Protein AF-0000000079814041 (afdb_homodimer)

Secondary structure (DSSP, 8-state):
----------------------------HHHHHHHHHHHHHHHTT-HHHHHHHHHHHHHHHHHTT-HHHHHHHHHHHHHHHHHTT-HHHHHHHHHHHHHHHHHTT--S--HHHHHHHHHHHHHTT-HHHHHHHHHHHHT-SSHHHHHHHHHHHHHHHHHHT-HHHHHHHHHHHHT--SS--HHHHHHHHHHHHHHHHHHT--HHHHHHHHHHHHHHHHHTT-HHHHHHHHHHHHHHHHHTT-HHHHHHHHHHHHHHHHHTT-HHHHHHHHHHHTT-----TTSPPPPP----/----------------------------HHHHHHHHHHHHHHHTT-HHHHHHHHHHHHHHHHHTT-HHHHHHHHHHHHHHHHHTT-HHHHHHHHHHHHHHHHHTT--S--HHHHHHHHHHHHHTT-HHHHHHHHHHHHT-SSHHHHHHHHHHHHHHHHHHT-HHHHHHHHHHHHT--SS--HHHHHHHHHHHHHHHHHTT--HHHHHHHHHHHHHHHHHTT-HHHHHHHHHHHHHHHHHTT-HHHHHHHHHHHHHHHHHTT-HHHHHHHHHHH-S--PPPTTSPPP------

Solvent-accessible surface area (backbone atoms only — not comparable to full-atom values): 29464 Å² total; per-residue (Å²): 135,82,76,75,74,73,74,76,75,72,74,74,76,73,77,72,81,75,70,74,71,72,75,70,66,55,71,61,61,66,41,54,46,26,46,49,51,16,52,52,23,47,76,69,67,35,51,71,60,16,41,54,24,20,30,52,21,20,43,48,18,41,22,52,68,34,63,67,50,30,49,53,22,31,44,50,34,22,47,46,31,39,75,69,68,33,32,68,60,17,48,52,23,46,53,19,31,49,41,47,29,37,54,71,70,49,70,66,87,51,42,67,52,26,33,51,45,14,52,27,29,45,76,70,65,42,49,70,65,12,44,54,26,10,52,53,3,36,67,34,85,53,62,70,49,13,52,52,9,36,49,51,39,25,53,53,20,56,76,69,65,36,6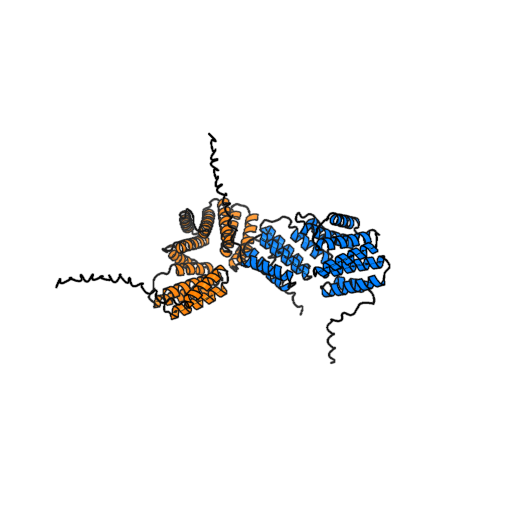0,68,57,22,47,53,34,33,52,54,43,66,66,68,65,81,92,63,59,67,68,56,53,24,52,36,26,38,36,45,16,52,41,22,60,74,71,69,44,57,27,63,58,16,21,52,29,7,47,52,18,19,51,48,24,53,75,69,70,35,47,56,62,15,17,52,22,28,40,51,19,12,54,19,27,41,72,59,65,36,57,67,61,14,25,51,28,13,32,52,16,11,54,41,15,41,74,61,66,37,53,69,59,11,52,53,25,34,60,70,24,41,93,67,61,72,76,67,86,80,57,73,72,73,74,76,75,75,76,128,136,81,79,74,77,77,78,74,77,75,78,76,76,77,78,73,84,76,71,73,71,75,72,70,74,84,73,60,59,66,41,53,47,26,47,50,53,17,51,52,22,49,77,69,66,36,49,72,60,16,40,53,24,20,50,54,20,24,53,47,17,56,76,63,67,33,63,68,47,31,50,52,22,29,44,52,34,20,47,44,32,40,74,69,70,32,31,67,59,17,47,51,39,45,52,52,36,49,52,58,28,38,79,69,69,49,73,66,89,50,41,66,51,26,33,51,44,14,54,27,28,45,76,68,64,41,49,71,63,12,43,55,26,9,52,53,3,36,68,34,85,53,61,72,48,13,52,51,9,38,48,52,39,27,53,52,19,56,77,69,66,36,59,68,57,23,46,52,35,32,50,56,43,67,66,68,65,81,92,63,60,68,69,56,53,23,51,34,25,38,37,45,16,52,39,22,60,76,68,69,44,57,26,64,58,16,21,52,29,7,48,51,18,19,51,49,24,40,37,68,68,35,31,57,63,15,17,52,24,28,39,52,20,14,51,19,26,40,72,58,68,37,57,66,59,13,24,28,30,13,37,51,16,12,50,7,15,43,60,60,66,39,54,69,60,14,51,54,26,35,61,70,27,41,89,72,65,57,52,70,47,50,60,76,76,76,72,76,75,73,78,126

Nearest PDB structures (foldseek):
  3ro2-assembly1_A  TM=7.122E-01  e=1.377E-03  Mus musculus
  3sf4-assembly3_C  TM=5.313E-01  e=1.935E-03  Homo sapiens
  6hc2-assembly4_S  TM=5.672E-01  e=4.725E-03  Homo sapiens
  5a7d-assembly2_E  TM=5.752E-01  e=6.639E-03  Drosophila melanogaster
  8rte-assembly1_A  TM=7.447E-01  e=1.052E-01  Bacillus phage phi105

pLDDT: mean 88.24, std 19.72, range [22.78, 98.88]

Sequence (584 aa):
MKKDYVALSLVLALAGCGGGEKAASPTDSTLSQDMETARDAVSLERLSVAEQQYRAAGERAIARDDVTAIGDSGYNLATVELDENRPQDALATITATRSALQVRGQAGDDAGLDLVQAGALYRLGRNAEAASAAARAAAAQDVDIAEKGQFIRGLIADDGGDQATLASVAAYFATLTGKVPAGWSADAREMAARNLLATGGSARTAWQDALQAATIRQQQVDYRDMARALGVAAMAASKAGDAQAAAQLYTRASQSAGQAGDKVAAERWARQAGSSAAVDPFVLPAAPARKKMKKDYVALSLVLALAGCGGGEKAASPTDSTLSQDMETARDAVSLERLSVAEQQYRAAGERAIARDDVTAIGDSGYNLATVELDENRPQDALATITATRSALQVRGQAGDDAGLDLVQAGALYRLGRNAEAASAAARAAAAQDVDIAEKGQFIRGLIADDGGDQATLASVAAYFATLTGKVPAGWSADAREMAARNLLATGGSARTAWQDALQAATIRQQQVDYRDMARALGVAAMAASKAGDAQAAAQLYTRASQSAGQAGDKVAAERWARQAGSSAAVDPFVLPAAPARKK

Structure (mmCIF, N/CA/C/O backbone):
data_AF-0000000079814041-model_v1
#
loop_
_entity.id
_entity.type
_entity.pdbx_description
1 polymer 'Tetratricopeptide repeat protein'
#
loop_
_atom_site.group_PDB
_atom_site.id
_atom_site.type_symbol
_atom_site.label_atom_id
_atom_site.label_alt_id
_atom_site.label_comp_id
_atom_site.label_asym_id
_atom_site.label_entity_id
_atom_site.label_seq_id
_atom_site.pdbx_PDB_ins_code
_atom_site.Cartn_x
_atom_site.Cartn_y
_atom_site.Cartn_z
_atom_site.occupancy
_atom_site.B_iso_or_equiv
_atom_site.auth_seq_id
_atom_site.auth_comp_id
_atom_site.auth_asym_id
_atom_site.auth_atom_id
_atom_site.pdbx_PDB_model_num
ATOM 1 N N . MET A 1 1 ? -23.797 30.188 -69.688 1 22.78 1 MET A N 1
ATOM 2 C CA . MET A 1 1 ? -23.594 30.953 -68.5 1 22.78 1 MET A CA 1
ATOM 3 C C . MET A 1 1 ? -23.469 30.031 -67.312 1 22.78 1 MET A C 1
ATOM 5 O O . MET A 1 1 ? -24.438 29.328 -66.938 1 22.78 1 MET A O 1
ATOM 9 N N . LYS A 1 2 ? -22.219 29.406 -67.188 1 26.42 2 LYS A N 1
ATOM 10 C CA . LYS A 1 2 ? -21.594 28.359 -66.438 1 26.42 2 LYS A CA 1
ATOM 11 C C . LYS A 1 2 ? -21.578 28.719 -64.938 1 26.42 2 LYS A C 1
ATOM 13 O O . LYS A 1 2 ? -20.828 29.594 -64.5 1 26.42 2 LYS A O 1
ATOM 18 N N . LYS A 1 3 ? -22.875 28.656 -64.375 1 27.23 3 LYS A N 1
ATOM 19 C CA . LYS A 1 3 ? -23.156 29.031 -63 1 27.23 3 LYS A CA 1
ATOM 20 C C . LYS A 1 3 ? -22.234 28.297 -62.031 1 27.23 3 LYS A C 1
ATOM 22 O O . LYS A 1 3 ? -22.203 27.062 -62 1 27.23 3 LYS A O 1
ATOM 27 N N . ASP A 1 4 ? -21.047 28.828 -61.875 1 26.88 4 ASP A N 1
ATOM 28 C CA . ASP A 1 4 ? -19.953 28.469 -61 1 26.88 4 ASP A CA 1
ATOM 29 C C . ASP A 1 4 ? -20.453 28.312 -59.562 1 26.88 4 ASP A C 1
ATOM 31 O O . ASP A 1 4 ? -21 29.25 -58.969 1 26.88 4 ASP A O 1
ATOM 35 N N . TYR A 1 5 ? -21.172 27.172 -59.344 1 26.94 5 TYR A N 1
ATOM 36 C CA . TYR A 1 5 ? -21.688 26.766 -58.031 1 26.94 5 TYR A CA 1
ATOM 37 C C . TYR A 1 5 ? -20.594 26.812 -56.969 1 26.94 5 TYR A C 1
ATOM 39 O O . TYR A 1 5 ? -19.547 26.156 -57.094 1 26.94 5 TYR A O 1
ATOM 47 N N . VAL A 1 6 ? -20.188 28.062 -56.625 1 29.31 6 VAL A N 1
ATOM 48 C CA . VAL A 1 6 ? -19.281 28.297 -55.5 1 29.31 6 VAL A CA 1
ATOM 49 C C . VAL A 1 6 ? -19.734 27.516 -54.281 1 29.31 6 VAL A C 1
ATOM 51 O O . VAL A 1 6 ? -20.828 27.766 -53.75 1 29.31 6 VAL A O 1
ATOM 54 N N . ALA A 1 7 ? -19.609 26.156 -54.375 1 28.53 7 ALA A N 1
ATOM 55 C CA . ALA A 1 7 ? -19.891 25.312 -53.219 1 28.53 7 ALA A CA 1
ATOM 56 C C . ALA A 1 7 ? -19.219 25.859 -51.969 1 28.53 7 ALA A C 1
ATOM 58 O O . ALA A 1 7 ? -18 26.016 -51.938 1 28.53 7 ALA A O 1
ATOM 59 N N . LEU A 1 8 ? -19.922 26.812 -51.344 1 28.28 8 LEU A N 1
ATOM 60 C CA . LEU A 1 8 ? -19.625 27.312 -50 1 28.28 8 LEU A CA 1
ATOM 61 C C . LEU A 1 8 ? -19.312 26.172 -49.062 1 28.28 8 LEU A C 1
ATOM 63 O O . LEU A 1 8 ? -20.188 25.328 -48.781 1 28.28 8 LEU A O 1
ATOM 67 N N . SER A 1 9 ? -18.125 25.562 -49.219 1 27.72 9 SER A N 1
ATOM 68 C CA . SER A 1 9 ? -17.641 24.547 -48.312 1 27.72 9 SER A CA 1
ATOM 69 C C . SER A 1 9 ? -17.734 25.016 -46.875 1 27.72 9 SER A C 1
ATOM 71 O O . SER A 1 9 ? -17.109 26.016 -46.469 1 27.72 9 SER A O 1
ATOM 73 N N . LEU A 1 10 ? -18.969 24.984 -46.344 1 27.88 10 LEU A N 1
ATOM 74 C CA . LEU A 1 10 ? -19.219 25.172 -44.938 1 27.88 10 LEU A CA 1
ATOM 75 C C . LEU A 1 10 ? -18.266 24.312 -44.094 1 27.88 10 LEU A C 1
ATOM 77 O O . LEU A 1 10 ? -18.312 23.078 -44.156 1 27.88 10 LEU A O 1
ATOM 81 N N . VAL A 1 11 ? -17.016 24.797 -43.969 1 28.58 11 VAL A N 1
ATOM 82 C CA . VAL A 1 11 ? -16.094 24.25 -42.969 1 28.58 11 VAL A CA 1
ATOM 83 C C . VAL A 1 11 ? -16.781 24.156 -41.625 1 28.58 11 VAL A C 1
ATOM 85 O O . VAL A 1 11 ? -17.125 25.172 -41 1 28.58 11 VAL A O 1
ATOM 88 N N . LEU A 1 12 ? -17.797 23.266 -41.469 1 27.48 12 LEU A N 1
ATOM 89 C CA . LEU A 1 12 ? -18.281 22.953 -40.156 1 27.48 12 LEU A CA 1
ATOM 90 C C . LEU A 1 12 ? -17.109 22.641 -39.219 1 27.48 12 LEU A C 1
ATOM 92 O O . LEU A 1 12 ? -16.391 21.672 -39.406 1 27.48 12 LEU A O 1
ATOM 96 N N . ALA A 1 13 ? -16.438 23.719 -38.688 1 28.42 13 ALA A N 1
ATOM 97 C CA . ALA A 1 13 ? -15.578 23.594 -37.531 1 28.42 13 ALA A CA 1
ATOM 98 C C . ALA A 1 13 ? -16.266 22.781 -36.438 1 28.42 13 ALA A C 1
ATOM 100 O O . ALA A 1 13 ? -17.219 23.234 -35.812 1 28.42 13 ALA A O 1
ATOM 101 N N . LEU A 1 14 ? -16.531 21.5 -36.656 1 28.66 14 LEU A N 1
ATOM 102 C CA . LEU A 1 14 ? -16.906 20.641 -35.531 1 28.66 14 LEU A CA 1
ATOM 103 C C . LEU A 1 14 ? -16.016 20.922 -34.312 1 28.66 14 LEU A C 1
ATOM 105 O O . LEU A 1 14 ? -14.789 20.797 -34.406 1 28.66 14 LEU A O 1
ATOM 109 N N . ALA A 1 15 ? -16.391 21.891 -33.438 1 31.11 15 ALA A N 1
ATOM 110 C CA . ALA A 1 15 ? -15.945 22.047 -32.062 1 31.11 15 ALA A CA 1
ATOM 111 C C . ALA A 1 15 ? -15.797 20.688 -31.375 1 31.11 15 ALA A C 1
ATOM 113 O O . ALA A 1 15 ? -16.766 19.938 -31.266 1 31.11 15 ALA A O 1
ATOM 114 N N . GLY A 1 16 ? -14.711 19.984 -31.609 1 30.7 16 GLY A N 1
ATOM 115 C CA . GLY A 1 16 ? -14.312 18.797 -30.875 1 30.7 16 GLY A CA 1
ATOM 116 C C . GLY A 1 16 ? -14.641 18.859 -29.406 1 30.7 16 GLY A C 1
ATOM 117 O O . GLY A 1 16 ? -14.43 19.891 -28.766 1 30.7 16 GLY A O 1
ATOM 118 N N . CYS A 1 17 ? -15.703 18.188 -28.922 1 31.31 17 CYS A N 1
ATOM 119 C CA . CYS A 1 17 ? -16.047 17.875 -27.547 1 31.31 17 CYS A CA 1
ATOM 120 C C . CYS A 1 17 ? -14.789 17.641 -26.719 1 31.31 17 CYS A C 1
ATOM 122 O O . CYS A 1 17 ? -13.984 16.766 -27.016 1 31.31 17 CYS A O 1
ATOM 124 N N . GLY A 1 18 ? -14.062 18.688 -26.234 1 31.17 18 GLY A N 1
ATOM 125 C CA . GLY A 1 18 ? -13.109 18.641 -25.125 1 31.17 18 GLY A CA 1
ATOM 126 C C . GLY A 1 18 ? -13.523 17.688 -24.031 1 31.17 18 GLY A C 1
ATOM 127 O O . GLY A 1 18 ? -14.406 18 -23.234 1 31.17 18 GLY A O 1
ATOM 128 N N . GLY A 1 19 ? -13.695 16.391 -24.297 1 32.38 19 GLY A N 1
ATOM 129 C CA . GLY A 1 19 ? -13.836 15.438 -23.203 1 32.38 19 GLY A CA 1
ATOM 130 C C . GLY A 1 19 ? -13.023 15.812 -21.984 1 32.38 19 GLY A C 1
ATOM 131 O O . GLY A 1 19 ? -11.852 16.172 -22.094 1 32.38 19 GLY A O 1
ATOM 132 N N . GLY A 1 20 ? -13.672 16.453 -21.031 1 31.48 20 GLY A N 1
ATOM 133 C CA . GLY A 1 20 ? -13.148 16.766 -19.719 1 31.48 20 GLY A CA 1
ATOM 134 C C . GLY A 1 20 ? -12.258 15.664 -19.156 1 31.48 20 GLY A C 1
ATOM 135 O O . GLY A 1 20 ? -12.641 14.492 -19.141 1 31.48 20 GLY A O 1
ATOM 136 N N . GLU A 1 21 ? -10.992 15.75 -19.375 1 33.31 21 GLU A N 1
ATOM 137 C CA . GLU A 1 21 ? -9.977 14.938 -18.719 1 33.31 21 GLU A CA 1
ATOM 138 C C . GLU A 1 21 ? -10.359 14.633 -17.266 1 33.31 21 GLU A C 1
ATOM 140 O O . GLU A 1 21 ? -10.57 15.555 -16.469 1 33.31 21 GLU A O 1
ATOM 145 N N . LYS A 1 22 ? -11.188 13.68 -17.031 1 36.66 22 LYS A N 1
ATOM 146 C CA . LYS A 1 22 ? -11.336 13.219 -15.656 1 36.66 22 LYS A CA 1
ATOM 147 C C . LYS A 1 22 ? -10.047 13.43 -14.859 1 36.66 22 LYS A C 1
ATOM 149 O O . LYS A 1 22 ? -8.977 12.977 -15.273 1 36.66 22 LYS A O 1
ATOM 154 N N . ALA A 1 23 ? -9.906 14.492 -14.172 1 35.56 23 ALA A N 1
ATOM 155 C CA . ALA A 1 23 ? -8.805 14.789 -13.258 1 35.56 23 ALA A CA 1
ATOM 156 C C . ALA A 1 23 ? -8.312 13.531 -12.547 1 35.56 23 ALA A C 1
ATOM 158 O O . ALA A 1 23 ? -9.094 12.844 -11.883 1 35.56 23 ALA A O 1
ATOM 159 N N . ALA A 1 24 ? -7.348 12.797 -13.016 1 40.41 24 ALA A N 1
ATOM 160 C CA . ALA A 1 24 ? -6.703 11.641 -12.391 1 40.41 24 ALA A CA 1
ATOM 161 C C . ALA A 1 24 ? -6.566 11.844 -10.883 1 40.41 24 ALA A C 1
ATOM 163 O O . ALA A 1 24 ? -6.285 12.945 -10.422 1 40.41 24 ALA A O 1
ATOM 164 N N . SER A 1 25 ? -7.297 11.195 -10.008 1 49.25 25 SER A N 1
ATOM 165 C CA . SER A 1 25 ? -7.098 11.281 -8.562 1 49.25 25 SER A CA 1
ATOM 166 C C . SER A 1 25 ? -5.633 11.539 -8.227 1 49.25 25 SER A C 1
ATOM 168 O O . SER A 1 25 ? -4.734 10.961 -8.844 1 49.25 25 SER A O 1
ATOM 170 N N . PRO A 1 26 ? -5.32 12.711 -7.672 1 55.41 26 PRO A N 1
ATOM 171 C CA . PRO A 1 26 ? -3.9 12.906 -7.363 1 55.41 26 PRO A CA 1
ATOM 172 C C . PRO A 1 26 ? -3.227 11.633 -6.855 1 55.41 26 PRO A C 1
ATOM 174 O O . PRO A 1 26 ? -3.799 10.914 -6.035 1 55.41 26 PRO A O 1
ATOM 177 N N . THR A 1 27 ? -2.355 11.047 -7.68 1 74.44 27 THR A N 1
ATOM 178 C CA . THR A 1 27 ? -1.586 9.82 -7.484 1 74.44 27 THR A CA 1
ATOM 179 C C . THR A 1 27 ? -0.516 10.023 -6.414 1 74.44 27 THR A C 1
ATOM 181 O O . THR A 1 27 ? 0.065 11.109 -6.305 1 74.44 27 THR A O 1
ATOM 184 N N . ASP A 1 28 ? -0.545 9.328 -5.227 1 89.19 28 ASP A N 1
ATOM 185 C CA . ASP A 1 28 ? 0.605 9.242 -4.332 1 89.19 28 ASP A CA 1
ATOM 186 C C . ASP A 1 28 ? 1.853 8.789 -5.082 1 89.19 28 ASP A C 1
ATOM 188 O O . ASP A 1 28 ? 2.029 7.594 -5.34 1 89.19 28 ASP A O 1
ATOM 192 N N . SER A 1 29 ? 2.727 9.789 -5.477 1 89.88 29 SER A N 1
ATOM 193 C CA . SER A 1 29 ? 3.887 9.516 -6.316 1 89.88 29 SER A CA 1
ATOM 194 C C . SER A 1 29 ? 4.883 8.602 -5.605 1 89.88 29 SER A C 1
ATOM 196 O O . SER A 1 29 ? 5.578 7.816 -6.25 1 89.88 29 SER A O 1
ATOM 198 N N . THR A 1 30 ? 4.969 8.711 -4.273 1 91.19 30 THR A N 1
ATOM 199 C CA . THR A 1 30 ? 5.871 7.836 -3.525 1 91.19 30 THR A CA 1
ATOM 200 C C . THR A 1 30 ? 5.43 6.379 -3.637 1 91.19 30 THR A C 1
ATOM 202 O O . THR A 1 30 ? 6.254 5.492 -3.877 1 91.19 30 THR A O 1
ATOM 205 N N . LEU A 1 31 ? 4.148 6.117 -3.465 1 94.31 31 LEU A N 1
ATOM 206 C CA . LEU A 1 31 ? 3.596 4.777 -3.625 1 94.31 31 LEU A CA 1
ATOM 207 C C . LEU A 1 31 ? 3.873 4.238 -5.023 1 94.31 31 LEU A C 1
ATOM 209 O O . LEU A 1 31 ? 4.348 3.111 -5.176 1 94.31 31 LEU A O 1
ATOM 213 N N . SER A 1 32 ? 3.619 5.055 -6.016 1 94.62 32 SER A N 1
ATOM 214 C CA . SER A 1 32 ? 3.838 4.648 -7.402 1 94.62 32 SER A CA 1
ATOM 215 C C . SER A 1 32 ? 5.312 4.367 -7.668 1 94.62 32 SER A C 1
ATOM 217 O O . SER A 1 32 ? 5.652 3.398 -8.352 1 94.62 32 SER A O 1
ATOM 219 N N . GLN A 1 33 ? 6.137 5.184 -7.105 1 93.38 33 GLN A N 1
ATOM 220 C CA . GLN A 1 33 ? 7.574 5.012 -7.289 1 93.38 33 GLN A CA 1
ATOM 221 C C . GLN A 1 33 ? 8.062 3.734 -6.613 1 93.38 33 GLN A C 1
ATOM 223 O O . GLN A 1 33 ? 8.898 3.014 -7.168 1 93.38 33 GLN A O 1
ATOM 228 N N . ASP A 1 34 ? 7.594 3.48 -5.402 1 95.75 34 ASP A N 1
ATOM 229 C CA . ASP A 1 34 ? 7.969 2.246 -4.719 1 95.75 34 ASP A CA 1
ATOM 230 C C . ASP A 1 34 ? 7.574 1.021 -5.543 1 95.75 34 ASP A C 1
ATOM 232 O O . ASP A 1 34 ? 8.367 0.087 -5.691 1 95.75 34 ASP A O 1
ATOM 236 N N . MET A 1 35 ? 6.379 1.048 -6.113 1 97.19 35 MET A N 1
ATOM 237 C CA . MET A 1 35 ? 5.906 -0.065 -6.934 1 97.19 35 MET A CA 1
ATOM 238 C C . MET A 1 35 ? 6.77 -0.227 -8.18 1 97.19 35 MET A C 1
ATOM 240 O O . MET A 1 35 ? 7.133 -1.345 -8.547 1 97.19 35 MET A O 1
ATOM 244 N N . GLU A 1 36 ? 7.137 0.875 -8.773 1 97 36 GLU A N 1
ATOM 245 C CA . GLU A 1 36 ? 7.945 0.834 -9.984 1 97 36 GLU A CA 1
ATOM 246 C C . GLU A 1 36 ? 9.352 0.323 -9.695 1 97 36 GLU A C 1
ATOM 248 O O . GLU A 1 36 ? 9.883 -0.512 -10.43 1 97 36 GLU A O 1
ATOM 253 N N . THR A 1 37 ? 9.906 0.821 -8.602 1 97.19 37 THR A N 1
ATOM 254 C CA . THR A 1 37 ? 11.234 0.37 -8.203 1 97.19 37 THR A CA 1
ATOM 255 C C . THR A 1 37 ? 11.227 -1.123 -7.891 1 97.19 37 THR A C 1
ATOM 257 O O . THR A 1 37 ? 12.172 -1.84 -8.227 1 97.19 37 THR A O 1
ATOM 260 N N . ALA A 1 38 ? 10.172 -1.557 -7.242 1 97.81 38 ALA A N 1
ATOM 261 C CA . ALA A 1 38 ? 10.047 -2.977 -6.926 1 97.81 38 ALA A CA 1
ATOM 262 C C . ALA A 1 38 ? 9.977 -3.816 -8.203 1 97.81 38 ALA A C 1
ATOM 264 O O . ALA A 1 38 ? 10.648 -4.844 -8.312 1 97.81 38 ALA A O 1
ATOM 265 N N . ARG A 1 39 ? 9.234 -3.387 -9.18 1 96.94 39 ARG A N 1
ATOM 266 C CA . ARG A 1 39 ? 9.125 -4.098 -10.445 1 96.94 39 ARG A CA 1
ATOM 267 C C . ARG A 1 39 ? 10.477 -4.188 -11.141 1 96.94 39 ARG A C 1
ATOM 269 O O . ARG A 1 39 ? 10.852 -5.242 -11.656 1 96.94 39 ARG A O 1
ATOM 276 N N . ASP A 1 40 ? 11.172 -3.064 -11.141 1 96.62 40 ASP A N 1
ATOM 277 C CA . ASP A 1 40 ? 12.508 -3.045 -11.727 1 96.62 40 ASP A CA 1
ATOM 278 C C . ASP A 1 40 ? 13.438 -4.016 -11.008 1 96.62 40 ASP A C 1
ATOM 280 O O . ASP A 1 40 ? 14.227 -4.719 -11.641 1 96.62 40 ASP A O 1
ATOM 284 N N . ALA A 1 41 ? 13.367 -4.043 -9.711 1 96.88 41 ALA A N 1
ATOM 285 C CA . ALA A 1 41 ? 14.211 -4.926 -8.914 1 96.88 41 ALA A CA 1
ATOM 286 C C . ALA A 1 41 ? 13.93 -6.391 -9.227 1 96.88 41 ALA A C 1
ATOM 288 O O . ALA A 1 41 ? 14.844 -7.211 -9.289 1 96.88 41 ALA A O 1
ATOM 289 N N . VAL A 1 42 ? 12.695 -6.711 -9.445 1 94.75 42 VAL A N 1
ATOM 290 C CA . VAL A 1 42 ? 12.344 -8.07 -9.844 1 94.75 42 VAL A CA 1
ATOM 291 C C . VAL A 1 42 ? 12.977 -8.398 -11.188 1 94.75 42 VAL A C 1
ATOM 293 O O . VAL A 1 42 ? 13.578 -9.461 -11.359 1 94.75 42 VAL A O 1
ATOM 296 N N . SER A 1 43 ? 12.875 -7.484 -12.094 1 91.19 43 SER A N 1
ATOM 297 C CA . SER A 1 43 ? 13.414 -7.699 -13.43 1 91.19 43 SER A CA 1
ATOM 298 C C . SER A 1 43 ? 14.922 -7.914 -13.398 1 91.19 43 SER A C 1
ATOM 300 O O . SER A 1 43 ? 15.477 -8.625 -14.234 1 91.19 43 SER A O 1
ATOM 302 N N . LEU A 1 44 ? 15.539 -7.402 -12.375 1 91.56 44 LEU A N 1
ATOM 303 C CA . LEU A 1 44 ? 16.984 -7.52 -12.227 1 91.56 44 LEU A CA 1
ATOM 304 C C . LEU A 1 44 ? 17.344 -8.641 -11.258 1 91.56 44 LEU A C 1
ATOM 306 O O . LEU A 1 44 ? 18.516 -8.828 -10.914 1 91.56 44 LEU A O 1
ATOM 310 N N . GLU A 1 45 ? 16.328 -9.32 -10.789 1 89.44 45 GLU A N 1
ATOM 311 C CA . GLU A 1 45 ? 16.469 -10.453 -9.883 1 89.44 45 GLU A CA 1
ATOM 312 C C . GLU A 1 45 ? 17.047 -10.016 -8.539 1 89.44 45 GLU A C 1
ATOM 314 O O . GLU A 1 45 ? 17.797 -10.766 -7.91 1 89.44 45 GLU A O 1
ATOM 319 N N . ARG A 1 46 ? 16.828 -8.781 -8.219 1 94.81 46 ARG A N 1
ATOM 320 C CA . ARG A 1 46 ? 17.141 -8.266 -6.891 1 94.81 46 ARG A CA 1
ATOM 321 C C . ARG A 1 46 ? 15.953 -8.391 -5.949 1 94.81 46 ARG A C 1
ATOM 323 O O . ARG A 1 46 ? 15.359 -7.383 -5.562 1 94.81 46 ARG A O 1
ATOM 330 N N . LEU A 1 47 ? 15.727 -9.531 -5.496 1 94.94 47 LEU A N 1
ATOM 331 C CA . LEU A 1 47 ? 14.461 -9.875 -4.859 1 94.94 47 LEU A CA 1
ATOM 332 C C . LEU A 1 47 ? 14.367 -9.266 -3.465 1 94.94 47 LEU A C 1
ATOM 334 O O . LEU A 1 47 ? 13.281 -8.891 -3.016 1 94.94 47 LEU A O 1
ATOM 338 N N . SER A 1 48 ? 15.523 -9.195 -2.771 1 96.12 48 SER A N 1
ATOM 339 C CA . SER A 1 48 ? 15.492 -8.586 -1.446 1 96.12 48 SER A CA 1
ATOM 340 C C . SER A 1 48 ? 15.086 -7.117 -1.522 1 96.12 48 SER A C 1
ATOM 342 O O . SER A 1 48 ? 14.328 -6.633 -0.681 1 96.12 48 SER A O 1
ATOM 344 N N . VAL A 1 49 ? 15.617 -6.457 -2.512 1 96.94 49 VAL A N 1
ATOM 345 C CA . VAL A 1 49 ? 15.258 -5.059 -2.727 1 96.94 49 VAL A CA 1
ATOM 346 C C . VAL A 1 49 ? 13.781 -4.965 -3.104 1 96.94 49 VAL A C 1
ATOM 348 O O . VAL A 1 49 ? 13.055 -4.105 -2.59 1 96.94 49 VAL A O 1
ATOM 351 N N . ALA A 1 50 ? 13.281 -5.777 -4.035 1 98 50 ALA A N 1
ATOM 352 C CA . ALA A 1 50 ? 11.875 -5.801 -4.438 1 98 50 ALA A CA 1
ATOM 353 C C . ALA A 1 50 ? 10.961 -5.988 -3.23 1 98 50 ALA A C 1
ATOM 355 O O . ALA A 1 50 ? 9.945 -5.301 -3.102 1 98 50 ALA A O 1
ATOM 356 N N . GLU A 1 51 ? 11.32 -6.941 -2.391 1 97.69 51 GLU A N 1
ATOM 357 C CA . GLU A 1 51 ? 10.531 -7.203 -1.19 1 97.69 51 GLU A CA 1
ATOM 358 C C . GLU A 1 51 ? 10.406 -5.949 -0.329 1 97.69 51 GLU A C 1
ATOM 360 O O . GLU A 1 51 ? 9.312 -5.609 0.124 1 97.69 51 GLU A O 1
ATOM 365 N N . GLN A 1 52 ? 11.547 -5.32 -0.083 1 97.62 52 GLN A N 1
ATOM 366 C CA . GLN A 1 52 ? 11.539 -4.109 0.727 1 97.62 52 GLN A CA 1
ATOM 367 C C . GLN A 1 52 ? 10.648 -3.037 0.109 1 97.62 52 GLN A C 1
ATOM 369 O O . GLN A 1 52 ? 9.898 -2.363 0.818 1 97.62 52 GLN A O 1
ATOM 374 N N . GLN A 1 53 ? 10.727 -2.924 -1.209 1 98.06 53 GLN A N 1
ATOM 375 C CA . GLN A 1 53 ? 9.977 -1.875 -1.897 1 98.06 53 GLN A CA 1
ATOM 376 C C . GLN A 1 53 ? 8.492 -2.201 -1.945 1 98.06 53 GLN A C 1
ATOM 378 O O . GLN A 1 53 ? 7.648 -1.308 -1.82 1 98.06 53 GLN A O 1
ATOM 383 N N . TYR A 1 54 ? 8.078 -3.418 -2.176 1 98.31 54 TYR A N 1
ATOM 384 C CA . TYR A 1 54 ? 6.664 -3.781 -2.145 1 98.31 54 TYR A CA 1
ATOM 385 C C . TYR A 1 54 ? 6.086 -3.605 -0.746 1 98.31 54 TYR A C 1
ATOM 387 O O . TYR A 1 54 ? 4.918 -3.24 -0.591 1 98.31 54 TYR A O 1
ATOM 395 N N . ARG A 1 55 ? 6.902 -3.895 0.29 1 97.62 55 ARG A N 1
ATOM 396 C CA . ARG A 1 55 ? 6.453 -3.658 1.658 1 97.62 55 ARG A CA 1
ATOM 397 C C . ARG A 1 55 ? 6.207 -2.174 1.905 1 97.62 55 ARG A C 1
ATOM 399 O O . ARG A 1 55 ? 5.188 -1.795 2.486 1 97.62 55 ARG A O 1
ATOM 406 N N . ALA A 1 56 ? 7.152 -1.39 1.469 1 96.12 56 ALA A N 1
ATOM 407 C CA . ALA A 1 56 ? 6.996 0.055 1.613 1 96.12 56 ALA A CA 1
ATOM 408 C C . ALA A 1 56 ? 5.754 0.547 0.874 1 96.12 56 ALA A C 1
ATOM 410 O O . ALA A 1 56 ? 4.996 1.364 1.399 1 96.12 56 ALA A O 1
ATOM 411 N N . ALA A 1 57 ? 5.57 0.071 -0.346 1 97.19 57 ALA A N 1
ATOM 412 C CA . ALA A 1 57 ? 4.387 0.424 -1.126 1 97.19 57 ALA A CA 1
ATOM 413 C C . ALA A 1 57 ? 3.107 -0.006 -0.41 1 97.19 57 ALA A C 1
ATOM 415 O O . ALA A 1 57 ? 2.121 0.733 -0.391 1 97.19 57 ALA A O 1
ATOM 416 N N . GLY A 1 58 ? 3.119 -1.184 0.151 1 97.56 58 GLY A N 1
ATOM 417 C CA . GLY A 1 58 ? 1.959 -1.694 0.862 1 97.56 58 GLY A CA 1
ATOM 418 C C . GLY A 1 58 ? 1.619 -0.891 2.104 1 97.56 58 GLY A C 1
ATOM 419 O O . GLY A 1 58 ? 0.447 -0.619 2.371 1 97.56 58 GLY A O 1
ATOM 420 N N . GLU A 1 59 ? 2.621 -0.578 2.881 1 96 59 GLU A N 1
ATOM 421 C CA . GLU A 1 59 ? 2.4 0.262 4.055 1 96 59 GLU A CA 1
ATOM 422 C C . GLU A 1 59 ? 1.762 1.593 3.668 1 96 59 GLU A C 1
ATOM 424 O O . GLU A 1 59 ? 0.838 2.062 4.336 1 96 59 GLU A O 1
ATOM 429 N N . ARG A 1 60 ? 2.287 2.16 2.645 1 95.62 60 ARG A N 1
ATOM 430 C CA . ARG A 1 60 ? 1.732 3.428 2.182 1 95.62 60 ARG A CA 1
ATOM 431 C C . ARG A 1 60 ? 0.325 3.24 1.625 1 95.62 60 ARG A C 1
ATOM 433 O O . ARG A 1 60 ? -0.527 4.121 1.768 1 95.62 60 ARG A O 1
ATOM 440 N N . ALA A 1 61 ? 0.059 2.125 0.941 1 97.06 61 ALA A N 1
ATOM 441 C CA . ALA A 1 61 ? -1.279 1.812 0.446 1 97.06 61 ALA A CA 1
ATOM 442 C C . ALA A 1 61 ? -2.279 1.71 1.595 1 97.06 61 ALA A C 1
ATOM 444 O O . ALA A 1 61 ? -3.428 2.139 1.465 1 97.06 61 ALA A O 1
ATOM 445 N N . ILE A 1 62 ? -1.846 1.157 2.742 1 96.44 62 ILE A N 1
ATOM 446 C CA . ILE A 1 62 ? -2.688 1.074 3.932 1 96.44 62 ILE A CA 1
ATOM 447 C C . ILE A 1 62 ? -2.967 2.477 4.465 1 96.44 62 ILE A C 1
ATOM 449 O O . ILE A 1 62 ? -4.113 2.814 4.777 1 96.44 62 ILE A O 1
ATOM 453 N N . ALA A 1 63 ? -1.918 3.291 4.547 1 94.69 63 ALA A N 1
ATOM 454 C CA . ALA A 1 63 ? -2.109 4.676 4.98 1 94.69 63 ALA A CA 1
ATOM 455 C C . ALA A 1 63 ? -3.131 5.387 4.098 1 94.69 63 ALA A C 1
ATOM 457 O O . ALA A 1 63 ? -3.959 6.152 4.594 1 94.69 63 ALA A O 1
ATOM 458 N N . ARG A 1 64 ? -3.082 5.082 2.834 1 95.81 64 ARG A N 1
ATOM 459 C CA . ARG A 1 64 ? -3.922 5.727 1.832 1 95.81 64 ARG A CA 1
ATOM 460 C C . ARG A 1 64 ? -5.316 5.109 1.808 1 95.81 64 ARG A C 1
ATOM 462 O O . ARG A 1 64 ? -6.211 5.609 1.118 1 95.81 64 ARG A O 1
ATOM 469 N N . ASP A 1 65 ? -5.477 3.996 2.514 1 96.44 65 ASP A N 1
ATOM 470 C CA . ASP A 1 65 ? -6.73 3.246 2.51 1 96.44 65 ASP A CA 1
ATOM 471 C C . ASP A 1 65 ? -7.172 2.92 1.085 1 96.44 65 ASP A C 1
ATOM 473 O O . ASP A 1 65 ? -8.352 3.047 0.75 1 96.44 65 ASP A O 1
ATOM 477 N N . ASP A 1 66 ? -6.23 2.553 0.219 1 95.44 66 ASP A N 1
ATOM 478 C CA . ASP A 1 66 ? -6.441 2.234 -1.191 1 95.44 66 ASP A CA 1
ATOM 479 C C . ASP A 1 66 ? -6.516 0.726 -1.409 1 95.44 66 ASP A C 1
ATOM 481 O O . ASP A 1 66 ? -5.484 0.052 -1.474 1 95.44 66 ASP A O 1
ATOM 485 N N . VAL A 1 67 ? -7.723 0.235 -1.569 1 94.75 67 VAL A N 1
ATOM 486 C CA . VAL A 1 67 ? -7.977 -1.201 -1.589 1 94.75 67 VAL A CA 1
ATOM 487 C C . VAL A 1 67 ? -7.258 -1.838 -2.775 1 94.75 67 VAL A C 1
ATOM 489 O O . VAL A 1 67 ? -6.703 -2.934 -2.66 1 94.75 67 VAL A O 1
ATOM 492 N N . THR A 1 68 ? -7.207 -1.201 -3.955 1 94.62 68 THR A N 1
ATOM 493 C CA . THR A 1 68 ? -6.543 -1.737 -5.141 1 94.62 68 THR A CA 1
ATOM 494 C C . THR A 1 68 ? -5.035 -1.816 -4.922 1 94.62 68 THR A C 1
ATOM 496 O O . THR A 1 68 ? -4.414 -2.842 -5.211 1 94.62 68 THR A O 1
ATOM 499 N N . ALA A 1 69 ? -4.449 -0.726 -4.348 1 95.56 69 ALA A N 1
ATOM 500 C CA . ALA A 1 69 ? -3.008 -0.69 -4.117 1 95.56 69 ALA A CA 1
ATOM 501 C C . ALA A 1 69 ? -2.598 -1.701 -3.051 1 95.56 69 ALA A C 1
ATOM 503 O O . ALA A 1 69 ? -1.519 -2.293 -3.129 1 95.56 69 ALA A O 1
ATOM 504 N N . ILE A 1 70 ? -3.428 -1.907 -2.035 1 96.56 70 ILE A N 1
ATOM 505 C CA . ILE A 1 70 ? -3.16 -2.902 -1.002 1 96.56 70 ILE A CA 1
ATOM 506 C C . ILE A 1 70 ? -3.111 -4.293 -1.626 1 96.56 70 ILE A C 1
ATOM 508 O O . ILE A 1 70 ? -2.168 -5.055 -1.39 1 96.56 70 ILE A O 1
ATOM 512 N N . GLY A 1 71 ? -4.098 -4.602 -2.447 1 96.75 71 GLY A N 1
ATOM 513 C CA . GLY A 1 71 ? -4.129 -5.891 -3.123 1 96.75 71 GLY A CA 1
ATOM 514 C C . GLY A 1 71 ? -2.93 -6.121 -4.023 1 96.75 71 GLY A C 1
ATOM 515 O O . GLY A 1 71 ? -2.311 -7.184 -3.98 1 96.75 71 GLY A O 1
ATOM 516 N N . ASP A 1 72 ? -2.572 -5.109 -4.844 1 96.62 72 ASP A N 1
ATOM 517 C CA . ASP A 1 72 ? -1.455 -5.211 -5.777 1 96.62 72 ASP A CA 1
ATOM 518 C C . ASP A 1 72 ? -0.137 -5.414 -5.031 1 96.62 72 ASP A C 1
ATOM 520 O O . ASP A 1 72 ? 0.679 -6.254 -5.426 1 96.62 72 ASP A O 1
ATOM 524 N N . SER A 1 73 ? 0.034 -4.625 -3.973 1 97.81 73 SER A N 1
ATOM 525 C CA . SER A 1 73 ? 1.266 -4.734 -3.197 1 97.81 73 SER A CA 1
ATOM 526 C C . SER A 1 73 ? 1.375 -6.098 -2.52 1 97.81 73 SER A C 1
ATOM 528 O O . SER A 1 73 ? 2.441 -6.711 -2.521 1 97.81 73 SER A O 1
ATOM 530 N N . GLY A 1 74 ? 0.285 -6.535 -1.94 1 97.94 74 GLY A N 1
ATOM 531 C CA . GLY A 1 74 ? 0.282 -7.836 -1.286 1 97.94 74 GLY A CA 1
ATOM 532 C C . GLY A 1 74 ? 0.529 -8.984 -2.244 1 97.94 74 GLY A C 1
ATOM 533 O O . GLY A 1 74 ? 1.279 -9.914 -1.929 1 97.94 74 GLY A O 1
ATOM 534 N N . TYR A 1 75 ? -0.067 -8.945 -3.41 1 97.94 75 TYR A N 1
ATOM 535 C CA . TYR A 1 75 ? 0.145 -9.945 -4.449 1 97.94 75 TYR A CA 1
ATOM 536 C C . TYR A 1 75 ? 1.613 -10.016 -4.848 1 97.94 75 TYR A C 1
ATOM 538 O O . TYR A 1 75 ? 2.201 -11.102 -4.895 1 97.94 75 TYR A O 1
ATOM 546 N N . ASN A 1 76 ? 2.162 -8.883 -5.125 1 98.44 76 ASN A N 1
ATOM 547 C CA . ASN A 1 76 ? 3.545 -8.852 -5.59 1 98.44 76 ASN A CA 1
ATOM 548 C C . ASN A 1 76 ? 4.52 -9.258 -4.484 1 98.44 76 ASN A C 1
ATOM 550 O O . ASN A 1 76 ? 5.5 -9.953 -4.738 1 98.44 76 ASN A O 1
ATOM 554 N N . LEU A 1 77 ? 4.25 -8.812 -3.246 1 98.38 77 LEU A N 1
ATOM 555 C CA . LEU A 1 77 ? 5.094 -9.203 -2.121 1 98.38 77 LEU A CA 1
ATOM 556 C C . LEU A 1 77 ? 5.09 -10.711 -1.938 1 98.38 77 LEU A C 1
ATOM 558 O O . LEU A 1 77 ? 6.152 -11.328 -1.789 1 98.38 77 LEU A O 1
ATOM 562 N N . ALA A 1 78 ? 3.889 -11.266 -2.014 1 98.38 78 ALA A N 1
ATOM 563 C CA . ALA A 1 78 ? 3.779 -12.719 -1.873 1 98.38 78 ALA A CA 1
ATOM 564 C C . ALA A 1 78 ? 4.504 -13.438 -3.01 1 98.38 78 ALA A C 1
ATOM 566 O O . ALA A 1 78 ? 5.133 -14.477 -2.795 1 98.38 78 ALA A O 1
ATOM 567 N N . THR A 1 79 ? 4.418 -12.914 -4.207 1 97.5 79 THR A N 1
ATOM 568 C CA . THR A 1 79 ? 5.094 -13.508 -5.355 1 97.5 79 THR A CA 1
ATOM 569 C C . THR A 1 79 ? 6.609 -13.477 -5.164 1 97.5 79 THR A C 1
ATOM 571 O O . THR A 1 79 ? 7.293 -14.461 -5.434 1 97.5 79 THR A O 1
ATOM 574 N N . VAL A 1 80 ? 7.121 -12.375 -4.664 1 97.69 80 VAL A N 1
ATOM 575 C CA . VAL A 1 80 ? 8.555 -12.242 -4.426 1 97.69 80 VAL A CA 1
ATOM 576 C C . VAL A 1 80 ? 8.984 -13.203 -3.318 1 97.69 80 VAL A C 1
ATOM 578 O O . VAL A 1 80 ? 10.047 -13.828 -3.41 1 97.69 80 VAL A O 1
ATOM 581 N N . GLU A 1 81 ? 8.203 -13.312 -2.27 1 96.5 81 GLU A N 1
ATOM 582 C CA . GLU A 1 81 ? 8.5 -14.266 -1.201 1 96.5 81 GLU A CA 1
ATOM 583 C C . GLU A 1 81 ? 8.578 -15.688 -1.736 1 96.5 81 GLU A C 1
ATOM 585 O O . GLU A 1 81 ? 9.445 -16.469 -1.334 1 96.5 81 GLU A O 1
ATOM 590 N N . LEU A 1 82 ? 7.66 -16.016 -2.633 1 95 82 LEU A N 1
ATOM 591 C CA . LEU A 1 82 ? 7.68 -17.328 -3.258 1 95 82 LEU A CA 1
ATOM 592 C C . LEU A 1 82 ? 8.93 -17.5 -4.113 1 95 82 LEU A C 1
ATOM 594 O O . LEU A 1 82 ? 9.562 -18.562 -4.086 1 95 82 LEU A O 1
ATOM 598 N N . ASP A 1 83 ? 9.273 -16.5 -4.859 1 92.56 83 ASP A N 1
ATOM 599 C CA . ASP A 1 83 ? 10.477 -16.547 -5.691 1 92.56 83 ASP A CA 1
ATOM 600 C C . ASP A 1 83 ? 11.727 -16.734 -4.836 1 92.56 83 ASP A C 1
ATOM 602 O O . ASP A 1 83 ? 12.703 -17.359 -5.277 1 92.56 83 ASP A O 1
ATOM 606 N N . GLU A 1 84 ? 11.617 -16.266 -3.631 1 91.75 84 GLU A N 1
ATOM 607 C CA . GLU A 1 84 ? 12.719 -16.422 -2.684 1 91.75 84 GLU A CA 1
ATOM 608 C C . GLU A 1 84 ? 12.625 -17.75 -1.947 1 91.75 84 GLU A C 1
ATOM 610 O O . GLU A 1 84 ? 13.375 -18 -1 1 91.75 84 GLU A O 1
ATOM 615 N N . ASN A 1 85 ? 11.695 -18.547 -2.32 1 90.5 85 ASN A N 1
ATOM 616 C CA . ASN A 1 85 ? 11.469 -19.875 -1.773 1 90.5 85 ASN A CA 1
ATOM 617 C C . ASN A 1 85 ? 11.023 -19.812 -0.315 1 90.5 85 ASN A C 1
ATOM 619 O O . ASN A 1 85 ? 11.477 -20.609 0.51 1 90.5 85 ASN A O 1
ATOM 623 N N . ARG A 1 86 ? 10.219 -18.891 0.033 1 94.44 86 ARG A N 1
ATOM 624 C CA . ARG A 1 86 ? 9.602 -18.766 1.348 1 94.44 86 ARG A CA 1
ATOM 625 C C . ARG A 1 86 ? 8.086 -18.891 1.256 1 94.44 86 ARG A C 1
ATOM 627 O O . ARG A 1 86 ? 7.352 -17.938 1.532 1 94.44 86 ARG A O 1
ATOM 634 N N . PRO A 1 87 ? 7.605 -20.078 0.955 1 95.69 87 PRO A N 1
ATOM 635 C CA . PRO A 1 87 ? 6.176 -20.266 0.7 1 95.69 87 PRO A CA 1
ATOM 636 C C . PRO A 1 87 ? 5.316 -20.047 1.943 1 95.69 87 PRO A C 1
ATOM 638 O O . PRO A 1 87 ? 4.172 -19.594 1.834 1 95.69 87 PRO A O 1
ATOM 641 N N . GLN A 1 88 ? 5.84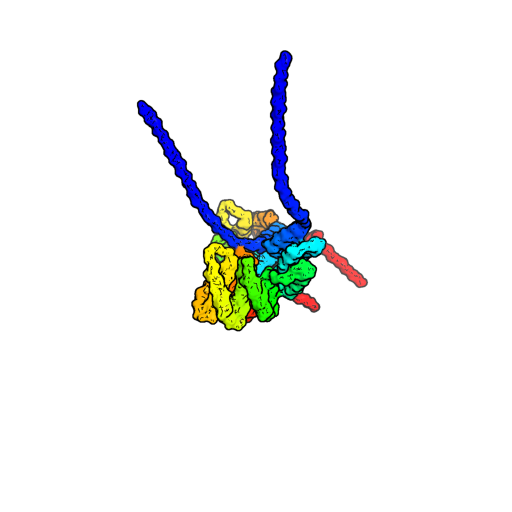4 -20.312 3.129 1 96.81 88 GLN A N 1
ATOM 642 C CA . GLN A 1 88 ? 5.078 -20.062 4.344 1 96.81 88 GLN A CA 1
ATOM 643 C C . GLN A 1 88 ? 4.828 -18.562 4.531 1 96.81 88 GLN A C 1
ATOM 645 O O . GLN A 1 88 ? 3.723 -18.156 4.883 1 96.81 88 GLN A O 1
ATOM 650 N N . ASP A 1 89 ? 5.914 -17.75 4.293 1 96.44 89 ASP A N 1
ATOM 651 C CA . ASP A 1 89 ? 5.762 -16.312 4.359 1 96.44 89 ASP A CA 1
ATOM 652 C C . ASP A 1 89 ? 4.746 -15.812 3.332 1 96.44 89 ASP A C 1
ATOM 654 O O . ASP A 1 89 ? 3.932 -14.938 3.629 1 96.44 89 ASP A O 1
ATOM 658 N N . ALA A 1 90 ? 4.828 -16.375 2.139 1 97.5 90 ALA A N 1
ATOM 659 C CA . ALA A 1 90 ? 3.891 -15.992 1.085 1 97.5 90 ALA A CA 1
ATOM 660 C C . ALA A 1 90 ? 2.449 -16.25 1.513 1 97.5 90 ALA A C 1
ATOM 662 O O . ALA A 1 90 ? 1.571 -15.414 1.309 1 97.5 90 ALA A O 1
ATOM 663 N N . LEU A 1 91 ? 2.152 -17.375 2.168 1 97.38 91 LEU A N 1
ATOM 664 C CA . LEU A 1 91 ? 0.806 -17.703 2.615 1 97.38 91 LEU A CA 1
ATOM 665 C C . LEU A 1 91 ? 0.331 -16.734 3.689 1 97.38 91 LEU A C 1
ATOM 667 O O . LEU A 1 91 ? -0.83 -16.328 3.688 1 97.38 91 LEU A O 1
ATOM 671 N N . ALA A 1 92 ? 1.257 -16.422 4.578 1 96.19 92 ALA A N 1
ATOM 672 C CA . ALA A 1 92 ? 0.906 -15.461 5.625 1 96.19 92 ALA A CA 1
ATOM 673 C C . ALA A 1 92 ? 0.562 -14.102 5.023 1 96.19 92 ALA A C 1
ATOM 675 O O . ALA A 1 92 ? -0.421 -13.469 5.422 1 96.19 92 ALA A O 1
ATOM 676 N N . THR A 1 93 ? 1.377 -13.688 4.066 1 97.44 93 THR A N 1
ATOM 677 C CA . THR A 1 93 ? 1.14 -12.422 3.387 1 97.44 93 THR A CA 1
ATOM 678 C C . THR A 1 93 ? -0.2 -12.445 2.656 1 97.44 93 THR A C 1
ATOM 680 O O . THR A 1 93 ? -0.963 -11.477 2.719 1 97.44 93 THR A O 1
ATOM 683 N N . ILE A 1 94 ? -0.552 -13.508 1.974 1 97.06 94 ILE A N 1
ATOM 684 C CA . ILE A 1 94 ? -1.805 -13.648 1.24 1 97.06 94 ILE A CA 1
ATOM 685 C C . ILE A 1 94 ? -2.982 -13.562 2.207 1 97.06 94 ILE A C 1
ATOM 687 O O . ILE A 1 94 ? -3.951 -12.844 1.95 1 97.06 94 ILE A O 1
ATOM 691 N N . THR A 1 95 ? -2.904 -14.242 3.311 1 95.44 95 THR A N 1
ATOM 692 C CA . THR A 1 95 ? -3.971 -14.242 4.305 1 95.44 95 THR A CA 1
ATOM 693 C C . THR A 1 95 ? -4.199 -12.844 4.859 1 95.44 95 THR A C 1
ATOM 695 O O . THR A 1 95 ? -5.34 -12.375 4.938 1 95.44 95 THR A O 1
ATOM 698 N N . ALA A 1 96 ? -3.117 -12.219 5.223 1 94.62 96 ALA A N 1
ATOM 699 C CA . ALA A 1 96 ? -3.215 -10.867 5.762 1 94.62 96 ALA A CA 1
ATOM 700 C C . ALA A 1 96 ? -3.764 -9.898 4.715 1 94.62 96 ALA A C 1
ATOM 702 O O . ALA A 1 96 ? -4.543 -9 5.039 1 94.62 96 ALA A O 1
ATOM 703 N N . THR A 1 97 ? -3.334 -10.062 3.434 1 96.75 97 THR A N 1
ATOM 704 C CA . THR A 1 97 ? -3.824 -9.211 2.354 1 96.75 97 THR A CA 1
ATOM 705 C C . THR A 1 97 ? -5.328 -9.391 2.166 1 96.75 97 THR A C 1
ATOM 707 O O . THR A 1 97 ? -6.066 -8.406 2.059 1 96.75 97 THR A O 1
ATOM 710 N N . ARG A 1 98 ? -5.836 -10.586 2.189 1 95.56 98 ARG A N 1
ATOM 711 C CA . ARG A 1 98 ? -7.262 -10.852 2.043 1 95.56 98 ARG A CA 1
ATOM 712 C C . ARG A 1 98 ? -8.055 -10.227 3.186 1 95.56 98 ARG A C 1
ATOM 714 O O . ARG A 1 98 ? -9.141 -9.68 2.969 1 95.56 98 ARG A O 1
ATOM 721 N N . SER A 1 99 ? -7.535 -10.344 4.355 1 93.44 99 SER A N 1
ATOM 722 C CA . SER A 1 99 ? -8.195 -9.734 5.504 1 93.44 99 SER A CA 1
ATOM 723 C C . SER A 1 99 ? -8.297 -8.219 5.34 1 93.44 99 SER A C 1
ATOM 725 O O . SER A 1 99 ? -9.344 -7.633 5.617 1 93.44 99 SER A O 1
ATOM 727 N N . ALA A 1 100 ? -7.219 -7.602 4.898 1 93.94 100 ALA A N 1
ATOM 728 C CA . ALA A 1 100 ? -7.215 -6.156 4.688 1 93.94 100 ALA A CA 1
ATOM 729 C C . ALA A 1 100 ? -8.219 -5.758 3.605 1 93.94 100 ALA A C 1
ATOM 731 O O . ALA A 1 100 ? -8.875 -4.723 3.715 1 93.94 100 ALA A O 1
ATOM 732 N N . LEU A 1 101 ? -8.312 -6.566 2.602 1 95.38 101 LEU A N 1
ATOM 733 C CA . LEU A 1 101 ? -9.273 -6.301 1.535 1 95.38 101 LEU A CA 1
ATOM 734 C C . LEU A 1 101 ? -10.703 -6.461 2.037 1 95.38 101 LEU A C 1
ATOM 736 O O . LEU A 1 101 ? -11.578 -5.656 1.703 1 95.38 101 LEU A O 1
ATOM 740 N N . GLN A 1 102 ? -10.938 -7.43 2.828 1 93.25 102 GLN A N 1
ATOM 741 C CA . GLN A 1 102 ? -12.273 -7.727 3.332 1 93.25 102 GLN A CA 1
ATOM 742 C C . GLN A 1 102 ? -12.812 -6.57 4.168 1 93.25 102 GLN A C 1
ATOM 744 O O . GLN A 1 102 ? -13.977 -6.191 4.031 1 93.25 102 GLN A O 1
ATOM 749 N N . VAL A 1 103 ? -11.977 -5.988 4.996 1 92.62 103 VAL A N 1
ATOM 750 C CA . VAL A 1 103 ? -12.43 -4.914 5.867 1 92.62 103 VAL A CA 1
ATOM 751 C C . VAL A 1 103 ? -12.758 -3.676 5.031 1 92.62 103 VAL A C 1
ATOM 753 O O . VAL A 1 103 ? -13.469 -2.777 5.496 1 92.62 103 VAL A O 1
ATOM 756 N N . ARG A 1 104 ? -12.281 -3.664 3.816 1 93.94 104 ARG A N 1
ATOM 757 C CA . ARG A 1 104 ? -12.508 -2.535 2.922 1 93.94 104 ARG A CA 1
ATOM 758 C C . ARG A 1 104 ? -13.578 -2.863 1.887 1 93.94 104 ARG A C 1
ATOM 760 O O . ARG A 1 104 ? -13.711 -2.168 0.878 1 93.94 104 ARG A O 1
ATOM 767 N N . GLY A 1 105 ? -14.258 -3.992 2.104 1 90.31 105 GLY A N 1
ATOM 768 C CA . GLY A 1 105 ? -15.453 -4.316 1.343 1 90.31 105 GLY A CA 1
ATOM 769 C C . GLY A 1 105 ? -15.172 -5.168 0.12 1 90.31 105 GLY A C 1
ATOM 770 O O . GLY A 1 105 ? -16.062 -5.406 -0.697 1 90.31 105 GLY A O 1
ATOM 771 N N . GLN A 1 106 ? -14.008 -5.48 -0.073 1 88.81 106 GLN A N 1
ATOM 772 C CA . GLN A 1 106 ? -13.68 -6.371 -1.184 1 88.81 106 GLN A CA 1
ATOM 773 C C . GLN A 1 106 ? -13.609 -7.824 -0.722 1 88.81 106 GLN A C 1
ATOM 775 O O . GLN A 1 106 ? -12.539 -8.312 -0.354 1 88.81 106 GLN A O 1
ATOM 780 N N . ALA A 1 107 ? -14.711 -8.453 -0.642 1 74.31 107 ALA A N 1
ATOM 781 C CA . ALA A 1 107 ? -14.805 -9.82 -0.132 1 74.31 107 ALA A CA 1
ATOM 782 C C . ALA A 1 107 ? -14.672 -10.836 -1.261 1 74.31 107 ALA A C 1
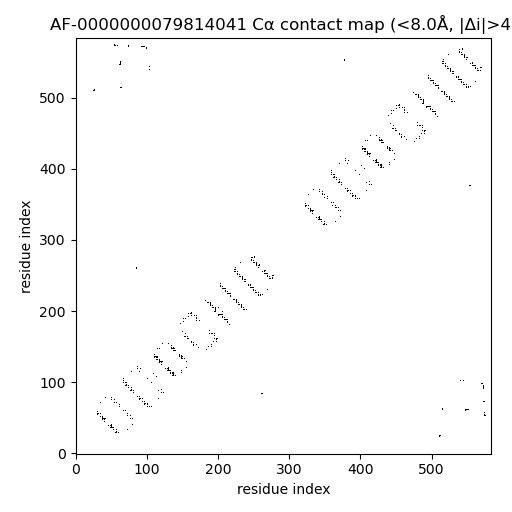ATOM 784 O O . ALA A 1 107 ? -14.359 -12 -1.018 1 74.31 107 ALA A O 1
ATOM 785 N N . GLY A 1 108 ? -14.648 -10.43 -2.449 1 72.75 108 GLY A N 1
ATOM 786 C CA . GLY A 1 108 ? -14.672 -11.414 -3.516 1 72.75 108 GLY A CA 1
ATOM 787 C C . GLY A 1 108 ? -13.312 -12.031 -3.785 1 72.75 108 GLY A C 1
ATOM 788 O O . GLY A 1 108 ? -12.328 -11.695 -3.119 1 72.75 108 GLY A O 1
ATOM 789 N N . ASP A 1 109 ? -13.422 -12.969 -4.531 1 78.5 109 ASP A N 1
ATOM 790 C CA . ASP A 1 109 ? -12.25 -13.742 -4.941 1 78.5 109 ASP A CA 1
ATOM 791 C C . ASP A 1 109 ? -11.258 -12.875 -5.715 1 78.5 109 ASP A C 1
ATOM 793 O O . ASP A 1 109 ? -11.664 -11.992 -6.473 1 78.5 109 ASP A O 1
ATOM 797 N N . ASP A 1 110 ? -10.109 -12.93 -5.262 1 91.62 110 ASP A N 1
ATOM 798 C CA . ASP A 1 110 ? -8.992 -12.359 -6.012 1 91.62 110 ASP A CA 1
ATOM 799 C C . ASP A 1 110 ? -8.164 -13.445 -6.684 1 91.62 110 ASP A C 1
ATOM 801 O O . ASP A 1 110 ? -7.406 -14.156 -6.016 1 91.62 110 ASP A O 1
ATOM 805 N N . ALA A 1 111 ? -8.289 -13.547 -7.973 1 94.81 111 ALA A N 1
ATOM 806 C CA . ALA A 1 111 ? -7.688 -14.641 -8.727 1 94.81 111 ALA A CA 1
ATOM 807 C C . ALA A 1 111 ? -6.164 -14.586 -8.664 1 94.81 111 ALA A C 1
ATOM 809 O O . ALA A 1 111 ? -5.492 -15.617 -8.672 1 94.81 111 ALA A O 1
ATOM 810 N N . GLY A 1 112 ? -5.598 -13.406 -8.648 1 96.69 112 GLY A N 1
ATOM 811 C CA . GLY A 1 112 ? -4.16 -13.281 -8.477 1 96.69 112 GLY A CA 1
ATOM 812 C C . GLY A 1 112 ? -3.662 -13.867 -7.172 1 96.69 112 GLY A C 1
ATOM 813 O O . GLY A 1 112 ? -2.678 -14.609 -7.152 1 96.69 112 GLY A O 1
ATOM 814 N N . LEU A 1 113 ? -4.344 -13.523 -6.094 1 97.81 113 LEU A N 1
ATOM 815 C CA . LEU A 1 113 ? -3.975 -14.078 -4.797 1 97.81 113 LEU A CA 1
ATOM 816 C C . LEU A 1 113 ? -4.199 -15.586 -4.773 1 97.81 113 LEU A C 1
ATOM 818 O O . LEU A 1 113 ? -3.422 -16.328 -4.16 1 97.81 113 LEU A O 1
ATOM 822 N N . ASP A 1 114 ? -5.25 -16.109 -5.453 1 98.19 114 ASP A N 1
ATOM 823 C CA . ASP A 1 114 ? -5.465 -17.547 -5.578 1 98.19 114 ASP A CA 1
ATOM 824 C C . ASP A 1 114 ? -4.277 -18.219 -6.266 1 98.19 114 ASP A C 1
ATOM 826 O O . ASP A 1 114 ? -3.848 -19.297 -5.855 1 98.19 114 ASP A O 1
ATOM 830 N N . LEU A 1 115 ? -3.809 -17.609 -7.289 1 98.31 115 LEU A N 1
ATOM 831 C CA . LEU A 1 115 ? -2.703 -18.188 -8.039 1 98.31 115 LEU A CA 1
ATOM 832 C C . LEU A 1 115 ? -1.456 -18.312 -7.172 1 98.31 115 LEU A C 1
ATOM 834 O O . LEU A 1 115 ? -0.836 -19.375 -7.113 1 98.31 115 LEU A O 1
ATOM 838 N N . VAL A 1 116 ? -1.072 -17.25 -6.5 1 98.44 116 VAL A N 1
ATOM 839 C CA . VAL A 1 116 ? 0.122 -17.281 -5.66 1 98.44 116 VAL A CA 1
ATOM 840 C C . VAL A 1 116 ? -0.079 -18.266 -4.512 1 98.44 116 VAL A C 1
ATOM 842 O O . VAL A 1 116 ? 0.855 -18.969 -4.113 1 98.44 116 VAL A O 1
ATOM 845 N N . GLN A 1 117 ? -1.286 -18.312 -4.004 1 98.38 117 GLN A N 1
ATOM 846 C CA . GLN A 1 117 ? -1.608 -19.281 -2.957 1 98.38 117 GLN A CA 1
ATOM 847 C C . GLN A 1 117 ? -1.424 -20.703 -3.453 1 98.38 117 GLN A C 1
ATOM 849 O O . GLN A 1 117 ? -0.865 -21.547 -2.746 1 98.38 117 GLN A O 1
ATOM 854 N N . ALA A 1 118 ? -1.91 -20.984 -4.633 1 98.62 118 ALA A N 1
ATOM 855 C CA . ALA A 1 118 ? -1.741 -22.312 -5.223 1 98.62 118 ALA A CA 1
ATOM 856 C C . ALA A 1 118 ? -0.265 -22.688 -5.312 1 98.62 118 ALA A C 1
ATOM 858 O O . ALA A 1 118 ? 0.123 -23.797 -4.941 1 98.62 118 ALA A O 1
ATOM 859 N N . GLY A 1 119 ? 0.523 -21.75 -5.812 1 97.88 119 GLY A N 1
ATOM 860 C CA . GLY A 1 119 ? 1.953 -22 -5.914 1 97.88 119 GLY A CA 1
ATOM 861 C C . GLY A 1 119 ? 2.609 -22.266 -4.57 1 97.88 119 GLY A C 1
ATOM 862 O O . GLY A 1 119 ? 3.402 -23.203 -4.438 1 97.88 119 GLY A O 1
ATOM 863 N N . ALA A 1 120 ? 2.305 -21.438 -3.566 1 97.88 120 A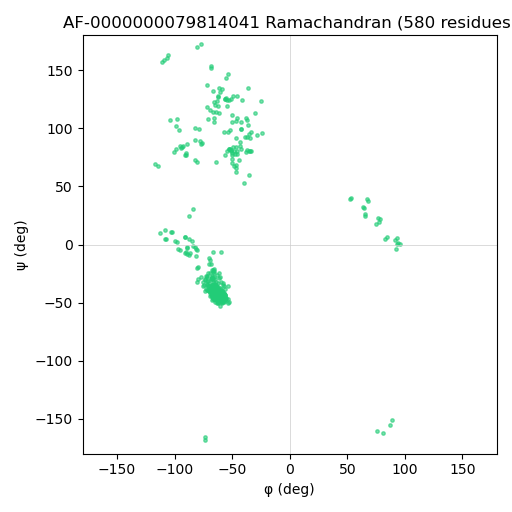LA A N 1
ATOM 864 C CA . ALA A 1 120 ? 2.883 -21.609 -2.236 1 97.88 120 ALA A CA 1
ATOM 865 C C . ALA A 1 120 ? 2.486 -22.953 -1.625 1 97.88 120 ALA A C 1
ATOM 867 O O . ALA A 1 120 ? 3.336 -23.672 -1.104 1 97.88 120 ALA A O 1
ATOM 868 N N . LEU A 1 121 ? 1.231 -23.281 -1.726 1 98.38 121 LEU A N 1
ATOM 869 C CA . LEU A 1 121 ? 0.727 -24.531 -1.163 1 98.38 121 LEU A CA 1
ATOM 870 C C . LEU A 1 121 ? 1.338 -25.734 -1.875 1 98.38 121 LEU A C 1
ATOM 872 O O . LEU A 1 121 ? 1.683 -26.734 -1.234 1 98.38 121 LEU A O 1
ATOM 876 N N . TYR A 1 122 ? 1.48 -25.672 -3.189 1 96.81 122 TYR A N 1
ATOM 877 C CA . TYR A 1 122 ? 2.111 -26.734 -3.953 1 96.81 122 TYR A CA 1
ATOM 878 C C . TYR A 1 122 ? 3.539 -26.984 -3.477 1 96.81 122 TYR A C 1
ATOM 880 O O . TYR A 1 122 ? 3.947 -28.125 -3.273 1 96.81 122 TYR A O 1
ATOM 888 N N . ARG A 1 123 ? 4.285 -25.875 -3.268 1 94.25 123 ARG A N 1
ATOM 889 C CA . ARG A 1 123 ? 5.672 -25.984 -2.83 1 94.25 123 ARG A CA 1
ATOM 890 C C . ARG A 1 123 ? 5.758 -26.562 -1.422 1 94.25 123 ARG A C 1
ATOM 892 O O . ARG A 1 123 ? 6.762 -27.188 -1.059 1 94.25 123 ARG A O 1
ATOM 899 N N . LEU A 1 124 ? 4.707 -26.422 -0.667 1 94.88 124 LEU A N 1
ATOM 900 C CA . LEU A 1 124 ? 4.676 -26.938 0.698 1 94.88 124 LEU A CA 1
ATOM 901 C C . LEU A 1 124 ? 4.152 -28.359 0.729 1 94.88 124 LEU A C 1
ATOM 903 O O . LEU A 1 124 ? 4.09 -28.984 1.792 1 94.88 124 LEU A O 1
ATOM 907 N N . GLY A 1 125 ? 3.684 -28.875 -0.413 1 94.38 125 GLY A N 1
ATOM 908 C CA . GLY A 1 125 ? 3.188 -30.25 -0.498 1 94.38 125 GLY A CA 1
ATOM 909 C C . GLY A 1 125 ? 1.747 -30.391 -0.046 1 94.38 125 GLY A C 1
ATOM 910 O O . GLY A 1 125 ? 1.251 -31.5 0.13 1 94.38 125 GLY A O 1
ATOM 911 N N . ARG A 1 126 ? 1.137 -29.297 0.26 1 97.25 126 ARG A N 1
ATOM 912 C CA . ARG A 1 126 ? -0.277 -29.312 0.621 1 97.25 126 ARG A CA 1
ATOM 913 C C . ARG A 1 126 ? -1.159 -29.375 -0.621 1 97.25 126 ARG A C 1
ATOM 915 O O . ARG A 1 126 ? -1.896 -28.422 -0.914 1 97.25 126 ARG A O 1
ATOM 922 N N . ASN A 1 127 ? -1.21 -30.469 -1.308 1 96.75 127 ASN A N 1
ATOM 923 C CA . ASN A 1 127 ? -1.656 -30.641 -2.688 1 96.75 127 ASN A CA 1
ATOM 924 C C . ASN A 1 127 ? -3.164 -30.438 -2.816 1 96.75 127 ASN A C 1
ATOM 926 O O . ASN A 1 127 ? -3.631 -29.828 -3.787 1 96.75 127 ASN A O 1
ATOM 930 N N . ALA A 1 128 ? -3.92 -30.938 -1.842 1 97.12 128 ALA A N 1
ATOM 931 C CA . ALA A 1 128 ? -5.371 -30.781 -1.955 1 97.12 128 ALA A CA 1
ATOM 932 C C . ALA A 1 128 ? -5.777 -29.312 -1.912 1 97.12 128 ALA A C 1
ATOM 934 O O . ALA A 1 128 ? -6.594 -28.875 -2.719 1 97.12 128 ALA A O 1
ATOM 935 N N . GLU A 1 129 ? -5.223 -28.594 -0.959 1 98.19 129 GLU A N 1
ATOM 936 C CA . GLU A 1 129 ? -5.504 -27.156 -0.86 1 98.19 129 GLU A CA 1
ATOM 937 C C . GLU A 1 129 ? -4.973 -26.406 -2.076 1 98.19 129 GLU A C 1
ATOM 939 O O . GLU A 1 129 ? -5.613 -25.484 -2.566 1 98.19 129 GLU A O 1
ATOM 944 N N . ALA A 1 130 ? -3.764 -26.828 -2.564 1 98.56 130 ALA A N 1
ATOM 945 C CA . ALA A 1 130 ? -3.182 -26.219 -3.758 1 98.56 130 ALA A CA 1
ATOM 946 C C . ALA A 1 130 ? -4.086 -26.422 -4.969 1 98.56 130 ALA A C 1
ATOM 948 O O . ALA A 1 130 ? -4.281 -25.484 -5.762 1 98.56 130 ALA A O 1
ATOM 949 N N . ALA A 1 131 ? -4.645 -27.594 -5.051 1 98.19 131 ALA A N 1
ATOM 950 C CA . ALA A 1 131 ? -5.512 -27.906 -6.184 1 98.19 131 ALA A CA 1
ATOM 951 C C . ALA A 1 131 ? -6.754 -27.016 -6.188 1 98.19 131 ALA A C 1
ATOM 953 O O . ALA A 1 131 ? -7.172 -26.531 -7.242 1 98.19 131 ALA A O 1
ATOM 954 N N . SER A 1 132 ? -7.312 -26.828 -5.02 1 98.12 132 SER A N 1
ATOM 955 C CA . SER A 1 132 ? -8.492 -25.969 -4.914 1 98.12 132 SER A CA 1
ATOM 956 C C . SER A 1 132 ? -8.164 -24.531 -5.32 1 98.12 132 SER A C 1
ATOM 958 O O . SER A 1 132 ? -8.922 -23.906 -6.07 1 98.12 132 SER A O 1
ATOM 960 N N . ALA A 1 133 ? -7.059 -24 -4.828 1 98.25 133 ALA A N 1
ATOM 961 C CA . ALA A 1 133 ? -6.637 -22.656 -5.172 1 98.25 133 ALA A CA 1
ATOM 962 C C . ALA A 1 133 ? -6.309 -22.531 -6.656 1 98.25 133 ALA A C 1
ATOM 964 O O . ALA A 1 133 ? -6.648 -21.547 -7.301 1 98.25 133 ALA A O 1
ATOM 965 N N . ALA A 1 134 ? -5.652 -23.547 -7.234 1 98.69 134 ALA A N 1
ATOM 966 C CA . ALA A 1 134 ? -5.309 -23.547 -8.656 1 98.69 134 ALA A CA 1
ATOM 967 C C . ALA A 1 134 ? -6.562 -23.562 -9.523 1 98.69 134 ALA A C 1
ATOM 969 O O . ALA A 1 134 ? -6.605 -22.906 -10.57 1 98.69 134 ALA A O 1
ATOM 970 N N . ALA A 1 135 ? -7.543 -24.297 -9.07 1 98.25 135 ALA A N 1
ATOM 971 C CA . ALA A 1 135 ? -8.797 -24.344 -9.828 1 98.25 135 ALA A CA 1
ATOM 972 C C . ALA A 1 135 ? -9.461 -22.984 -9.875 1 98.25 135 ALA A C 1
ATOM 974 O O . ALA A 1 135 ? -9.992 -22.578 -10.914 1 98.25 135 ALA A O 1
ATOM 975 N N . ARG A 1 136 ? -9.438 -22.281 -8.758 1 97.62 136 ARG A N 1
ATOM 976 C CA . ARG A 1 136 ? -9.992 -20.922 -8.734 1 97.62 136 ARG A CA 1
ATOM 977 C C . ARG A 1 136 ? -9.211 -20 -9.656 1 97.62 136 ARG A C 1
ATOM 979 O O . ARG A 1 136 ? -9.805 -19.203 -10.391 1 97.62 136 ARG A O 1
ATOM 986 N N . ALA A 1 137 ? -7.91 -20.094 -9.648 1 98.25 137 ALA A N 1
ATOM 987 C CA . ALA A 1 137 ? -7.078 -19.281 -10.531 1 98.25 137 ALA A CA 1
ATOM 988 C C . ALA A 1 137 ? -7.328 -19.609 -11.992 1 98.25 137 ALA A C 1
ATOM 990 O O . ALA A 1 137 ? -7.391 -18.719 -12.844 1 98.25 137 ALA A O 1
ATOM 991 N N . ALA A 1 138 ? -7.512 -20.875 -12.273 1 98.31 138 ALA A N 1
ATOM 992 C CA . ALA A 1 138 ? -7.711 -21.344 -13.648 1 98.31 138 ALA A CA 1
ATOM 993 C C . ALA A 1 138 ? -9.023 -20.812 -14.219 1 98.31 138 ALA A C 1
ATOM 995 O O . ALA A 1 138 ? -9.203 -20.766 -15.438 1 98.31 138 ALA A O 1
ATOM 996 N N . ALA A 1 139 ? -9.961 -20.453 -13.383 1 96.88 139 ALA A N 1
ATOM 997 C CA . ALA A 1 139 ? -11.266 -19.953 -13.797 1 96.88 139 ALA A CA 1
ATOM 998 C C . ALA A 1 139 ? -11.266 -18.438 -13.93 1 96.88 139 ALA A C 1
ATOM 1000 O O . ALA A 1 139 ? -12.305 -17.828 -14.172 1 96.88 139 ALA A O 1
ATOM 1001 N N . ALA A 1 140 ? -10.133 -17.844 -13.797 1 96.25 140 ALA A N 1
ATOM 1002 C CA . ALA A 1 140 ? -10.023 -16.375 -13.82 1 96.25 140 ALA A CA 1
ATOM 1003 C C . ALA A 1 140 ? -10.328 -15.828 -15.211 1 96.25 140 ALA A C 1
ATOM 1005 O O . ALA A 1 140 ? -10.094 -16.5 -16.219 1 96.25 140 ALA A O 1
ATOM 1006 N N . GLN A 1 141 ? -10.789 -14.586 -15.297 1 94.44 141 GLN A N 1
ATOM 1007 C CA . GLN A 1 141 ? -10.984 -13.883 -16.562 1 94.44 141 GLN A CA 1
ATOM 1008 C C . GLN A 1 141 ? -9.648 -13.43 -17.156 1 94.44 141 GLN A C 1
ATOM 1010 O O . GLN A 1 141 ? -9.492 -13.391 -18.375 1 94.44 141 GLN A O 1
ATOM 1015 N N . ASP A 1 142 ? -8.75 -13.062 -16.281 1 94.25 142 ASP A N 1
ATOM 1016 C CA . ASP A 1 142 ? -7.41 -12.727 -16.734 1 94.25 142 ASP A CA 1
ATOM 1017 C C . ASP A 1 142 ? -6.703 -13.945 -17.328 1 94.25 142 ASP A C 1
ATOM 1019 O O . ASP A 1 142 ? -6.395 -14.898 -16.609 1 94.25 142 ASP A O 1
ATOM 1023 N N . VAL A 1 143 ? -6.316 -13.922 -18.531 1 95.25 143 VAL A N 1
ATOM 1024 C CA . VAL A 1 143 ? -5.855 -15.102 -19.25 1 95.25 143 VAL A CA 1
ATOM 1025 C C . VAL A 1 143 ? -4.469 -15.508 -18.75 1 95.25 143 VAL A C 1
ATOM 1027 O O . VAL A 1 143 ? -4.113 -16.688 -18.781 1 95.25 143 VAL A O 1
ATOM 1030 N N . ASP A 1 144 ? -3.666 -14.523 -18.297 1 95.5 144 ASP A N 1
ATOM 1031 C CA . ASP A 1 144 ? -2.359 -14.859 -17.75 1 95.5 144 ASP A CA 1
ATOM 1032 C C . ASP A 1 144 ? -2.5 -15.656 -16.453 1 95.5 144 ASP A C 1
ATOM 1034 O O . ASP A 1 144 ? -1.787 -16.641 -16.25 1 95.5 144 ASP A O 1
ATOM 1038 N N . ILE A 1 145 ? -3.459 -15.234 -15.625 1 96.88 145 ILE A N 1
ATOM 1039 C CA . ILE A 1 145 ? -3.705 -15.93 -14.367 1 96.88 145 ILE A CA 1
ATOM 1040 C C . ILE A 1 145 ? -4.309 -17.297 -14.641 1 96.88 145 ILE A C 1
ATOM 1042 O O . ILE A 1 145 ? -3.889 -18.297 -14.055 1 96.88 145 ILE A O 1
ATOM 1046 N N . ALA A 1 146 ? -5.215 -17.375 -15.547 1 97.62 146 ALA A N 1
ATOM 1047 C CA . ALA A 1 146 ? -5.867 -18.641 -15.883 1 97.62 146 ALA A CA 1
ATOM 1048 C C . ALA A 1 146 ? -4.859 -19.656 -16.406 1 97.62 146 ALA A C 1
ATOM 1050 O O . ALA A 1 146 ? -4.891 -20.828 -16.031 1 97.62 146 ALA A O 1
ATOM 1051 N N . GLU A 1 147 ? -4 -19.203 -17.297 1 98.44 147 GLU A N 1
ATOM 1052 C CA . GLU A 1 147 ? -2.998 -20.094 -17.859 1 98.44 147 GLU A CA 1
ATOM 1053 C C . GLU A 1 147 ? -2.1 -20.688 -16.781 1 98.44 147 GLU A C 1
ATOM 1055 O O . GLU A 1 147 ? -1.882 -21.891 -16.75 1 98.44 147 GLU A O 1
ATOM 1060 N N . LYS A 1 148 ? -1.629 -19.844 -15.883 1 98.25 148 LYS A N 1
ATOM 1061 C CA . LYS A 1 148 ? -0.744 -20.328 -14.82 1 98.25 148 LYS A CA 1
ATOM 1062 C C . LYS A 1 148 ? -1.495 -21.219 -13.844 1 98.25 148 LYS A C 1
ATOM 1064 O O . LYS A 1 148 ? -0.925 -22.156 -13.297 1 98.25 148 LYS A O 1
ATOM 1069 N N . GLY A 1 149 ? -2.725 -20.844 -13.609 1 98.75 149 GLY A N 1
ATOM 1070 C CA . GLY A 1 149 ? -3.557 -21.734 -12.805 1 98.75 149 GLY A CA 1
ATOM 1071 C C . GLY A 1 149 ? -3.686 -23.125 -13.391 1 98.75 149 GLY A C 1
ATOM 1072 O O . GLY A 1 149 ? -3.553 -24.125 -12.68 1 98.75 149 GLY A O 1
ATOM 1073 N N . GLN A 1 150 ? -3.904 -23.234 -14.68 1 98.81 150 GLN A N 1
ATOM 1074 C CA . GLN A 1 150 ? -3.967 -24.516 -15.367 1 98.81 150 GLN A CA 1
ATOM 1075 C C . GLN A 1 150 ? -2.645 -25.266 -15.25 1 98.81 150 GLN A C 1
ATOM 1077 O O . GLN A 1 150 ? -2.631 -26.484 -15.023 1 98.81 150 GLN A O 1
ATOM 1082 N N . PHE A 1 151 ? -1.608 -24.578 -15.367 1 98.81 151 PHE A N 1
ATOM 1083 C CA . PHE A 1 151 ? -0.3 -25.219 -15.281 1 98.81 151 PHE A CA 1
ATOM 1084 C C . PHE A 1 151 ? -0.107 -25.875 -13.914 1 98.81 151 PHE A C 1
ATOM 1086 O O . PHE A 1 151 ? 0.31 -27.031 -13.836 1 98.81 151 PHE A O 1
ATOM 1093 N N . ILE A 1 152 ? -0.417 -25.141 -12.859 1 98.69 152 ILE A N 1
ATOM 1094 C CA . ILE A 1 152 ? -0.258 -25.672 -11.516 1 98.69 152 ILE A CA 1
ATOM 1095 C C . ILE A 1 152 ? -1.215 -26.859 -11.312 1 98.69 152 ILE A C 1
ATOM 1097 O O . ILE A 1 152 ? -0.853 -27.859 -10.703 1 98.69 152 ILE A O 1
ATOM 1101 N N . ARG A 1 153 ? -2.42 -26.766 -11.859 1 98.69 153 ARG A N 1
ATOM 1102 C CA . ARG A 1 153 ? -3.352 -27.891 -11.828 1 98.69 153 ARG A CA 1
ATOM 1103 C C . ARG A 1 153 ? -2.738 -29.125 -12.469 1 98.69 153 ARG A C 1
ATOM 1105 O O . ARG A 1 153 ? -2.877 -30.234 -11.945 1 98.69 153 ARG A O 1
ATOM 1112 N N . GLY A 1 154 ? -2.09 -28.938 -13.547 1 98.81 154 GLY A N 1
ATOM 1113 C CA . GLY A 1 154 ? -1.433 -30.031 -14.242 1 98.81 154 GLY A CA 1
ATOM 1114 C C . GLY A 1 154 ? -0.308 -30.656 -13.438 1 98.81 154 GLY A C 1
ATOM 1115 O O . GLY A 1 154 ? -0.167 -31.875 -13.398 1 98.81 154 GLY A O 1
ATOM 1116 N N . LEU A 1 155 ? 0.523 -29.797 -12.805 1 98.38 155 LEU A N 1
ATOM 1117 C CA . LEU A 1 155 ? 1.604 -30.312 -11.969 1 98.38 155 LEU A CA 1
ATOM 1118 C C . LEU A 1 155 ? 1.056 -31.188 -10.852 1 98.38 155 LEU A C 1
ATOM 1120 O O . LEU A 1 155 ? 1.563 -32.281 -10.602 1 98.38 155 LEU A O 1
ATOM 1124 N N . ILE A 1 156 ? 0.033 -30.688 -10.195 1 98.31 156 ILE A N 1
ATOM 1125 C CA . ILE A 1 156 ? -0.569 -31.406 -9.078 1 98.31 156 ILE A CA 1
ATOM 1126 C C . ILE A 1 156 ? -1.167 -32.719 -9.57 1 98.31 156 ILE A C 1
ATOM 1128 O O . ILE A 1 156 ? -1.009 -33.75 -8.93 1 98.31 156 ILE A O 1
ATOM 1132 N N . ALA A 1 157 ? -1.839 -32.688 -10.688 1 98.38 157 ALA A N 1
ATOM 1133 C CA . ALA A 1 157 ? -2.436 -33.906 -11.273 1 98.38 157 ALA A CA 1
ATOM 1134 C C . ALA A 1 157 ? -1.369 -34.938 -11.594 1 98.38 157 ALA A C 1
ATOM 1136 O O . ALA A 1 157 ? -1.55 -36.125 -11.312 1 98.38 157 ALA A O 1
ATOM 1137 N N . ASP A 1 158 ? -0.276 -34.5 -12.164 1 98.06 158 ASP A N 1
ATOM 1138 C CA . ASP A 1 158 ? 0.819 -35.406 -12.492 1 98.06 158 ASP A CA 1
ATOM 1139 C C . ASP A 1 158 ? 1.396 -36.062 -11.227 1 98.06 158 ASP A C 1
ATOM 1141 O O . ASP A 1 158 ? 1.605 -37.25 -11.18 1 98.06 158 ASP A O 1
ATOM 1145 N N . ASP A 1 159 ? 1.679 -35.25 -10.219 1 95.62 159 ASP A N 1
ATOM 1146 C CA . ASP A 1 159 ? 2.238 -35.719 -8.961 1 95.62 159 ASP A CA 1
ATOM 1147 C C . ASP A 1 159 ? 1.33 -36.75 -8.32 1 95.62 159 ASP A C 1
ATOM 1149 O O . ASP A 1 159 ? 1.812 -37.719 -7.703 1 95.62 159 ASP A O 1
ATOM 1153 N N . GLY A 1 160 ? 0.049 -36.594 -8.508 1 95.94 160 GLY A N 1
ATOM 1154 C CA . GLY A 1 160 ? -0.911 -37.469 -7.855 1 95.94 160 GLY A CA 1
ATOM 1155 C C . GLY A 1 160 ? -1.371 -38.594 -8.742 1 95.94 160 GLY A C 1
ATOM 1156 O O . GLY A 1 160 ? -2.174 -39.438 -8.32 1 95.94 160 GLY A O 1
ATOM 1157 N N . GLY A 1 161 ? -0.954 -38.656 -9.984 1 97 161 GLY A N 1
ATOM 1158 C CA . GLY A 1 161 ? -1.341 -39.688 -10.914 1 97 161 GLY A CA 1
ATOM 1159 C C . GLY A 1 161 ? -2.752 -39.531 -11.438 1 97 161 GLY A C 1
ATOM 1160 O O . GLY A 1 161 ? -3.385 -40.5 -11.844 1 97 161 GLY A O 1
ATOM 1161 N N . ASP A 1 162 ? -3.24 -38.375 -11.281 1 97.81 162 ASP A N 1
ATOM 1162 C CA . ASP A 1 162 ? -4.559 -38.062 -11.828 1 97.81 162 ASP A CA 1
ATOM 1163 C C . ASP A 1 162 ? -4.484 -37.812 -13.336 1 97.81 162 ASP A C 1
ATOM 1165 O O . ASP A 1 162 ? -4.496 -36.656 -13.773 1 97.81 162 ASP A O 1
ATOM 1169 N N . GLN A 1 163 ? -4.621 -38.844 -14.125 1 97.88 163 GLN A N 1
ATOM 1170 C CA . GLN A 1 163 ? -4.395 -38.75 -15.562 1 97.88 163 GLN A CA 1
ATOM 1171 C C . GLN A 1 163 ? -5.5 -37.969 -16.266 1 97.88 163 GLN A C 1
ATOM 1173 O O . GLN A 1 163 ? -5.246 -37.281 -17.234 1 97.88 163 GLN A O 1
ATOM 1178 N N . ALA A 1 164 ? -6.672 -38.125 -15.742 1 97.88 164 ALA A N 1
ATOM 1179 C CA . ALA A 1 164 ? -7.789 -37.406 -16.375 1 97.88 164 ALA A CA 1
ATOM 1180 C C . ALA A 1 164 ? -7.602 -35.906 -16.297 1 97.88 164 ALA A C 1
ATOM 1182 O O . ALA A 1 164 ? -7.766 -35.219 -17.297 1 97.88 164 ALA A O 1
ATOM 1183 N N . THR A 1 165 ? -7.277 -35.406 -15.141 1 98.19 165 THR A N 1
ATOM 1184 C CA . THR A 1 165 ? -7.047 -33.969 -14.977 1 98.19 165 THR A CA 1
ATOM 1185 C C . THR A 1 165 ? -5.844 -33.531 -15.797 1 98.19 165 THR A C 1
ATOM 1187 O O . THR A 1 165 ? -5.879 -32.469 -16.422 1 98.19 165 THR A O 1
ATOM 1190 N N . LEU A 1 166 ? -4.75 -34.25 -15.789 1 98.56 166 LEU A N 1
ATOM 1191 C CA . LEU A 1 166 ? -3.572 -33.906 -16.578 1 98.56 166 LEU A CA 1
ATOM 1192 C C . LEU A 1 166 ? -3.92 -33.781 -18.062 1 98.56 166 LEU A C 1
ATOM 1194 O O . LEU A 1 166 ? -3.486 -32.875 -18.734 1 98.56 166 LEU A O 1
ATOM 1198 N N . ALA A 1 167 ? -4.719 -34.75 -18.484 1 98.12 167 ALA A N 1
ATOM 1199 C CA . ALA A 1 167 ? -5.145 -34.719 -19.875 1 98.12 167 ALA A CA 1
ATOM 1200 C C . ALA A 1 167 ? -5.98 -33.5 -20.188 1 98.12 167 ALA A C 1
ATOM 1202 O O . ALA A 1 167 ? -5.852 -32.906 -21.266 1 98.12 167 ALA A O 1
ATOM 1203 N N . SER A 1 168 ? -6.883 -33.219 -19.281 1 98.31 168 SER A N 1
ATOM 1204 C CA . SER A 1 168 ? -7.703 -32 -19.453 1 98.31 168 SER A CA 1
ATOM 1205 C C . SER A 1 168 ? -6.844 -30.75 -19.531 1 98.31 168 SER A C 1
ATOM 1207 O O . SER A 1 168 ? -7.117 -29.859 -20.328 1 98.31 168 SER A O 1
ATOM 1209 N N . VAL A 1 169 ? -5.824 -30.641 -18.719 1 98.69 169 VAL A N 1
ATOM 1210 C CA . VAL A 1 169 ? -4.926 -29.484 -18.719 1 98.69 169 VAL A CA 1
ATOM 1211 C C . VAL A 1 169 ? -4.129 -29.453 -20.031 1 98.69 169 VAL A C 1
ATOM 1213 O O . VAL A 1 169 ? -3.959 -28.391 -20.625 1 98.69 169 VAL A O 1
ATOM 1216 N N . ALA A 1 170 ? -3.635 -30.594 -20.438 1 97.81 170 ALA A N 1
ATOM 1217 C CA . ALA A 1 170 ? -2.926 -30.656 -21.703 1 97.81 170 ALA A CA 1
ATOM 1218 C C . ALA A 1 170 ? -3.818 -30.203 -22.859 1 97.81 170 ALA A C 1
ATOM 1220 O O . ALA A 1 170 ? -3.357 -29.516 -23.766 1 97.81 170 ALA A O 1
ATOM 1221 N N . ALA A 1 171 ? -5.031 -30.594 -22.797 1 97.44 171 ALA A N 1
ATOM 1222 C CA . ALA A 1 171 ? -5.984 -30.172 -23.812 1 97.44 171 ALA A CA 1
ATOM 1223 C C . ALA A 1 171 ? -6.168 -28.656 -23.797 1 97.44 171 ALA A C 1
ATOM 1225 O O . ALA A 1 171 ? -6.293 -28.031 -24.859 1 97.44 171 ALA A O 1
ATOM 1226 N N . TYR A 1 172 ? -6.266 -28.078 -22.656 1 98 172 TYR A N 1
ATOM 1227 C CA . TYR A 1 172 ? -6.324 -26.625 -22.531 1 98 172 TYR A CA 1
ATOM 1228 C C . TYR A 1 172 ? -5.156 -25.969 -23.25 1 98 172 TYR A C 1
ATOM 1230 O O . TYR A 1 172 ? -5.352 -25.047 -24.031 1 98 172 TYR A O 1
ATOM 1238 N N . PHE A 1 173 ? -3.936 -26.438 -22.984 1 97.81 173 PHE A N 1
ATOM 1239 C CA . PHE A 1 173 ? -2.752 -25.812 -23.562 1 97.81 173 PHE A CA 1
ATOM 1240 C C . PHE A 1 173 ? -2.715 -26.016 -25.078 1 97.81 173 PHE A C 1
ATOM 1242 O O . PHE A 1 173 ? -2.191 -25.188 -25.812 1 97.81 173 PHE A O 1
ATOM 1249 N N . ALA A 1 174 ? -3.312 -27.109 -25.531 1 94.25 174 ALA A N 1
ATOM 1250 C CA . ALA A 1 174 ? -3.369 -27.391 -26.953 1 94.25 174 ALA A CA 1
ATOM 1251 C C . ALA A 1 174 ? -4.27 -26.375 -27.672 1 94.25 174 ALA A C 1
ATOM 1253 O O . ALA A 1 174 ? -4.172 -26.203 -28.891 1 94.25 174 ALA A O 1
ATOM 1254 N N . THR A 1 175 ? -5.156 -25.734 -26.969 1 94.81 175 THR A N 1
ATOM 1255 C CA . THR A 1 175 ? -6.047 -24.75 -27.578 1 94.81 175 THR A CA 1
ATOM 1256 C C . THR A 1 175 ? -5.336 -23.422 -27.766 1 94.81 175 THR A C 1
ATOM 1258 O O . THR A 1 175 ? -5.828 -22.547 -28.484 1 94.81 175 THR A O 1
ATOM 1261 N N . LEU A 1 176 ? -4.254 -23.234 -27.031 1 93.19 176 LEU A N 1
ATOM 1262 C CA . LEU A 1 176 ? -3.508 -21.984 -27.141 1 93.19 176 LEU A CA 1
ATOM 1263 C C . LEU A 1 176 ? -2.662 -21.969 -28.406 1 93.19 176 LEU A C 1
ATOM 1265 O O . LEU A 1 176 ? -1.514 -22.422 -28.391 1 93.19 176 LEU A O 1
ATOM 1269 N N . THR A 1 177 ? -3.258 -21.547 -29.484 1 85.81 177 THR A N 1
ATOM 1270 C CA . THR A 1 177 ? -2.629 -21.609 -30.797 1 85.81 177 THR A CA 1
ATOM 1271 C C . THR A 1 177 ? -2.189 -20.219 -31.266 1 85.81 177 THR A C 1
ATOM 1273 O O . THR A 1 177 ? -2.574 -19.219 -30.656 1 85.81 177 THR A O 1
ATOM 1276 N N . GLY A 1 178 ? -1.312 -20.219 -32.188 1 88.62 178 GLY A N 1
ATOM 1277 C CA . GLY A 1 178 ? -0.822 -18.953 -32.75 1 88.62 178 GLY A CA 1
ATOM 1278 C C . GLY A 1 178 ? 0.366 -18.391 -32 1 88.62 178 GLY A C 1
ATOM 1279 O O . GLY A 1 178 ? 1.233 -19.156 -31.547 1 88.62 178 GLY A O 1
ATOM 1280 N N . LYS A 1 179 ? 0.476 -17.078 -32.031 1 92.25 179 LYS A N 1
ATOM 1281 C CA . LYS A 1 179 ? 1.568 -16.406 -31.328 1 92.25 179 LYS A CA 1
ATOM 1282 C C . LYS A 1 179 ? 1.247 -16.234 -29.844 1 92.25 179 LYS A C 1
ATOM 1284 O O . LYS A 1 179 ? 0.371 -15.438 -29.5 1 92.25 179 LYS A O 1
ATOM 1289 N N . VAL A 1 180 ? 1.806 -17.109 -29.094 1 93.56 180 VAL A N 1
ATOM 1290 C CA . VAL A 1 180 ? 1.613 -17.016 -27.641 1 93.56 180 VAL A CA 1
ATOM 1291 C C . VAL A 1 180 ? 2.93 -16.625 -26.969 1 93.56 180 VAL A C 1
ATOM 1293 O O . VAL A 1 180 ? 4.004 -16.812 -27.547 1 93.56 180 VAL A O 1
ATOM 1296 N N . PRO A 1 181 ? 2.877 -16.031 -25.75 1 94.06 181 PRO A N 1
ATOM 1297 C CA . PRO A 1 181 ? 4.109 -15.75 -25.016 1 94.06 181 PRO A CA 1
ATOM 1298 C C . PRO A 1 181 ? 4.992 -16.984 -24.844 1 94.06 181 PRO A C 1
ATOM 1300 O O . PRO A 1 181 ? 4.48 -18.094 -24.656 1 94.06 181 PRO A O 1
ATOM 1303 N N . ALA A 1 182 ? 6.309 -16.766 -24.844 1 95.81 182 ALA A N 1
ATOM 1304 C CA . ALA A 1 182 ? 7.266 -17.875 -24.766 1 95.81 182 ALA A CA 1
ATOM 1305 C C . ALA A 1 182 ? 7.023 -18.703 -23.516 1 95.81 182 ALA A C 1
ATOM 1307 O O . ALA A 1 182 ? 7.148 -19.938 -23.547 1 95.81 182 ALA A O 1
ATOM 1308 N N . GLY A 1 183 ? 6.641 -18.094 -22.453 1 96.5 183 GLY A N 1
ATOM 1309 C CA . GLY A 1 183 ? 6.371 -18.797 -21.219 1 96.5 183 GLY A CA 1
ATOM 1310 C C . GLY A 1 183 ? 5.199 -19.766 -21.312 1 96.5 183 GLY A C 1
ATOM 1311 O O . GLY A 1 183 ? 5.223 -20.844 -20.719 1 96.5 183 GLY A O 1
ATOM 1312 N N . TRP A 1 184 ? 4.219 -19.375 -22.062 1 97.5 184 TRP A N 1
ATOM 1313 C CA . TRP A 1 184 ? 3.072 -20.25 -22.281 1 97.5 184 TRP A CA 1
ATOM 1314 C C . TRP A 1 184 ? 3.469 -21.469 -23.109 1 97.5 184 TRP A C 1
ATOM 1316 O O . TRP A 1 184 ? 2.986 -22.578 -22.859 1 97.5 184 TRP A O 1
ATOM 1326 N N . SER A 1 185 ? 4.332 -21.203 -24.047 1 97.25 185 SER A N 1
ATOM 1327 C CA . SER A 1 185 ? 4.824 -22.312 -24.875 1 97.25 185 SER A CA 1
ATOM 1328 C C . SER A 1 185 ? 5.609 -23.312 -24.031 1 97.25 185 SER A C 1
ATOM 1330 O O . SER A 1 185 ? 5.488 -24.516 -24.234 1 97.25 185 SER A O 1
ATOM 1332 N N . ALA A 1 186 ? 6.402 -22.797 -23.141 1 98.19 186 ALA A N 1
ATOM 1333 C CA . ALA A 1 186 ? 7.156 -23.688 -22.25 1 98.19 186 ALA A CA 1
ATOM 1334 C C . ALA A 1 186 ? 6.215 -24.516 -21.375 1 98.19 186 ALA A C 1
ATOM 1336 O O . ALA A 1 186 ? 6.418 -25.719 -21.203 1 98.19 186 ALA A O 1
ATOM 1337 N N . ASP A 1 187 ? 5.203 -23.875 -20.859 1 98.62 187 ASP A N 1
ATOM 1338 C CA . ASP A 1 187 ? 4.211 -24.594 -20.047 1 98.62 187 ASP A CA 1
ATOM 1339 C C . ASP A 1 187 ? 3.498 -25.656 -20.875 1 98.62 187 ASP A C 1
ATOM 1341 O O . ASP A 1 187 ? 3.32 -26.781 -20.406 1 98.62 187 ASP A O 1
ATOM 1345 N N . ALA A 1 188 ? 3.129 -25.344 -22.078 1 98.25 188 ALA A N 1
ATOM 1346 C CA . ALA A 1 188 ? 2.432 -26.266 -22.969 1 98.25 188 ALA A CA 1
ATOM 1347 C C . ALA A 1 188 ? 3.293 -27.484 -23.281 1 98.25 188 ALA A C 1
ATOM 1349 O O . ALA A 1 188 ? 2.816 -28.625 -23.234 1 98.25 188 ALA A O 1
ATOM 1350 N N . ARG A 1 189 ? 4.516 -27.234 -23.547 1 98.5 189 ARG A N 1
ATOM 1351 C CA . ARG A 1 189 ? 5.426 -28.328 -23.891 1 98.5 189 ARG A CA 1
ATOM 1352 C C . ARG A 1 189 ? 5.672 -29.234 -22.703 1 98.5 189 ARG A C 1
ATOM 1354 O O . ARG A 1 189 ? 5.734 -30.453 -22.844 1 98.5 189 ARG A O 1
ATOM 1361 N N . GLU A 1 190 ? 5.852 -28.609 -21.562 1 98.81 190 GLU A N 1
ATOM 1362 C CA . GLU A 1 190 ? 6.027 -29.422 -20.375 1 98.81 190 GLU A CA 1
ATOM 1363 C C . GLU A 1 190 ? 4.785 -30.266 -20.094 1 98.81 190 GLU A C 1
ATOM 1365 O O . GLU A 1 190 ? 4.891 -31.453 -19.75 1 98.81 190 GLU A O 1
ATOM 1370 N N . MET A 1 191 ? 3.605 -29.719 -20.266 1 98.81 191 MET A N 1
ATOM 1371 C CA . MET A 1 191 ? 2.373 -30.469 -20 1 98.81 191 MET A CA 1
ATOM 1372 C C . MET A 1 191 ? 2.176 -31.578 -21.031 1 98.81 191 MET A C 1
ATOM 1374 O O . MET A 1 191 ? 1.718 -32.656 -20.688 1 98.81 191 MET A O 1
ATOM 1378 N N . ALA A 1 192 ? 2.531 -31.281 -22.234 1 98.31 192 ALA A N 1
ATOM 1379 C CA . ALA A 1 192 ? 2.459 -32.312 -23.266 1 98.31 192 ALA A CA 1
ATOM 1380 C C . ALA A 1 192 ? 3.381 -33.469 -22.938 1 98.31 192 ALA A C 1
ATOM 1382 O O . ALA A 1 192 ? 2.99 -34.656 -23.062 1 98.31 192 ALA A O 1
ATOM 1383 N N . ALA A 1 193 ? 4.574 -33.156 -22.547 1 98.88 193 ALA A N 1
ATOM 1384 C CA . ALA A 1 193 ? 5.535 -34.188 -22.188 1 98.88 193 ALA A CA 1
ATOM 1385 C C . ALA A 1 193 ? 5.012 -35.031 -21.031 1 98.88 193 ALA A C 1
ATOM 1387 O O . ALA A 1 193 ? 5.039 -36.281 -21.109 1 98.88 193 ALA A O 1
ATOM 1388 N N . ARG A 1 194 ? 4.551 -34.375 -20.016 1 98.75 194 ARG A N 1
ATOM 1389 C CA . ARG A 1 194 ? 4.02 -35.094 -18.859 1 98.75 194 ARG A CA 1
ATOM 1390 C C . ARG A 1 194 ? 2.83 -35.969 -19.25 1 98.75 194 ARG A C 1
ATOM 1392 O O . ARG A 1 194 ? 2.707 -37.094 -18.781 1 98.75 194 ARG A O 1
ATOM 1399 N N . ASN A 1 195 ? 1.962 -35.438 -20.078 1 98.69 195 ASN A N 1
ATOM 1400 C CA . ASN A 1 195 ? 0.792 -36.188 -20.516 1 98.69 195 ASN A CA 1
ATOM 1401 C C . ASN A 1 195 ? 1.19 -37.438 -21.312 1 98.69 195 ASN A C 1
ATOM 1403 O O . ASN A 1 195 ? 0.62 -38.5 -21.141 1 98.69 195 ASN A O 1
ATOM 1407 N N . LEU A 1 196 ? 2.162 -37.312 -22.188 1 98.62 196 LEU A N 1
ATOM 1408 C CA . LEU A 1 196 ? 2.658 -38.438 -22.953 1 98.62 196 LEU A CA 1
ATOM 1409 C C . LEU A 1 196 ? 3.215 -39.531 -22.031 1 98.62 196 LEU A C 1
ATOM 1411 O O . LEU A 1 196 ? 2.924 -40.719 -22.219 1 98.62 196 LEU A O 1
ATOM 1415 N N . LEU A 1 197 ? 3.955 -39.094 -21.094 1 98.44 197 LEU A N 1
ATOM 1416 C CA . LEU A 1 197 ? 4.566 -40.062 -20.172 1 98.44 197 LEU A CA 1
ATOM 1417 C C . LEU A 1 197 ? 3.502 -40.75 -19.344 1 98.44 197 LEU A C 1
ATOM 1419 O O . LEU A 1 197 ? 3.594 -41.969 -19.094 1 98.44 197 LEU A O 1
ATOM 1423 N N . ALA A 1 198 ? 2.508 -40.031 -18.938 1 97.94 198 ALA A N 1
ATOM 1424 C CA . ALA A 1 198 ? 1.468 -40.562 -18.062 1 97.94 198 ALA A CA 1
ATOM 1425 C C . ALA A 1 198 ? 0.555 -41.531 -18.828 1 97.94 198 ALA A C 1
ATOM 1427 O O . ALA A 1 198 ? 0.021 -42.469 -18.25 1 97.94 198 ALA A O 1
ATOM 1428 N N . THR A 1 199 ? 0.42 -41.375 -20.141 1 96.56 199 THR A N 1
ATOM 1429 C CA . THR A 1 199 ? -0.559 -42.125 -20.906 1 96.56 199 THR A CA 1
ATOM 1430 C C . THR A 1 199 ? 0.13 -43.188 -21.766 1 96.56 199 THR A C 1
ATOM 1432 O O . THR A 1 199 ? -0.512 -43.844 -22.578 1 96.56 199 THR A O 1
ATOM 1435 N N . GLY A 1 200 ? 1.407 -43.312 -21.609 1 96.06 200 GLY A N 1
ATOM 1436 C CA . GLY A 1 200 ? 2.15 -44.281 -22.375 1 96.06 200 GLY A CA 1
ATOM 1437 C C . GLY A 1 200 ? 2.4 -43.875 -23.812 1 96.06 200 GLY A C 1
ATOM 1438 O O . GLY A 1 200 ? 2.521 -44.75 -24.688 1 96.06 200 GLY A O 1
ATOM 1439 N N . GLY A 1 201 ? 2.348 -42.594 -24 1 97.56 201 GLY A N 1
ATOM 1440 C CA . GLY A 1 201 ? 2.68 -42.094 -25.328 1 97.56 201 GLY A CA 1
ATOM 1441 C C . GLY A 1 201 ? 4.164 -42.156 -25.625 1 97.56 201 GLY A C 1
ATOM 1442 O O . GLY A 1 201 ? 4.914 -42.844 -24.953 1 97.56 201 GLY A O 1
ATOM 1443 N N . SER A 1 202 ? 4.562 -41.438 -26.688 1 98.5 202 SER A N 1
ATOM 1444 C CA . SER A 1 202 ? 5.945 -41.469 -27.141 1 98.5 202 SER A CA 1
ATOM 1445 C C . SER A 1 202 ? 6.883 -40.844 -26.125 1 98.5 202 SER A C 1
ATOM 1447 O O . SER A 1 202 ? 6.879 -39.625 -25.953 1 98.5 202 SER A O 1
ATOM 1449 N N . ALA A 1 203 ? 7.77 -41.625 -25.531 1 98.62 203 ALA A N 1
ATOM 1450 C CA . ALA A 1 203 ? 8.766 -41.125 -24.594 1 98.62 203 ALA A CA 1
ATOM 1451 C C . ALA A 1 203 ? 9.758 -40.219 -25.297 1 98.62 203 ALA A C 1
ATOM 1453 O O . ALA A 1 203 ? 10.234 -39.25 -24.703 1 98.62 203 ALA A O 1
ATOM 1454 N N . ARG A 1 204 ? 10.023 -40.5 -26.531 1 98.62 204 ARG A N 1
ATOM 1455 C CA . ARG A 1 204 ? 10.961 -39.688 -27.297 1 98.62 204 ARG A CA 1
ATOM 1456 C C . ARG A 1 204 ? 10.398 -38.281 -27.531 1 98.62 204 ARG A C 1
ATOM 1458 O O . ARG A 1 204 ? 11.109 -37.312 -27.391 1 98.62 204 ARG A O 1
ATOM 1465 N N . THR A 1 205 ? 9.141 -38.281 -27.906 1 98.69 205 THR A N 1
ATOM 1466 C CA . THR A 1 205 ? 8.492 -36.969 -28.094 1 98.69 205 THR A CA 1
ATOM 1467 C C . THR A 1 205 ? 8.43 -36.188 -26.781 1 98.69 205 THR A C 1
ATOM 1469 O O . THR A 1 205 ? 8.672 -35 -26.75 1 98.69 205 THR A O 1
ATOM 1472 N N . ALA A 1 206 ? 8.086 -36.875 -25.719 1 98.88 206 ALA A N 1
ATOM 1473 C CA . ALA A 1 206 ? 8.062 -36.25 -24.406 1 98.88 206 ALA A CA 1
ATOM 1474 C C . ALA A 1 206 ? 9.422 -35.656 -24.047 1 98.88 206 ALA A C 1
ATOM 1476 O O . ALA A 1 206 ? 9.508 -34.562 -23.516 1 98.88 206 ALA A O 1
ATOM 1477 N N . TRP A 1 207 ? 10.461 -36.406 -24.328 1 98.88 207 TRP A N 1
ATOM 1478 C CA . TRP A 1 207 ? 11.836 -35.969 -24.078 1 98.88 207 TRP A CA 1
ATOM 1479 C C . TRP A 1 207 ? 12.148 -34.656 -24.812 1 98.88 207 TRP A C 1
ATOM 1481 O O . TRP A 1 207 ? 12.617 -33.719 -24.203 1 98.88 207 TRP A O 1
ATOM 1491 N N . GLN A 1 208 ? 11.781 -34.656 -26.016 1 98.75 208 GLN A N 1
ATOM 1492 C CA . GLN A 1 208 ? 12.055 -33.469 -26.844 1 98.75 208 GLN A CA 1
ATOM 1493 C C . GLN A 1 208 ? 11.242 -32.281 -26.359 1 98.75 208 GLN A C 1
ATOM 1495 O O . GLN A 1 208 ? 11.766 -31.156 -26.281 1 98.75 208 GLN A O 1
ATOM 1500 N N . ASP A 1 209 ? 9.992 -32.5 -26.062 1 98.62 209 ASP A N 1
ATOM 1501 C CA . ASP A 1 209 ? 9.141 -31.422 -25.578 1 98.62 209 ASP A CA 1
ATOM 1502 C C . ASP A 1 209 ? 9.68 -30.828 -24.266 1 98.62 209 ASP A C 1
ATOM 1504 O O . ASP A 1 209 ? 9.734 -29.609 -24.109 1 98.62 209 ASP A O 1
ATOM 1508 N N . ALA A 1 210 ? 10.062 -31.656 -23.391 1 98.88 210 ALA A N 1
ATOM 1509 C CA . ALA A 1 210 ? 10.57 -31.219 -22.094 1 98.88 210 ALA A CA 1
ATOM 1510 C C . ALA A 1 210 ? 11.875 -30.438 -22.266 1 98.88 210 ALA A C 1
ATOM 1512 O O . ALA A 1 210 ? 12.102 -29.438 -21.578 1 98.88 210 ALA A O 1
ATOM 1513 N N . LEU A 1 211 ? 12.703 -30.875 -23.172 1 98.88 211 LEU A N 1
ATOM 1514 C CA . LEU A 1 211 ? 13.953 -30.172 -23.406 1 98.88 211 LEU A CA 1
ATOM 1515 C C . LEU A 1 211 ? 13.688 -28.797 -24.031 1 98.88 211 LEU A C 1
ATOM 1517 O O . LEU A 1 211 ? 14.398 -27.828 -23.719 1 98.88 211 LEU A O 1
ATOM 1521 N N . GLN A 1 212 ? 12.758 -28.766 -24.875 1 98.62 212 GLN A N 1
ATOM 1522 C CA . GLN A 1 212 ? 12.406 -27.469 -25.453 1 98.62 212 GLN A CA 1
ATOM 1523 C C . GLN A 1 212 ? 11.867 -26.516 -24.375 1 98.62 212 GLN A C 1
ATOM 1525 O O . GLN A 1 212 ? 12.18 -25.328 -24.391 1 98.62 212 GLN A O 1
ATOM 1530 N N . ALA A 1 213 ? 10.992 -27.062 -23.5 1 98.75 213 ALA A N 1
ATOM 1531 C CA . ALA A 1 213 ? 10.531 -26.25 -22.375 1 98.75 213 ALA A CA 1
ATOM 1532 C C . ALA A 1 213 ? 11.711 -25.75 -21.547 1 98.75 213 ALA A C 1
ATOM 1534 O O . ALA A 1 213 ? 11.766 -24.562 -21.188 1 98.75 213 ALA A O 1
ATOM 1535 N N . ALA A 1 214 ? 12.703 -26.578 -21.266 1 98.75 214 ALA A N 1
ATOM 1536 C CA . ALA A 1 214 ? 13.883 -26.203 -20.5 1 98.75 214 ALA A CA 1
ATOM 1537 C C . ALA A 1 214 ? 14.656 -25.094 -21.188 1 98.75 214 ALA A C 1
ATOM 1539 O O . ALA A 1 214 ? 15.125 -24.156 -20.547 1 98.75 214 ALA A O 1
ATOM 1540 N N . THR A 1 215 ? 14.766 -25.188 -22.484 1 98.75 215 THR A N 1
ATOM 1541 C CA . THR A 1 215 ? 15.5 -24.188 -23.25 1 98.75 215 THR A CA 1
ATOM 1542 C C . THR A 1 215 ? 14.82 -22.828 -23.156 1 98.75 215 THR A C 1
ATOM 1544 O O . THR A 1 215 ? 15.484 -21.797 -22.984 1 98.75 215 THR A O 1
ATOM 1547 N N . ILE A 1 216 ? 13.531 -22.812 -23.312 1 98 216 ILE A N 1
ATOM 1548 C CA . ILE A 1 216 ? 12.789 -21.562 -23.219 1 98 216 ILE A CA 1
ATOM 1549 C C . ILE A 1 216 ? 12.961 -20.953 -21.828 1 98 216 ILE A C 1
ATOM 1551 O O . ILE A 1 216 ? 13.227 -19.766 -21.688 1 98 216 ILE A O 1
ATOM 1555 N N . ARG A 1 217 ? 12.844 -21.797 -20.812 1 97.88 217 ARG A N 1
ATOM 1556 C CA . ARG A 1 217 ? 12.992 -21.328 -19.438 1 97.88 217 ARG A CA 1
ATOM 1557 C C . ARG A 1 217 ? 14.406 -20.797 -19.188 1 97.88 217 ARG A C 1
ATOM 1559 O O . ARG A 1 217 ? 14.586 -19.828 -18.453 1 97.88 217 ARG A O 1
ATOM 1566 N N . GLN A 1 218 ? 15.383 -21.406 -19.75 1 97.25 218 GLN A N 1
ATOM 1567 C CA . GLN A 1 218 ? 16.75 -20.938 -19.672 1 97.25 218 GLN A CA 1
ATOM 1568 C C . GLN A 1 218 ? 16.891 -19.531 -20.25 1 97.25 218 GLN A C 1
ATOM 1570 O O . GLN A 1 218 ? 17.5 -18.656 -19.625 1 97.25 218 GLN A O 1
ATOM 1575 N N . GLN A 1 219 ? 16.25 -19.297 -21.328 1 96.06 219 GLN A N 1
ATOM 1576 C CA . GLN A 1 219 ? 16.297 -18.016 -22 1 96.06 219 GLN A CA 1
ATOM 1577 C C . GLN A 1 219 ? 15.594 -16.938 -21.188 1 96.06 219 GLN A C 1
ATOM 1579 O O . GLN A 1 219 ? 15.984 -15.773 -21.188 1 96.06 219 GLN A O 1
ATOM 1584 N N . GLN A 1 220 ? 14.656 -17.375 -20.469 1 92.25 220 GLN A N 1
ATOM 1585 C CA . GLN A 1 220 ? 13.867 -16.453 -19.656 1 92.25 220 GLN A CA 1
ATOM 1586 C C . GLN A 1 220 ? 14.484 -16.266 -18.281 1 92.25 220 GLN A C 1
ATOM 1588 O O . GLN A 1 220 ? 13.93 -15.555 -17.438 1 92.25 220 GLN A O 1
ATOM 1593 N N . VAL A 1 221 ? 15.562 -16.969 -17.984 1 90.56 221 VAL A N 1
ATOM 1594 C CA . VAL A 1 221 ? 16.281 -16.922 -16.703 1 90.56 221 VAL A CA 1
ATOM 1595 C C . VAL A 1 221 ? 15.367 -17.438 -15.586 1 90.56 221 VAL A C 1
ATOM 1597 O O . VAL A 1 221 ? 15.391 -16.922 -14.469 1 90.56 221 VAL A O 1
ATOM 1600 N N . ASP A 1 222 ? 14.484 -18.375 -15.93 1 91.69 222 ASP A N 1
ATOM 1601 C CA . ASP A 1 222 ? 13.625 -19.078 -14.977 1 91.69 222 ASP A CA 1
ATOM 1602 C C . ASP A 1 222 ? 14.195 -20.438 -14.617 1 91.69 222 ASP A C 1
ATOM 1604 O O . ASP A 1 222 ? 13.719 -21.469 -15.109 1 91.69 222 ASP A O 1
ATOM 1608 N N . TYR A 1 223 ? 15.102 -20.438 -13.711 1 93.12 223 TYR A N 1
ATOM 1609 C CA . TYR A 1 223 ? 15.953 -21.625 -13.531 1 93.12 223 TYR A CA 1
ATOM 1610 C C . TYR A 1 223 ? 15.234 -22.688 -12.727 1 93.12 223 TYR A C 1
ATOM 1612 O O . TYR A 1 223 ? 15.469 -23.891 -12.93 1 93.12 223 TYR A O 1
ATOM 1620 N N . ARG A 1 224 ? 14.414 -22.281 -11.852 1 92 224 ARG A N 1
ATOM 1621 C CA . ARG A 1 224 ? 13.656 -23.281 -11.117 1 92 224 ARG A CA 1
ATOM 1622 C C . ARG A 1 224 ? 12.773 -24.094 -12.062 1 92 224 ARG A C 1
ATOM 1624 O O . ARG A 1 224 ? 12.758 -25.328 -12 1 92 224 ARG A O 1
ATOM 1631 N N . ASP A 1 225 ? 12.078 -23.438 -12.953 1 95.62 225 ASP A N 1
ATOM 1632 C CA . ASP A 1 225 ? 11.203 -24.109 -13.906 1 95.62 225 ASP A CA 1
ATOM 1633 C C . ASP A 1 225 ? 12.023 -24.875 -14.953 1 95.62 225 ASP A C 1
ATOM 1635 O O . ASP A 1 225 ? 11.602 -25.922 -15.43 1 95.62 225 ASP A O 1
ATOM 1639 N N . MET A 1 226 ? 13.188 -24.312 -15.234 1 97.38 226 MET A N 1
ATOM 1640 C CA . MET A 1 226 ? 14.094 -25.016 -16.125 1 97.38 226 MET A CA 1
ATOM 1641 C C . MET A 1 226 ? 14.484 -26.375 -15.547 1 97.38 226 MET A C 1
ATOM 1643 O O . MET A 1 226 ? 14.43 -27.391 -16.234 1 97.38 226 MET A O 1
ATOM 1647 N N . ALA A 1 227 ? 14.867 -26.328 -14.297 1 97.44 227 ALA A N 1
ATOM 1648 C CA . ALA A 1 227 ? 15.273 -27.562 -13.633 1 97.44 227 ALA A CA 1
ATOM 1649 C C . ALA A 1 227 ? 14.133 -28.578 -13.625 1 97.44 227 ALA A C 1
ATOM 1651 O O . ALA A 1 227 ? 14.359 -29.766 -13.844 1 97.44 227 ALA A O 1
ATOM 1652 N N . ARG A 1 228 ? 13.023 -28.125 -13.383 1 97.62 228 ARG A N 1
ATOM 1653 C CA . ARG A 1 228 ? 11.867 -29.016 -13.398 1 97.62 228 ARG A CA 1
ATOM 1654 C C . ARG A 1 228 ? 11.68 -29.656 -14.766 1 97.62 228 ARG A C 1
ATOM 1656 O O . ARG A 1 228 ? 11.43 -30.859 -14.867 1 97.62 228 ARG A O 1
ATOM 1663 N N . ALA A 1 229 ? 11.766 -28.875 -15.812 1 98.69 229 ALA A N 1
ATOM 1664 C CA . ALA A 1 229 ? 11.633 -29.406 -17.172 1 98.69 229 ALA A CA 1
ATOM 1665 C C . ALA A 1 229 ? 12.734 -30.406 -17.469 1 98.69 229 ALA A C 1
ATOM 1667 O O . ALA A 1 229 ? 12.484 -31.422 -18.141 1 98.69 229 ALA A O 1
ATOM 1668 N N . LEU A 1 230 ? 13.93 -30.141 -16.953 1 98.75 230 LEU A N 1
ATOM 1669 C CA . LEU A 1 230 ? 15.008 -31.109 -17.109 1 98.75 230 LEU A CA 1
ATOM 1670 C C . LEU A 1 230 ? 14.672 -32.406 -16.406 1 98.75 230 LEU A C 1
ATOM 1672 O O . LEU A 1 230 ? 14.984 -33.5 -16.891 1 98.75 230 LEU A O 1
ATOM 1676 N N . GLY A 1 231 ? 14.094 -32.281 -15.281 1 98.62 231 GLY A N 1
ATOM 1677 C CA . GLY A 1 231 ? 13.648 -33.469 -14.586 1 98.62 231 GLY A CA 1
ATOM 1678 C C . GLY A 1 231 ? 12.641 -34.281 -15.383 1 98.62 231 GLY A C 1
ATOM 1679 O O . GLY A 1 231 ? 12.711 -35.5 -15.414 1 98.62 231 GLY A O 1
ATOM 1680 N N . VAL A 1 232 ? 11.742 -33.656 -16.031 1 98.81 232 VAL A N 1
ATOM 1681 C CA . VAL A 1 232 ? 10.75 -34.312 -16.875 1 98.81 232 VAL A CA 1
ATOM 1682 C C . VAL A 1 232 ? 11.445 -34.969 -18.062 1 98.81 232 VAL A C 1
ATOM 1684 O O . VAL A 1 232 ? 11.117 -36.094 -18.438 1 98.81 232 VAL A O 1
ATOM 1687 N N . ALA A 1 233 ? 12.406 -34.281 -18.625 1 98.88 233 ALA A N 1
ATOM 1688 C CA . ALA A 1 233 ? 13.188 -34.844 -19.719 1 98.88 233 ALA A CA 1
ATOM 1689 C C . ALA A 1 233 ? 13.914 -36.094 -19.297 1 98.88 233 ALA A C 1
ATOM 1691 O O . ALA A 1 233 ? 14.008 -37.062 -20.062 1 98.88 233 ALA A O 1
ATOM 1692 N N . ALA A 1 234 ? 14.43 -36 -18.125 1 98.69 234 ALA A N 1
ATOM 1693 C CA . ALA A 1 234 ? 15.141 -37.188 -17.594 1 98.69 234 ALA A CA 1
ATOM 1694 C C . ALA A 1 234 ? 14.203 -38.375 -17.484 1 98.69 234 ALA A C 1
ATOM 1696 O O . ALA A 1 234 ? 14.562 -39.5 -17.844 1 98.69 234 ALA A O 1
ATOM 1697 N N . MET A 1 235 ? 13.086 -38.188 -16.969 1 98.38 235 MET A N 1
ATOM 1698 C CA . MET A 1 235 ? 12.086 -39.25 -16.875 1 98.38 235 MET A CA 1
ATOM 1699 C C . MET A 1 235 ? 11.758 -39.812 -18.25 1 98.38 235 MET A C 1
ATOM 1701 O O . MET A 1 235 ? 11.641 -41.031 -18.406 1 98.38 235 MET A O 1
ATOM 1705 N N . ALA A 1 236 ? 11.578 -38.938 -19.188 1 98.81 236 ALA A N 1
ATOM 1706 C CA . ALA A 1 236 ? 11.266 -39.344 -20.547 1 98.81 236 ALA A CA 1
ATOM 1707 C C . ALA A 1 236 ? 12.414 -40.156 -21.141 1 98.81 236 ALA A C 1
ATOM 1709 O O . ALA A 1 236 ? 12.18 -41.188 -21.797 1 98.81 236 ALA A O 1
ATOM 1710 N N . ALA A 1 237 ? 13.609 -39.719 -20.891 1 98.75 237 ALA A N 1
ATOM 1711 C CA . ALA A 1 237 ? 14.773 -40.469 -21.359 1 98.75 237 ALA A CA 1
ATOM 1712 C C . ALA A 1 237 ? 14.82 -41.875 -20.766 1 98.75 237 ALA A C 1
ATOM 1714 O O . ALA A 1 237 ? 15.141 -42.844 -21.453 1 98.75 237 ALA A O 1
ATOM 1715 N N . SER A 1 238 ? 14.617 -41.938 -19.516 1 98 238 SER A N 1
ATOM 1716 C CA . SER A 1 238 ? 14.578 -43.219 -18.844 1 98 238 SER A CA 1
ATOM 1717 C C . SER A 1 238 ? 13.531 -44.125 -19.484 1 98 238 SER A C 1
ATOM 1719 O O . SER A 1 238 ? 13.812 -45.312 -19.766 1 98 238 SER A O 1
ATOM 1721 N N . LYS A 1 239 ? 12.383 -43.656 -19.75 1 98.12 239 LYS A N 1
ATOM 1722 C CA . LYS A 1 239 ? 11.297 -44.438 -20.359 1 98.12 239 LYS A CA 1
ATOM 1723 C C . LYS A 1 239 ? 11.633 -44.812 -21.781 1 98.12 239 LYS A C 1
ATOM 1725 O O . LYS A 1 239 ? 11.141 -45.844 -22.297 1 98.12 239 LYS A O 1
ATOM 1730 N N . ALA A 1 240 ? 12.422 -43.969 -22.375 1 98.06 240 ALA A N 1
ATOM 1731 C CA . ALA A 1 240 ? 12.859 -44.281 -23.734 1 98.06 240 ALA A CA 1
ATOM 1732 C C . ALA A 1 240 ? 14.008 -45.281 -23.75 1 98.06 240 ALA A C 1
ATOM 1734 O O . ALA A 1 240 ? 14.484 -45.688 -24.812 1 98.06 240 ALA A O 1
ATOM 1735 N N . GLY A 1 241 ? 14.484 -45.625 -22.516 1 97.56 241 GLY A N 1
ATOM 1736 C CA . GLY A 1 241 ? 15.492 -46.688 -22.406 1 97.56 241 GLY A CA 1
ATOM 1737 C C . GLY A 1 241 ? 16.906 -46.125 -22.391 1 97.56 241 GLY A C 1
ATOM 1738 O O . GLY A 1 241 ? 17.875 -46.906 -22.453 1 97.56 241 GLY A O 1
ATOM 1739 N N . ASP A 1 242 ? 17.031 -44.875 -22.438 1 97.81 242 ASP A N 1
ATOM 1740 C CA . ASP A 1 242 ? 18.359 -44.281 -22.375 1 97.81 242 ASP A CA 1
ATOM 1741 C C . ASP A 1 242 ? 18.75 -43.906 -20.953 1 97.81 242 ASP A C 1
ATOM 1743 O O . ASP A 1 242 ? 18.688 -42.719 -20.578 1 97.81 242 ASP A O 1
ATOM 1747 N N . ALA A 1 243 ? 19.234 -44.844 -20.25 1 95.56 243 ALA A N 1
ATOM 1748 C CA . ALA A 1 243 ? 19.531 -44.688 -18.828 1 95.56 243 ALA A CA 1
ATOM 1749 C C . ALA A 1 243 ? 20.672 -43.656 -18.625 1 95.56 243 ALA A C 1
ATOM 1751 O O . ALA A 1 243 ? 20.672 -42.938 -17.625 1 95.56 243 ALA A O 1
ATOM 1752 N N . GLN A 1 244 ? 21.578 -43.656 -19.547 1 95.06 244 GLN A N 1
ATOM 1753 C CA . GLN A 1 244 ? 22.688 -42.75 -19.422 1 95.06 244 GLN A CA 1
ATOM 1754 C C . GLN A 1 244 ? 22.234 -41.281 -19.562 1 95.06 244 GLN A C 1
ATOM 1756 O O . GLN A 1 244 ? 22.594 -40.438 -18.766 1 95.06 244 GLN A O 1
ATOM 1761 N N . ALA A 1 245 ? 21.469 -41.031 -20.562 1 96.38 245 ALA A N 1
ATOM 1762 C CA . ALA A 1 245 ? 20.938 -39.688 -20.766 1 96.38 245 ALA A CA 1
ATOM 1763 C C . ALA A 1 245 ? 20.062 -39.25 -19.578 1 96.38 245 ALA A C 1
ATOM 1765 O O . ALA A 1 245 ? 20.094 -38.094 -19.156 1 96.38 245 ALA A O 1
ATOM 1766 N N . ALA A 1 246 ? 19.25 -40.188 -19.109 1 97.81 246 ALA A N 1
ATOM 1767 C CA . ALA A 1 246 ? 18.406 -39.906 -17.953 1 97.81 246 ALA A CA 1
ATOM 1768 C C . ALA A 1 246 ? 19.234 -39.469 -16.75 1 97.81 246 ALA A C 1
ATOM 1770 O O . ALA A 1 246 ? 18.922 -38.438 -16.109 1 97.81 246 ALA A O 1
ATOM 1771 N N . ALA A 1 247 ? 20.281 -40.156 -16.453 1 95.75 247 ALA A N 1
ATOM 1772 C CA . ALA A 1 247 ? 21.141 -39.844 -15.312 1 95.75 247 ALA A CA 1
ATOM 1773 C C . ALA A 1 247 ? 21.781 -38.5 -15.469 1 95.75 247 ALA A C 1
ATOM 1775 O O . ALA A 1 247 ? 21.891 -37.719 -14.508 1 95.75 247 ALA A O 1
ATOM 1776 N N . GLN A 1 248 ? 22.234 -38.188 -16.656 1 95.88 248 GLN A N 1
ATOM 1777 C CA . GLN A 1 248 ? 22.859 -36.906 -16.922 1 95.88 248 GLN A CA 1
ATOM 1778 C C . GLN A 1 248 ? 21.875 -35.75 -16.75 1 95.88 248 GLN A C 1
ATOM 1780 O O . GLN A 1 248 ? 22.203 -34.719 -16.156 1 95.88 248 GLN A O 1
ATOM 1785 N N . LEU A 1 249 ? 20.672 -35.938 -17.25 1 97.81 249 LEU A N 1
ATOM 1786 C CA . LEU A 1 249 ? 19.656 -34.906 -17.125 1 97.81 249 LEU A CA 1
ATOM 1787 C C . LEU A 1 249 ? 19.219 -34.719 -15.68 1 97.81 249 LEU A C 1
ATOM 1789 O O . LEU A 1 249 ? 19.016 -33.594 -15.234 1 97.81 249 LEU A O 1
ATOM 1793 N N . TYR A 1 250 ? 19.109 -35.781 -14.938 1 97.06 250 TYR A N 1
ATOM 1794 C CA . TYR A 1 250 ? 18.797 -35.656 -13.523 1 97.06 250 TYR A CA 1
ATOM 1795 C C . TYR A 1 250 ? 19.906 -34.906 -12.781 1 97.06 250 TYR A C 1
ATOM 1797 O O . TYR A 1 250 ? 19.641 -34.125 -11.875 1 97.06 250 TYR A O 1
ATOM 1805 N N . THR A 1 251 ? 21.125 -35.188 -13.141 1 95.5 251 THR A N 1
ATOM 1806 C CA . THR A 1 251 ? 22.25 -34.469 -12.523 1 95.5 251 THR A CA 1
ATOM 1807 C C . THR A 1 251 ? 22.156 -32.969 -12.812 1 95.5 251 THR A C 1
ATOM 1809 O O . THR A 1 251 ? 22.328 -32.156 -11.906 1 95.5 251 THR A O 1
ATOM 1812 N N . ARG A 1 252 ? 21.891 -32.656 -14.062 1 96.31 252 ARG A N 1
ATOM 1813 C CA . ARG A 1 252 ? 21.734 -31.266 -14.445 1 96.31 252 ARG A CA 1
ATOM 1814 C C . ARG A 1 252 ? 20.578 -30.609 -13.711 1 96.31 252 ARG A C 1
ATOM 1816 O O . ARG A 1 252 ? 20.703 -29.484 -13.203 1 96.31 252 ARG A O 1
ATOM 1823 N N . ALA A 1 253 ? 19.438 -31.328 -13.664 1 97.12 253 ALA A N 1
ATOM 1824 C CA . ALA A 1 253 ? 18.281 -30.812 -12.945 1 97.12 253 ALA A CA 1
ATOM 1825 C C . ALA A 1 253 ? 18.594 -30.578 -11.469 1 97.12 253 ALA A C 1
ATOM 1827 O O . ALA A 1 253 ? 18.234 -29.547 -10.906 1 97.12 253 ALA A O 1
ATOM 1828 N N . SER A 1 254 ? 19.266 -31.516 -10.891 1 95 254 SER A N 1
ATOM 1829 C CA . SER A 1 254 ? 19.625 -31.453 -9.469 1 95 254 SER A CA 1
ATOM 1830 C C . SER A 1 254 ? 20.516 -30.25 -9.172 1 95 254 SER A C 1
ATOM 1832 O O . SER A 1 254 ? 20.25 -29.5 -8.242 1 95 254 SER A O 1
ATOM 1834 N N . GLN A 1 255 ? 21.516 -30.078 -9.945 1 93.44 255 GLN A N 1
ATOM 1835 C CA . GLN A 1 255 ? 22.453 -28.984 -9.734 1 93.44 255 GLN A CA 1
ATOM 1836 C C . GLN A 1 255 ? 21.781 -27.625 -9.906 1 93.44 255 GLN A C 1
ATOM 1838 O O . GLN A 1 255 ? 21.984 -26.703 -9.117 1 93.44 255 GLN A O 1
ATOM 1843 N N . SER A 1 256 ? 21.016 -27.562 -10.93 1 95.12 256 SER A N 1
ATOM 1844 C CA . SER A 1 256 ? 20.297 -26.312 -11.172 1 95.12 256 SER A CA 1
ATOM 1845 C C . SER A 1 256 ? 19.328 -26 -10.047 1 95.12 256 SER A C 1
ATOM 1847 O O . SER A 1 256 ? 19.25 -24.859 -9.578 1 95.12 256 SER A O 1
ATOM 1849 N N . ALA A 1 257 ? 18.547 -27 -9.672 1 93.5 257 ALA A N 1
ATOM 1850 C CA . ALA A 1 257 ? 17.594 -26.812 -8.594 1 93.5 257 ALA A CA 1
ATOM 1851 C C . ALA A 1 257 ? 18.297 -26.375 -7.312 1 93.5 257 ALA A C 1
ATOM 1853 O O . ALA A 1 257 ? 17.797 -25.484 -6.598 1 93.5 257 ALA A O 1
ATOM 1854 N N . GLY A 1 258 ? 19.375 -27.031 -7.023 1 90.88 258 GLY A N 1
ATOM 1855 C CA . GLY A 1 258 ? 20.141 -26.656 -5.852 1 90.88 258 GLY A CA 1
ATOM 1856 C C . GLY A 1 258 ? 20.578 -25.203 -5.871 1 90.88 258 GLY A C 1
ATOM 1857 O O . GLY A 1 258 ? 20.469 -24.5 -4.867 1 90.88 258 GLY A O 1
ATOM 1858 N N . GLN A 1 259 ? 21.031 -24.75 -7.012 1 88.75 259 GLN A N 1
ATOM 1859 C CA . GLN A 1 259 ? 21.5 -23.375 -7.145 1 88.75 259 GLN A CA 1
ATOM 1860 C C . GLN A 1 259 ? 20.328 -22.391 -7.105 1 88.75 259 GLN A C 1
ATOM 1862 O O . GLN A 1 259 ? 20.5 -21.25 -6.684 1 88.75 259 GLN A O 1
ATOM 1867 N N . ALA A 1 260 ? 19.172 -22.875 -7.523 1 87.88 260 ALA A N 1
ATOM 1868 C CA . ALA A 1 260 ? 17.984 -22.031 -7.488 1 87.88 260 ALA A CA 1
ATOM 1869 C C . ALA A 1 260 ? 17.328 -22.062 -6.109 1 87.88 260 ALA A C 1
ATOM 1871 O O . ALA A 1 260 ? 16.281 -21.438 -5.895 1 87.88 260 ALA A O 1
ATOM 1872 N N . GLY A 1 261 ? 17.891 -22.844 -5.191 1 86.5 261 GLY A N 1
ATOM 1873 C CA . GLY A 1 261 ? 17.438 -22.844 -3.809 1 86.5 261 GLY A CA 1
ATOM 1874 C C . GLY A 1 261 ? 16.391 -23.906 -3.512 1 86.5 261 GLY A C 1
ATOM 1875 O O . GLY A 1 261 ? 15.852 -23.969 -2.406 1 86.5 261 GLY A O 1
ATOM 1876 N N . ASP A 1 262 ? 16.109 -24.734 -4.465 1 89.56 262 ASP A N 1
ATOM 1877 C CA . ASP A 1 262 ? 15.172 -25.828 -4.246 1 89.56 262 ASP A CA 1
ATOM 1878 C C . ASP A 1 262 ? 15.906 -27.094 -3.812 1 89.56 262 ASP A C 1
ATOM 1880 O O . ASP A 1 262 ? 16.125 -28 -4.625 1 89.56 262 ASP A O 1
ATOM 1884 N N . LYS A 1 263 ? 16.109 -27.125 -2.576 1 89.44 263 LYS A N 1
ATOM 1885 C CA . LYS A 1 263 ? 16.938 -28.203 -2.039 1 89.44 263 LYS A CA 1
ATOM 1886 C C . LYS A 1 263 ? 16.219 -29.547 -2.107 1 89.44 263 LYS A C 1
ATOM 1888 O O . LYS A 1 263 ? 16.844 -30.578 -2.322 1 89.44 263 LYS A O 1
ATOM 1893 N N . VAL A 1 264 ? 14.93 -29.484 -1.907 1 88.31 264 VAL A N 1
ATOM 1894 C CA . VAL A 1 264 ? 14.141 -30.703 -1.907 1 88.31 264 VAL A CA 1
ATOM 1895 C C . VAL A 1 264 ? 14.188 -31.344 -3.293 1 88.31 264 VAL A C 1
ATOM 1897 O O . VAL A 1 264 ? 14.461 -32.531 -3.42 1 88.31 264 VAL A O 1
ATOM 1900 N N . ALA A 1 265 ? 14 -30.609 -4.32 1 91.81 265 ALA A N 1
ATOM 1901 C CA . ALA A 1 265 ? 14.062 -31.125 -5.684 1 91.81 265 ALA A CA 1
ATOM 1902 C C . ALA A 1 265 ? 15.484 -31.562 -6.043 1 91.81 265 ALA A C 1
ATOM 1904 O O . ALA A 1 265 ? 15.672 -32.562 -6.73 1 91.81 265 ALA A O 1
ATOM 1905 N N . ALA A 1 266 ? 16.438 -30.75 -5.578 1 93.31 266 ALA A N 1
ATOM 1906 C CA . ALA A 1 266 ? 17.828 -31.078 -5.852 1 93.31 266 ALA A CA 1
ATOM 1907 C C . ALA A 1 266 ? 18.172 -32.469 -5.312 1 93.31 266 ALA A C 1
ATOM 1909 O O . ALA A 1 266 ? 18.797 -33.281 -6.008 1 93.31 266 ALA A O 1
ATOM 1910 N N . GLU A 1 267 ? 17.781 -32.688 -4.145 1 93.06 267 GLU A N 1
ATOM 1911 C CA . GLU A 1 267 ? 18.078 -34 -3.52 1 93.06 267 GLU A CA 1
ATOM 1912 C C . GLU A 1 267 ? 17.359 -35.125 -4.23 1 93.06 267 GLU A C 1
ATOM 1914 O O . GLU A 1 267 ? 17.922 -36.188 -4.449 1 93.06 267 GLU A O 1
ATOM 1919 N N . ARG A 1 268 ? 16.141 -34.938 -4.527 1 93.12 268 ARG A N 1
ATOM 1920 C CA . ARG A 1 268 ? 15.344 -35.938 -5.223 1 93.12 268 ARG A CA 1
ATOM 1921 C C . ARG A 1 268 ? 16 -36.344 -6.539 1 93.12 268 ARG A C 1
ATOM 1923 O O . ARG A 1 268 ? 16.172 -37.531 -6.824 1 93.12 268 ARG A O 1
ATOM 1930 N N . TRP A 1 269 ? 16.438 -35.406 -7.309 1 95.38 269 TRP A N 1
ATOM 1931 C CA . TRP A 1 269 ? 17 -35.688 -8.625 1 95.38 269 TRP A CA 1
ATOM 1932 C C . TRP A 1 269 ? 18.422 -36.219 -8.516 1 95.38 269 TRP A C 1
ATOM 1934 O O . TRP A 1 269 ? 18.875 -36.969 -9.375 1 95.38 269 TRP A O 1
ATOM 1944 N N . ALA A 1 270 ? 19.062 -35.812 -7.469 1 94.19 270 ALA A N 1
ATOM 1945 C CA . ALA A 1 270 ? 20.359 -36.406 -7.215 1 94.19 270 ALA A CA 1
ATOM 1946 C C . ALA A 1 270 ? 20.219 -37.906 -6.98 1 94.19 270 ALA A C 1
ATOM 1948 O O . ALA A 1 270 ? 21.031 -38.719 -7.469 1 94.19 270 ALA A O 1
ATOM 1949 N N . ARG A 1 271 ? 19.25 -38.281 -6.227 1 94.69 271 ARG A N 1
ATOM 1950 C CA . ARG A 1 271 ? 19 -39.688 -5.961 1 94.69 271 ARG A CA 1
ATOM 1951 C C . ARG A 1 271 ? 18.656 -40.438 -7.246 1 94.69 271 ARG A C 1
ATOM 1953 O O . ARG A 1 271 ? 19.109 -41.562 -7.461 1 94.69 271 ARG A O 1
ATOM 1960 N N . GLN A 1 272 ? 17.922 -39.875 -8.07 1 94.31 272 GLN A N 1
ATOM 1961 C CA . GLN A 1 272 ? 17.5 -40.5 -9.32 1 94.31 272 GLN A CA 1
ATOM 1962 C C . GLN A 1 272 ? 18.672 -40.625 -10.289 1 94.31 272 GLN A C 1
ATOM 1964 O O . GLN A 1 272 ? 18.734 -41.562 -11.086 1 94.31 272 GLN A O 1
ATOM 1969 N N . ALA A 1 273 ? 19.516 -39.625 -10.164 1 94.06 273 ALA A N 1
ATOM 1970 C CA . ALA A 1 273 ? 20.688 -39.656 -11.039 1 94.06 273 ALA A CA 1
ATOM 1971 C C . ALA A 1 273 ? 21.641 -40.781 -10.656 1 94.06 273 ALA A C 1
ATOM 1973 O O . ALA A 1 273 ? 22.375 -41.312 -11.5 1 94.06 273 ALA A O 1
ATOM 1974 N N . GLY A 1 274 ? 21.578 -41.188 -9.398 1 86.19 274 GLY A N 1
ATOM 1975 C CA . GLY A 1 274 ? 22.484 -42.219 -8.93 1 86.19 274 GLY A CA 1
ATOM 1976 C C . GLY A 1 274 ? 23.891 -41.688 -8.703 1 86.19 274 GLY A C 1
ATOM 1977 O O . GLY A 1 274 ? 24.094 -40.531 -8.352 1 86.19 274 GLY A O 1
ATOM 1978 N N . SER A 1 275 ? 24.922 -42.656 -8.664 1 66.25 275 SER A N 1
ATOM 1979 C CA . SER A 1 275 ? 26.297 -42.438 -8.266 1 66.25 275 SER A CA 1
ATOM 1980 C C . SER A 1 275 ? 26.984 -41.406 -9.148 1 66.25 275 SER A C 1
ATOM 1982 O O . SER A 1 275 ? 28.125 -41.031 -8.891 1 66.25 275 SER A O 1
ATOM 1984 N N . SER A 1 276 ? 26.422 -40.938 -10.156 1 57.25 276 SER A N 1
ATOM 1985 C CA . SER A 1 276 ? 27.156 -40 -11.016 1 57.25 276 SER A CA 1
ATOM 1986 C C . SER A 1 276 ? 27.016 -38.562 -10.555 1 57.25 276 SER A C 1
ATOM 1988 O O . SER A 1 276 ? 27.062 -37.656 -11.367 1 57.25 276 SER A O 1
ATOM 1990 N N . ALA A 1 277 ? 26.75 -38.375 -9.352 1 60 277 ALA A N 1
ATOM 1991 C CA . ALA A 1 277 ? 26.453 -36.969 -9.039 1 60 277 ALA A CA 1
ATOM 1992 C C . ALA A 1 277 ? 27.688 -36.094 -9.227 1 60 277 ALA A C 1
ATOM 1994 O O . ALA A 1 277 ? 28.75 -36.375 -8.648 1 60 277 ALA A O 1
ATOM 1995 N N . ALA A 1 278 ? 27.688 -35.344 -10.289 1 65.38 278 ALA A N 1
ATOM 1996 C CA . ALA A 1 278 ? 28.766 -34.438 -10.656 1 65.38 278 ALA A CA 1
ATOM 1997 C C . ALA A 1 278 ? 29.062 -33.438 -9.531 1 65.38 278 ALA A C 1
ATOM 1999 O O . ALA A 1 278 ? 28.156 -33.031 -8.812 1 65.38 278 ALA A O 1
ATOM 2000 N N . VAL A 1 279 ? 30.281 -33.438 -9.172 1 67.38 279 VAL A N 1
ATOM 2001 C CA . VAL A 1 279 ? 30.766 -32.5 -8.148 1 67.38 279 VAL A CA 1
ATOM 2002 C C . VAL A 1 279 ? 30.609 -31.078 -8.625 1 67.38 279 VAL A C 1
ATOM 2004 O O . VAL A 1 279 ? 30.906 -30.766 -9.781 1 67.38 279 VAL A O 1
ATOM 2007 N N . ASP A 1 280 ? 29.922 -30.266 -7.891 1 72 280 ASP A N 1
ATOM 2008 C CA . ASP A 1 280 ? 29.859 -28.828 -8.164 1 72 280 ASP A CA 1
ATOM 2009 C C . ASP A 1 280 ? 31.234 -28.188 -8.062 1 72 280 ASP A C 1
ATOM 2011 O O . ASP A 1 280 ? 31.812 -28.125 -6.977 1 72 280 ASP A O 1
ATOM 2015 N N . PRO A 1 281 ? 31.734 -27.734 -9.125 1 71.38 281 PRO A N 1
ATOM 2016 C CA . PRO A 1 281 ? 33.094 -27.219 -9.086 1 71.38 281 PRO A CA 1
ATOM 2017 C C . PRO A 1 281 ? 33.219 -25.906 -8.305 1 71.38 281 PRO A C 1
ATOM 2019 O O . PRO A 1 281 ? 34.312 -25.453 -7.992 1 71.38 281 PRO A O 1
ATOM 2022 N N . PHE A 1 282 ? 32.094 -25.281 -8.102 1 78.12 282 PHE A N 1
ATOM 2023 C CA . PHE A 1 282 ? 32.156 -23.938 -7.543 1 78.12 282 PHE A CA 1
ATOM 2024 C C . PHE A 1 282 ? 31.812 -23.969 -6.055 1 78.12 282 PHE A C 1
ATOM 2026 O O . PHE A 1 282 ? 31.594 -22.922 -5.445 1 78.12 282 PHE A O 1
ATOM 2033 N N . VAL A 1 283 ? 31.734 -25.141 -5.48 1 70.75 283 VAL A N 1
ATOM 2034 C CA . VAL A 1 283 ? 31.516 -25.234 -4.043 1 70.75 283 VAL A CA 1
ATOM 2035 C C . VAL A 1 283 ? 32.719 -24.688 -3.291 1 70.75 283 VAL A C 1
ATOM 2037 O O . VAL A 1 283 ? 33.875 -24.906 -3.691 1 70.75 283 VAL A O 1
ATOM 2040 N N . LEU A 1 284 ? 32.344 -23.859 -2.359 1 68.56 284 LEU A N 1
ATOM 2041 C CA . LEU A 1 284 ? 33.438 -23.406 -1.537 1 68.56 284 LEU A CA 1
ATOM 2042 C C . LEU A 1 284 ? 34.094 -24.578 -0.797 1 68.56 284 LEU A C 1
ATOM 2044 O O . LEU A 1 284 ? 33.406 -25.453 -0.288 1 68.56 284 LEU A O 1
ATOM 2048 N N . PRO A 1 285 ? 35.344 -24.578 -1.014 1 65.44 285 PRO A N 1
ATOM 2049 C CA . PRO A 1 285 ? 36 -25.656 -0.299 1 65.44 285 PRO A CA 1
ATOM 2050 C C . PRO A 1 285 ? 35.75 -25.625 1.207 1 65.44 285 PRO A C 1
ATOM 2052 O O . PRO A 1 285 ? 35.562 -24.547 1.778 1 65.44 285 PRO A O 1
ATOM 2055 N N . ALA A 1 286 ? 35.281 -26.75 1.585 1 65.62 286 ALA A N 1
ATOM 2056 C CA . ALA A 1 286 ? 35.062 -26.828 3.027 1 65.62 286 ALA A CA 1
ATOM 2057 C C . ALA A 1 286 ? 36.281 -26.281 3.791 1 65.62 286 ALA A C 1
ATOM 2059 O O . ALA A 1 286 ? 37.438 -26.469 3.359 1 65.62 286 ALA A O 1
ATOM 2060 N N . ALA A 1 287 ? 35.969 -25.391 4.664 1 60.88 287 ALA A N 1
ATOM 2061 C CA . ALA A 1 287 ? 37.062 -24.938 5.512 1 60.88 287 ALA A CA 1
ATOM 2062 C C . ALA A 1 287 ? 37.844 -26.109 6.105 1 60.88 287 ALA A C 1
ATOM 2064 O O . ALA A 1 287 ? 37.25 -27.094 6.535 1 60.88 287 ALA A O 1
ATOM 2065 N N . PRO A 1 288 ? 39.219 -26.031 5.891 1 49.44 288 PRO A N 1
ATOM 2066 C CA . PRO A 1 288 ? 39.969 -27.109 6.539 1 49.44 288 PRO A CA 1
ATOM 2067 C C . PRO A 1 288 ? 39.688 -27.188 8.039 1 49.44 288 PRO A C 1
ATOM 2069 O O . PRO A 1 288 ? 39.438 -26.172 8.688 1 49.44 288 PRO A O 1
ATOM 2072 N N . ALA A 1 289 ? 39.312 -28.312 8.445 1 57.25 289 ALA A N 1
ATOM 2073 C CA . ALA A 1 289 ? 39.188 -28.547 9.875 1 57.25 289 ALA A CA 1
ATOM 2074 C C . ALA A 1 289 ? 40.375 -28.031 10.648 1 57.25 289 ALA A C 1
ATOM 2076 O O . ALA A 1 289 ? 41.531 -28.312 10.273 1 57.25 289 ALA A O 1
ATOM 2077 N N . ARG A 1 290 ? 40.188 -26.984 11.383 1 43.16 290 ARG A N 1
ATOM 2078 C CA . ARG A 1 290 ? 41.25 -26.625 12.328 1 43.16 290 ARG A CA 1
ATOM 2079 C C . ARG A 1 290 ? 41.656 -27.844 13.148 1 43.16 290 ARG A C 1
ATOM 2081 O O . ARG A 1 290 ? 40.844 -28.516 13.75 1 43.16 290 ARG A O 1
ATOM 2088 N N . LYS A 1 291 ? 42.75 -28.266 12.75 1 45.03 291 LYS A N 1
ATOM 2089 C CA . LYS A 1 291 ? 43.375 -29.062 13.812 1 45.03 291 LYS A CA 1
ATOM 2090 C C . LYS A 1 291 ? 43.438 -28.281 15.117 1 45.03 291 LYS A C 1
ATOM 2092 O O . LYS A 1 291 ? 43.844 -27.125 15.133 1 45.03 291 LYS A O 1
ATOM 2097 N N . LYS A 1 292 ? 42.875 -28.875 16.141 1 33.5 292 LYS A N 1
ATOM 2098 C CA . LYS A 1 292 ? 43.312 -28.516 17.5 1 33.5 292 LYS A CA 1
ATOM 2099 C C . LYS A 1 292 ? 44.812 -28.781 17.656 1 33.5 292 LYS A C 1
ATOM 2101 O O . LYS A 1 292 ? 45.344 -29.797 17.203 1 33.5 292 LYS A O 1
ATOM 2106 N N . MET B 1 1 ? 25.188 90.125 -49.625 1 26.25 1 MET B N 1
ATOM 2107 C CA . MET B 1 1 ? 25.828 89.375 -48.562 1 26.25 1 MET B CA 1
ATOM 2108 C C . MET B 1 1 ? 24.828 88.938 -47.531 1 26.25 1 MET B C 1
ATOM 2110 O O . MET B 1 1 ? 24.469 89.688 -46.625 1 26.25 1 MET B O 1
ATOM 2114 N N . LYS B 1 2 ? 23.75 88.25 -48.062 1 32.16 2 LYS B N 1
ATOM 2115 C CA . LYS B 1 2 ? 22.484 87.75 -47.5 1 32.16 2 LYS B CA 1
ATOM 2116 C C . LYS B 1 2 ? 22.719 86.812 -46.344 1 32.16 2 LYS B C 1
ATOM 2118 O O . LYS B 1 2 ? 23.453 85.812 -46.5 1 32.16 2 LYS B O 1
ATOM 2123 N N . LYS B 1 3 ? 22.641 87.375 -45.125 1 31.72 3 LYS B N 1
ATOM 2124 C CA . LYS B 1 3 ? 22.703 86.875 -43.75 1 31.72 3 LYS B CA 1
ATOM 2125 C C . LYS B 1 3 ? 21.797 85.625 -43.562 1 31.72 3 LYS B C 1
ATOM 2127 O O . LYS B 1 3 ? 20.562 85.812 -43.562 1 31.72 3 LYS B O 1
ATOM 2132 N N . ASP B 1 4 ? 22.078 84.562 -44.25 1 30.25 4 ASP B N 1
ATOM 2133 C CA . ASP B 1 4 ? 21.344 83.312 -44.094 1 30.25 4 ASP B CA 1
ATOM 2134 C C . ASP B 1 4 ? 21.281 82.875 -42.656 1 30.25 4 ASP B C 1
ATOM 2136 O O . ASP B 1 4 ? 22.328 82.688 -42.031 1 30.25 4 ASP B O 1
ATOM 2140 N N . TYR B 1 5 ? 20.328 83.438 -41.875 1 29.27 5 TYR B N 1
ATOM 2141 C CA . TYR B 1 5 ? 20 83.125 -40.5 1 29.27 5 TYR B CA 1
ATOM 2142 C C . TYR B 1 5 ? 19.781 81.625 -40.312 1 29.27 5 TYR B C 1
ATOM 2144 O O . TYR B 1 5 ? 18.953 81 -41 1 29.27 5 TYR B O 1
ATOM 2152 N N . VAL B 1 6 ? 20.891 80.812 -40.156 1 32.06 6 VAL B N 1
ATOM 2153 C CA . VAL B 1 6 ? 20.906 79.438 -39.844 1 32.06 6 VAL B CA 1
ATOM 2154 C C . VAL B 1 6 ? 20.094 79.188 -38.562 1 32.06 6 VAL B C 1
ATOM 2156 O O . VAL B 1 6 ? 20.406 79.75 -37.5 1 32.06 6 VAL B O 1
ATOM 2159 N N . ALA B 1 7 ? 18.75 79.125 -38.719 1 31.78 7 ALA B N 1
ATOM 2160 C CA . ALA B 1 7 ? 17.844 78.688 -37.656 1 31.78 7 ALA B CA 1
ATOM 2161 C C . ALA B 1 7 ? 18.312 77.438 -36.969 1 31.78 7 ALA B C 1
ATOM 2163 O O . ALA B 1 7 ? 18.406 76.375 -37.625 1 31.78 7 ALA B O 1
ATOM 2164 N N . LEU B 1 8 ? 19.25 77.5 -36.031 1 30.66 8 LEU B N 1
ATOM 2165 C CA . LEU B 1 8 ? 19.734 76.5 -35.125 1 30.66 8 LEU B CA 1
ATOM 2166 C C . LEU B 1 8 ? 18.562 75.812 -34.406 1 30.66 8 LEU B C 1
ATOM 2168 O O . LEU B 1 8 ? 17.844 76.438 -33.656 1 30.66 8 LEU B O 1
ATOM 2172 N N . SER B 1 9 ? 17.891 74.875 -35.094 1 3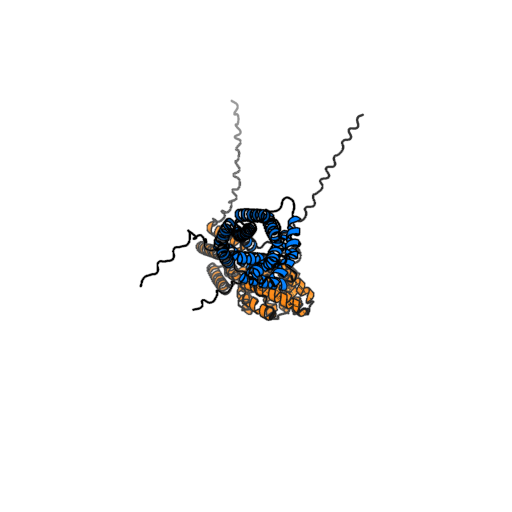0.19 9 SER B N 1
ATOM 2173 C CA . SER B 1 9 ? 16.859 74 -34.5 1 30.19 9 SER B CA 1
ATOM 2174 C C . SER B 1 9 ? 17.375 73.375 -33.219 1 30.19 9 SER B C 1
ATOM 2176 O O . SER B 1 9 ? 18.359 72.625 -33.25 1 30.19 9 SER B O 1
ATOM 2178 N N . LEU B 1 10 ? 17.297 74.062 -32.094 1 30.48 10 LEU B N 1
ATOM 2179 C CA . LEU B 1 10 ? 17.562 73.5 -30.734 1 30.48 10 LEU B CA 1
ATOM 2180 C C . LEU B 1 10 ? 16.703 72.312 -30.438 1 30.48 10 LEU B C 1
ATOM 2182 O O . LEU B 1 10 ? 15.469 72.438 -30.375 1 30.48 10 LEU B O 1
ATOM 2186 N N . VAL B 1 11 ? 17.062 71.125 -31.016 1 31.69 11 VAL B N 1
ATOM 2187 C CA . VAL B 1 11 ? 16.453 69.875 -30.578 1 31.69 11 VAL B CA 1
ATOM 2188 C C . VAL B 1 11 ? 16.531 69.75 -29.062 1 31.69 11 VAL B C 1
ATOM 2190 O O . VAL B 1 11 ? 17.641 69.688 -28.5 1 31.69 11 VAL B O 1
ATOM 2193 N N . LEU B 1 12 ? 15.656 70.375 -28.266 1 29.86 12 LEU B N 1
ATOM 2194 C CA . LEU B 1 12 ? 15.484 70.125 -26.844 1 29.86 12 LEU B CA 1
ATOM 2195 C C . LEU B 1 12 ? 15.281 68.625 -26.578 1 29.86 12 LEU B C 1
ATOM 2197 O O . LEU B 1 12 ? 14.305 68 -27.047 1 29.86 12 LEU B O 1
ATOM 2201 N N . ALA B 1 13 ? 16.406 67.812 -26.516 1 31.48 13 ALA B N 1
ATOM 2202 C CA . ALA B 1 13 ? 16.406 66.5 -25.938 1 31.48 13 ALA B CA 1
ATOM 2203 C C . ALA B 1 13 ? 15.688 66.5 -24.594 1 31.48 13 ALA B C 1
ATOM 2205 O O . ALA B 1 13 ? 16.172 67.062 -23.625 1 31.48 13 ALA B O 1
ATOM 2206 N N . LEU B 1 14 ? 14.383 66.5 -24.5 1 31.58 14 LEU B N 1
ATOM 2207 C CA . LEU B 1 14 ? 13.656 66.188 -23.281 1 31.58 14 LEU B CA 1
ATOM 2208 C C . LEU B 1 14 ? 14.188 64.938 -22.625 1 31.58 14 LEU B C 1
ATOM 2210 O O . LEU B 1 14 ? 14.188 63.844 -23.266 1 31.58 14 LEU B O 1
ATOM 2214 N N . ALA B 1 15 ? 15.195 65 -21.656 1 35.56 15 ALA B N 1
ATOM 2215 C CA . ALA B 1 15 ? 15.609 64 -20.656 1 35.56 15 ALA B CA 1
ATOM 2216 C C . ALA B 1 15 ? 14.398 63.344 -20 1 35.56 15 ALA B C 1
ATOM 2218 O O . ALA B 1 15 ? 13.555 64 -19.406 1 35.56 15 ALA B O 1
ATOM 2219 N N . GLY B 1 16 ? 13.789 62.312 -20.562 1 34.97 16 GLY B N 1
ATOM 2220 C CA . GLY B 1 16 ? 12.781 61.438 -19.969 1 34.97 16 GLY B CA 1
ATOM 2221 C C . GLY B 1 16 ? 13.016 61.156 -18.5 1 34.97 16 GLY B C 1
ATOM 2222 O O . GLY B 1 16 ? 14.148 61.281 -18.016 1 34.97 16 GLY B O 1
ATOM 2223 N N . CYS B 1 17 ? 12.008 61.219 -17.609 1 35.34 17 CYS B N 1
ATOM 2224 C CA . CYS B 1 17 ? 11.742 60.875 -16.219 1 35.34 17 CYS B CA 1
ATOM 2225 C C . CYS B 1 17 ? 12.328 59.5 -15.875 1 35.34 17 CYS B C 1
ATOM 2227 O O . CYS B 1 17 ? 11.953 58.5 -16.469 1 35.34 17 CYS B O 1
ATOM 2229 N N . GLY B 1 18 ? 13.609 59.281 -15.555 1 35.81 18 GLY B N 1
ATOM 2230 C CA . GLY B 1 18 ? 14.203 58.188 -14.82 1 35.81 18 GLY B CA 1
ATOM 2231 C C . GLY B 1 18 ? 13.359 57.75 -13.641 1 35.81 18 GLY B C 1
ATOM 2232 O O . GLY B 1 18 ? 13.453 58.312 -12.555 1 35.81 18 GLY B O 1
ATOM 2233 N N . GLY B 1 19 ? 12.102 57.438 -13.758 1 38.62 19 GLY B N 1
ATOM 2234 C CA . GLY B 1 19 ? 11.484 56.781 -12.625 1 38.62 19 GLY B CA 1
ATOM 2235 C C . GLY B 1 19 ? 12.398 55.781 -11.945 1 38.62 19 GLY B C 1
ATOM 2236 O O . GLY B 1 19 ? 13.008 54.938 -12.617 1 38.62 19 GLY B O 1
ATOM 2237 N N . GLY B 1 20 ? 13.141 56.156 -10.922 1 37.41 20 GLY B N 1
ATOM 2238 C CA . GLY B 1 20 ? 13.953 55.344 -10.055 1 37.41 20 GLY B CA 1
ATOM 2239 C C . GLY B 1 20 ? 13.344 53.969 -9.781 1 37.41 20 GLY B C 1
ATOM 2240 O O . GLY B 1 20 ? 12.227 53.875 -9.258 1 37.41 20 GLY B O 1
ATOM 2241 N N . GLU B 1 21 ? 13.492 53.062 -10.664 1 40.59 21 GLU B N 1
ATOM 2242 C CA . GLU B 1 21 ? 13.242 51.656 -10.273 1 40.59 21 GLU B CA 1
ATOM 2243 C C . GLU B 1 21 ? 13.727 51.406 -8.852 1 40.59 21 GLU B C 1
ATOM 2245 O O . GLU B 1 21 ? 14.891 51.625 -8.531 1 40.59 21 GLU B O 1
ATOM 2250 N N . LYS B 1 22 ? 12.969 51.75 -7.848 1 43 22 LYS B N 1
ATOM 2251 C CA . LYS B 1 22 ? 13.289 51.281 -6.5 1 43 22 LYS B CA 1
ATOM 2252 C C . LYS B 1 22 ? 14.109 50 -6.535 1 43 22 LYS B C 1
ATOM 2254 O O . LYS B 1 22 ? 13.695 49 -7.133 1 43 22 LYS B O 1
ATOM 2259 N N . ALA B 1 23 ? 15.352 49.938 -6.465 1 42.5 23 ALA B N 1
ATOM 2260 C CA . ALA B 1 23 ? 16.297 48.844 -6.348 1 42.5 23 ALA B CA 1
ATOM 2261 C C . ALA B 1 23 ? 15.711 47.719 -5.477 1 42.5 23 ALA B C 1
ATOM 2263 O O . ALA B 1 23 ? 15.344 47.969 -4.324 1 42.5 23 ALA B O 1
ATOM 2264 N N . ALA B 1 24 ? 15.133 46.75 -5.977 1 45.25 24 ALA B N 1
ATOM 2265 C CA . ALA B 1 24 ? 14.719 45.594 -5.191 1 45.25 24 ALA B CA 1
ATOM 2266 C C . ALA B 1 24 ? 15.805 45.188 -4.207 1 45.25 24 ALA B C 1
ATOM 2268 O O . ALA B 1 24 ? 17 45.219 -4.535 1 45.25 24 ALA B O 1
ATOM 2269 N N . SER B 1 25 ? 15.719 45.562 -2.908 1 51.5 25 SER B N 1
ATOM 2270 C CA . SER B 1 25 ? 16.719 45.125 -1.938 1 51.5 25 SER B CA 1
ATOM 2271 C C . SER B 1 25 ? 17.391 43.812 -2.404 1 51.5 25 SER B C 1
ATOM 2273 O O . SER B 1 25 ? 16.75 42.969 -3.012 1 51.5 25 SER B O 1
ATOM 2275 N N . PRO B 1 26 ? 18.672 43.75 -2.549 1 57.38 26 PRO B N 1
ATOM 2276 C CA . PRO B 1 26 ? 19.375 42.531 -2.992 1 57.38 26 PRO B CA 1
ATOM 2277 C C . PRO B 1 26 ? 18.828 41.25 -2.332 1 57.38 26 PRO B C 1
ATOM 2279 O O . PRO B 1 26 ? 18.594 41.25 -1.12 1 57.38 26 PRO B O 1
ATOM 2282 N N . THR B 1 27 ? 18.156 40.562 -3.062 1 73.19 27 THR B N 1
ATOM 2283 C CA . THR B 1 27 ? 17.547 39.281 -2.641 1 73.19 27 THR B CA 1
ATOM 2284 C C . THR B 1 27 ? 18.609 38.25 -2.342 1 73.19 27 THR B C 1
ATOM 2286 O O . THR B 1 27 ? 19.562 38.094 -3.102 1 73.19 27 THR B O 1
ATOM 2289 N N . ASP B 1 28 ? 18.906 37.812 -1.04 1 89.5 28 ASP B N 1
ATOM 2290 C CA . ASP B 1 28 ? 19.719 36.656 -0.719 1 89.5 28 ASP B CA 1
ATOM 2291 C C . ASP B 1 28 ? 19.203 35.406 -1.434 1 89.5 28 ASP B C 1
ATOM 2293 O O . ASP B 1 28 ? 18.266 34.75 -0.968 1 89.5 28 ASP B O 1
ATOM 2297 N N . SER B 1 29 ? 19.875 35.156 -2.576 1 91.81 29 SER B N 1
ATOM 2298 C CA . SER B 1 29 ? 19.438 34.062 -3.439 1 91.81 29 SER B CA 1
ATOM 2299 C C . SER B 1 29 ? 19.547 32.719 -2.734 1 91.81 29 SER B C 1
ATOM 2301 O O . SER B 1 29 ? 18.75 31.828 -2.984 1 91.81 29 SER B O 1
ATOM 2303 N N . THR B 1 30 ? 20.531 32.625 -1.902 1 93.56 30 THR B N 1
ATOM 2304 C CA . THR B 1 30 ? 20.688 31.359 -1.166 1 93.56 30 THR B CA 1
ATOM 2305 C C . THR B 1 30 ? 19.5 31.141 -0.227 1 93.56 30 THR B C 1
ATOM 2307 O O . THR B 1 30 ? 18.953 30.047 -0.158 1 93.56 30 THR B O 1
ATOM 2310 N N . LEU B 1 31 ? 19.109 32.156 0.462 1 94.81 31 LEU B N 1
ATOM 2311 C CA . LEU B 1 31 ? 17.938 32.094 1.336 1 94.81 31 LEU B CA 1
ATOM 2312 C C . LEU B 1 31 ? 16.688 31.703 0.548 1 94.81 31 LEU B C 1
ATOM 2314 O O . LEU B 1 31 ? 15.938 30.812 0.953 1 94.81 31 LEU B O 1
ATOM 2318 N N . SER B 1 32 ? 16.547 32.406 -0.552 1 94.75 32 SER B N 1
ATOM 2319 C CA . SER B 1 32 ? 15.375 32.125 -1.391 1 94.75 32 SER B CA 1
ATOM 2320 C C . SER B 1 32 ? 15.398 30.703 -1.932 1 94.75 32 SER B C 1
ATOM 2322 O O . SER B 1 32 ? 14.359 30.047 -1.997 1 94.75 32 SER B O 1
ATOM 2324 N N . GLN B 1 33 ? 16.594 30.312 -2.277 1 94.62 33 GLN B N 1
ATOM 2325 C CA . GLN B 1 33 ? 16.734 28.969 -2.801 1 94.62 33 GLN B CA 1
ATOM 2326 C C . GLN B 1 33 ? 16.438 27.922 -1.724 1 94.62 33 GLN B C 1
ATOM 2328 O O . GLN B 1 33 ? 15.789 26.906 -1.994 1 94.62 33 GLN B O 1
ATOM 2333 N N . ASP B 1 34 ? 16.891 28.109 -0.501 1 95.69 34 ASP B N 1
ATOM 2334 C CA . ASP B 1 34 ? 16.609 27.203 0.601 1 95.69 34 ASP B CA 1
ATOM 2335 C C . ASP B 1 34 ? 15.102 27.094 0.841 1 95.69 34 ASP B C 1
ATOM 2337 O O . ASP B 1 34 ? 14.57 26 1.011 1 95.69 34 ASP B O 1
ATOM 2341 N N . MET B 1 35 ? 14.43 28.234 0.792 1 96.5 35 MET B N 1
ATOM 2342 C CA . MET B 1 35 ? 12.984 28.25 1.009 1 96.5 35 MET B CA 1
ATOM 2343 C C . MET B 1 35 ? 12.258 27.5 -0.1 1 96.5 35 MET B C 1
ATOM 2345 O O . MET B 1 35 ? 11.328 26.734 0.169 1 96.5 35 MET B O 1
ATOM 2349 N N . GLU B 1 36 ? 12.734 27.688 -1.305 1 96.19 36 GLU B N 1
ATOM 2350 C CA . GLU B 1 36 ? 12.094 27.031 -2.445 1 96.19 36 GLU B CA 1
ATOM 2351 C C . GLU B 1 36 ? 12.312 25.531 -2.418 1 96.19 36 GLU B C 1
ATOM 2353 O O . GLU B 1 36 ? 11.383 24.75 -2.658 1 96.19 36 GLU B O 1
ATOM 2358 N N . THR B 1 37 ? 13.547 25.156 -2.127 1 96.69 37 THR B N 1
ATOM 2359 C CA . THR B 1 37 ? 13.867 23.75 -2.025 1 96.69 37 THR B CA 1
ATOM 2360 C C . THR B 1 37 ? 13.055 23.094 -0.913 1 96.69 37 THR B C 1
ATOM 2362 O O . THR B 1 37 ? 12.594 21.953 -1.059 1 96.69 37 THR B O 1
ATOM 2365 N N . ALA B 1 38 ? 12.867 23.75 0.187 1 97.31 38 ALA B N 1
ATOM 2366 C CA . ALA B 1 38 ? 12.078 23.234 1.297 1 97.31 38 ALA B CA 1
ATOM 2367 C C . ALA B 1 38 ? 10.617 23.031 0.886 1 97.31 38 ALA B C 1
ATOM 2369 O O . ALA B 1 38 ? 10.016 22 1.19 1 97.31 38 ALA B O 1
ATOM 2370 N N . ARG B 1 39 ? 10.102 23.953 0.16 1 95.69 39 ARG B N 1
ATOM 2371 C CA . ARG B 1 39 ? 8.727 23.844 -0.31 1 95.69 39 ARG B CA 1
ATOM 2372 C C . ARG B 1 39 ? 8.555 22.656 -1.237 1 95.69 39 ARG B C 1
ATOM 2374 O O . ARG B 1 39 ? 7.574 21.906 -1.124 1 95.69 39 ARG B O 1
ATOM 2381 N N . ASP B 1 40 ? 9.516 22.531 -2.143 1 93.94 40 ASP B N 1
ATOM 2382 C CA . ASP B 1 40 ? 9.484 21.375 -3.045 1 93.94 40 ASP B CA 1
ATOM 2383 C C . ASP B 1 40 ? 9.555 20.062 -2.268 1 93.94 40 ASP B C 1
ATOM 2385 O O . ASP B 1 40 ? 8.852 19.109 -2.596 1 93.94 40 ASP B O 1
ATOM 2389 N N . ALA B 1 41 ? 10.375 20.047 -1.287 1 94.81 41 ALA B N 1
ATOM 2390 C CA . ALA B 1 41 ? 10.539 18.844 -0.479 1 94.81 41 ALA B CA 1
ATOM 2391 C C . ALA B 1 41 ? 9.242 18.5 0.255 1 94.81 41 ALA B C 1
ATOM 2393 O O . ALA B 1 41 ? 8.891 17.328 0.388 1 94.81 41 ALA B O 1
ATOM 2394 N N . VAL B 1 42 ? 8.516 19.469 0.724 1 93.44 42 VAL B N 1
ATOM 2395 C CA . VAL B 1 42 ? 7.223 19.234 1.358 1 93.44 42 VAL B CA 1
ATOM 2396 C C . VAL B 1 42 ? 6.254 18.625 0.346 1 93.44 42 VAL B C 1
ATOM 2398 O O . VAL B 1 42 ? 5.562 17.656 0.646 1 93.44 42 VAL B O 1
ATOM 2401 N N . SER B 1 43 ? 6.277 19.188 -0.85 1 88.12 43 SER B N 1
ATOM 2402 C CA . SER B 1 43 ? 5.371 18.719 -1.889 1 88.12 43 SER B CA 1
ATOM 2403 C C . SER B 1 43 ? 5.66 17.266 -2.26 1 88.12 43 SER B C 1
ATOM 2405 O O . SER B 1 43 ? 4.754 16.516 -2.654 1 88.12 43 SER B O 1
ATOM 2407 N N . LEU B 1 44 ? 6.898 16.875 -2.045 1 83.38 44 LEU B N 1
ATOM 2408 C CA . LEU B 1 44 ? 7.312 15.516 -2.371 1 83.38 44 LEU B CA 1
ATOM 2409 C C . LEU B 1 44 ? 7.285 14.625 -1.131 1 83.38 44 LEU B C 1
ATOM 2411 O O . LEU B 1 44 ? 7.699 13.469 -1.184 1 83.38 44 LEU B O 1
ATOM 2415 N N . GLU B 1 45 ? 6.859 15.234 -0.007 1 84.69 45 GLU B N 1
ATOM 2416 C CA . GLU B 1 45 ? 6.719 14.547 1.273 1 84.69 45 GLU B CA 1
ATOM 2417 C C . GLU B 1 45 ? 8.078 14.094 1.81 1 84.69 45 GLU B C 1
ATOM 2419 O O . GLU B 1 45 ? 8.18 13.055 2.461 1 84.69 45 GLU B O 1
ATOM 2424 N N . ARG B 1 46 ? 9.047 14.758 1.377 1 91.31 46 ARG B N 1
ATOM 2425 C CA . ARG B 1 46 ? 10.383 14.578 1.939 1 91.31 46 ARG B CA 1
ATOM 2426 C C . ARG B 1 46 ? 10.617 15.523 3.109 1 91.31 46 ARG B C 1
ATOM 2428 O O . ARG B 1 46 ? 11.43 16.453 3.016 1 91.31 46 ARG B O 1
ATOM 2435 N N . LEU B 1 47 ? 10.086 15.227 4.211 1 93.94 47 LEU B N 1
ATOM 2436 C CA . LEU B 1 47 ? 9.938 16.172 5.312 1 93.94 47 LEU B CA 1
ATOM 2437 C C . LEU B 1 47 ? 11.273 16.391 6.016 1 93.94 47 LEU B C 1
ATOM 2439 O O . LEU B 1 47 ? 11.547 17.5 6.504 1 93.94 47 LEU B O 1
ATOM 2443 N N . SER B 1 48 ? 12.102 15.336 6.043 1 95.69 48 SER B N 1
ATOM 2444 C CA . SER B 1 48 ? 13.406 15.523 6.668 1 95.69 48 SER B CA 1
ATOM 2445 C C . SER B 1 48 ? 14.25 16.531 5.895 1 95.69 48 SER B C 1
ATOM 2447 O O . SER B 1 48 ? 14.945 17.344 6.496 1 95.69 48 SER B O 1
ATOM 2449 N N . VAL B 1 49 ? 14.195 16.438 4.602 1 96.38 49 VAL B N 1
ATOM 2450 C CA . VAL B 1 49 ? 14.906 17.391 3.754 1 96.38 49 VAL B CA 1
ATOM 2451 C C . VAL B 1 49 ? 14.328 18.781 3.934 1 96.38 49 VAL B C 1
ATOM 2453 O O . VAL B 1 49 ? 15.07 19.766 4.059 1 96.38 49 VAL B O 1
ATOM 2456 N N . ALA B 1 50 ? 12.984 18.891 3.93 1 97.81 50 ALA B N 1
ATOM 2457 C CA . ALA B 1 50 ? 12.328 20.188 4.129 1 97.81 50 ALA B CA 1
ATOM 2458 C C . ALA B 1 50 ? 12.773 20.828 5.438 1 97.81 50 ALA B C 1
ATOM 2460 O O . ALA B 1 50 ? 13.062 22.031 5.48 1 97.81 50 ALA B O 1
ATOM 2461 N N . GLU B 1 51 ? 12.789 20.016 6.48 1 98 51 GLU B N 1
ATOM 2462 C CA . GLU B 1 51 ? 13.203 20.531 7.789 1 98 51 GLU B CA 1
ATOM 2463 C C . GLU B 1 51 ? 14.609 21.125 7.734 1 98 51 GLU B C 1
ATOM 2465 O O . GLU B 1 51 ? 14.836 22.219 8.242 1 98 51 GLU B O 1
ATOM 2470 N N . GLN B 1 52 ? 15.516 20.375 7.133 1 98.31 52 GLN B N 1
ATOM 2471 C CA . GLN B 1 52 ? 16.891 20.844 7.02 1 98.31 52 GLN B CA 1
ATOM 2472 C C . GLN B 1 52 ? 16.969 22.156 6.238 1 98.31 52 GLN B C 1
ATOM 2474 O O . GLN B 1 52 ? 17.703 23.078 6.617 1 98.31 52 GLN B O 1
ATOM 2479 N N . GLN B 1 53 ? 16.203 22.219 5.203 1 98.44 53 GLN B N 1
ATOM 2480 C CA . GLN B 1 53 ? 16.25 23.391 4.34 1 98.44 53 GLN B CA 1
ATOM 2481 C C . GLN B 1 53 ? 15.609 24.609 5.012 1 98.44 53 GLN B C 1
ATOM 2483 O O . GLN B 1 53 ? 16.078 25.734 4.859 1 98.44 53 GLN B O 1
ATOM 2488 N N . TYR B 1 54 ? 14.523 24.453 5.742 1 98.56 54 TYR B N 1
ATOM 2489 C CA . TYR B 1 54 ? 13.922 25.578 6.461 1 98.56 54 TYR B CA 1
ATOM 2490 C C . TYR B 1 54 ? 14.828 26.062 7.586 1 98.56 54 TYR B C 1
ATOM 2492 O O . TYR B 1 54 ? 14.875 27.25 7.887 1 98.56 54 TYR B O 1
ATOM 2500 N N . ARG B 1 55 ? 15.539 25.109 8.234 1 98.38 55 ARG B N 1
ATOM 2501 C CA . ARG B 1 55 ? 16.516 25.5 9.25 1 98.38 55 ARG B CA 1
ATOM 2502 C C . ARG B 1 55 ? 17.625 26.359 8.633 1 98.38 55 ARG B C 1
ATOM 2504 O O . ARG B 1 55 ? 17.984 27.391 9.188 1 98.38 55 ARG B O 1
ATOM 2511 N N . ALA B 1 56 ? 18.109 25.875 7.508 1 97.88 56 ALA B N 1
ATOM 2512 C CA . ALA B 1 56 ? 19.141 26.641 6.82 1 97.88 56 ALA B CA 1
ATOM 2513 C C . ALA B 1 56 ? 18.641 28.016 6.43 1 97.88 56 ALA B C 1
ATOM 2515 O O . ALA B 1 56 ? 19.344 29.016 6.594 1 97.88 56 ALA B O 1
ATOM 2516 N N . ALA B 1 57 ? 17.453 28.078 5.891 1 97.81 57 ALA B N 1
ATOM 2517 C CA . ALA B 1 57 ? 16.844 29.359 5.531 1 97.81 57 ALA B CA 1
ATOM 2518 C C . ALA B 1 57 ? 16.703 30.266 6.754 1 97.81 57 ALA B C 1
ATOM 2520 O O . ALA B 1 57 ? 16.953 31.469 6.676 1 97.81 57 ALA B O 1
ATOM 2521 N N . GLY B 1 58 ? 16.266 29.703 7.859 1 97.88 58 GLY B N 1
ATOM 2522 C CA . GLY B 1 58 ? 16.109 30.469 9.086 1 97.88 58 GLY B CA 1
ATOM 2523 C C . GLY B 1 58 ? 17.422 31.047 9.609 1 97.88 58 GLY B C 1
ATOM 2524 O O . GLY B 1 58 ? 17.469 32.188 10.031 1 97.88 58 GLY B O 1
ATOM 2525 N N . GLU B 1 59 ? 18.438 30.172 9.562 1 97.19 59 GLU B N 1
ATOM 2526 C CA . GLU B 1 59 ? 19.75 30.641 9.984 1 97.19 59 GLU B CA 1
ATOM 2527 C C . GLU B 1 59 ? 20.203 31.812 9.141 1 97.19 59 GLU B C 1
ATOM 2529 O O . GLU B 1 59 ? 20.719 32.812 9.672 1 97.19 59 GLU B O 1
ATOM 2534 N N . ARG B 1 60 ? 19.984 31.641 7.918 1 96.94 60 ARG B N 1
ATOM 2535 C CA . ARG B 1 60 ? 20.375 32.719 7.02 1 96.94 60 ARG B CA 1
ATOM 2536 C C . ARG B 1 60 ? 19.5 33.938 7.227 1 96.94 60 ARG B C 1
ATOM 2538 O O . ARG B 1 60 ? 19.984 35.094 7.098 1 96.94 60 ARG B O 1
ATOM 2545 N N . ALA B 1 61 ? 18.25 33.781 7.461 1 97.38 61 ALA B N 1
ATOM 2546 C CA . ALA B 1 61 ? 17.344 34.875 7.738 1 97.38 61 ALA B CA 1
ATOM 2547 C C . ALA B 1 61 ? 17.781 35.656 8.977 1 97.38 61 ALA B C 1
ATOM 2549 O O . ALA B 1 61 ? 17.703 36.906 9.008 1 97.38 61 ALA B O 1
ATOM 2550 N N . ILE B 1 62 ? 18.25 34.969 10.016 1 97 62 ILE B N 1
ATOM 2551 C CA . ILE B 1 62 ? 18.766 35.594 11.219 1 97 62 ILE B CA 1
ATOM 2552 C C . ILE B 1 62 ? 20.016 36.406 10.875 1 97 62 ILE B C 1
ATOM 2554 O O . ILE B 1 62 ? 20.141 37.562 11.305 1 97 62 ILE B O 1
ATOM 2558 N N . ALA B 1 63 ? 20.859 35.812 10.094 1 95.75 63 ALA B N 1
ATOM 2559 C CA . ALA B 1 63 ? 22.062 36.531 9.672 1 95.75 63 ALA B CA 1
ATOM 2560 C C . ALA B 1 63 ? 21.719 37.781 8.922 1 95.75 63 ALA B C 1
ATOM 2562 O O . ALA B 1 63 ? 22.406 38.812 9.047 1 95.75 63 ALA B O 1
ATOM 2563 N N . ARG B 1 64 ? 20.656 37.719 8.234 1 96 64 ARG B N 1
ATOM 2564 C CA . ARG B 1 64 ? 20.219 38.844 7.414 1 96 64 ARG B CA 1
ATOM 2565 C C . ARG B 1 64 ? 19.391 39.812 8.234 1 96 64 ARG B C 1
ATOM 2567 O O . ARG B 1 64 ? 18.984 40.875 7.734 1 96 64 ARG B O 1
ATOM 2574 N N . ASP B 1 65 ? 19.078 39.469 9.414 1 96.38 65 ASP B N 1
ATOM 2575 C CA . ASP B 1 65 ? 18.203 40.25 10.297 1 96.38 65 ASP B CA 1
ATOM 2576 C C . ASP B 1 65 ? 16.891 40.594 9.602 1 96.38 65 ASP B C 1
ATOM 2578 O O . ASP B 1 65 ? 16.438 41.75 9.695 1 96.38 65 ASP B O 1
ATOM 2582 N N . ASP B 1 66 ? 16.375 39.719 8.875 1 94.69 66 ASP B N 1
ATOM 2583 C CA . ASP B 1 66 ? 15.148 39.844 8.094 1 94.69 66 ASP B CA 1
ATOM 2584 C C . ASP B 1 66 ? 13.945 39.281 8.844 1 94.69 66 ASP B C 1
ATOM 2586 O O . ASP B 1 66 ? 13.695 38.062 8.797 1 94.69 66 ASP B O 1
ATOM 2590 N N . VAL B 1 67 ? 13.234 40.156 9.445 1 94.44 67 VAL B N 1
ATOM 2591 C CA . VAL B 1 67 ? 12.172 39.781 10.367 1 94.44 67 VAL B CA 1
ATOM 2592 C C . VAL B 1 67 ? 11.117 38.969 9.625 1 94.44 67 VAL B C 1
ATOM 2594 O O . VAL B 1 67 ? 10.578 38 10.172 1 94.44 67 VAL B O 1
ATOM 2597 N N . THR B 1 68 ? 10.789 39.312 8.383 1 93.44 68 THR B N 1
ATOM 2598 C CA . THR B 1 68 ? 9.805 38.594 7.602 1 93.44 68 THR B CA 1
ATOM 2599 C C . THR B 1 68 ? 10.289 37.188 7.293 1 93.44 68 THR B C 1
ATOM 2601 O O . THR B 1 68 ? 9.555 36.219 7.469 1 93.44 68 THR B O 1
ATOM 2604 N N . ALA B 1 69 ? 11.562 37.031 6.84 1 94.5 69 ALA B N 1
ATOM 2605 C CA . ALA B 1 69 ? 12.125 35.719 6.492 1 94.5 69 ALA B CA 1
ATOM 2606 C C . ALA B 1 69 ? 12.273 34.844 7.727 1 94.5 69 ALA B C 1
ATOM 2608 O O . ALA B 1 69 ? 12.117 33.625 7.645 1 94.5 69 ALA B O 1
ATOM 2609 N N . ILE B 1 70 ? 12.594 35.438 8.852 1 95.75 70 ILE B N 1
ATOM 2610 C CA . ILE B 1 70 ? 12.672 34.688 10.109 1 95.75 70 ILE B CA 1
ATOM 2611 C C . ILE B 1 70 ? 11.305 34.094 10.445 1 95.75 70 ILE B C 1
ATOM 2613 O O . ILE B 1 70 ? 11.195 32.906 10.742 1 95.75 70 ILE B O 1
ATOM 2617 N N . GLY B 1 71 ? 10.281 34.938 10.383 1 96.19 71 GLY B N 1
ATOM 2618 C CA . GLY B 1 71 ? 8.938 34.469 10.648 1 96.19 71 GLY B CA 1
ATOM 2619 C C . GLY B 1 71 ? 8.492 33.375 9.711 1 96.19 71 GLY B C 1
ATOM 2620 O O . GLY B 1 71 ? 7.949 32.344 10.148 1 96.19 71 GLY B O 1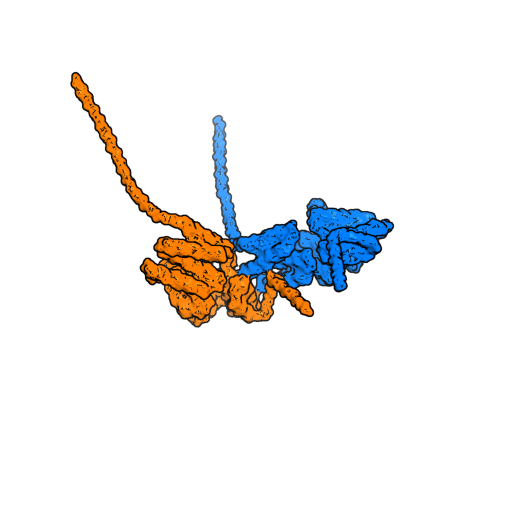
ATOM 2621 N N . ASP B 1 72 ? 8.781 33.531 8.438 1 95.88 72 ASP B N 1
ATOM 2622 C CA . ASP B 1 72 ? 8.383 32.562 7.422 1 95.88 72 ASP B CA 1
ATOM 2623 C C . ASP B 1 72 ? 9.102 31.219 7.633 1 95.88 72 ASP B C 1
ATOM 2625 O O . ASP B 1 72 ? 8.477 30.156 7.559 1 95.88 72 ASP B O 1
ATOM 2629 N N . SER B 1 73 ? 10.406 31.312 7.875 1 97.62 73 SER B N 1
ATOM 2630 C CA . SER B 1 73 ? 11.188 30.094 8.086 1 97.62 73 SER B CA 1
ATOM 2631 C C . SER B 1 73 ? 10.734 29.359 9.344 1 97.62 73 SER B C 1
ATOM 2633 O O . SER B 1 73 ? 10.602 28.141 9.344 1 97.62 73 SER B O 1
ATOM 2635 N N . GLY B 1 74 ? 10.508 30.109 10.383 1 97.62 74 GLY B N 1
ATOM 2636 C CA . GLY B 1 74 ? 10.047 29.516 11.625 1 97.62 74 GLY B CA 1
ATOM 2637 C C . GLY B 1 74 ? 8.68 28.875 11.508 1 97.62 74 GLY B C 1
ATOM 2638 O O . GLY B 1 74 ? 8.453 27.766 12.016 1 97.62 74 GLY B O 1
ATOM 2639 N N . TYR B 1 75 ? 7.758 29.562 10.836 1 97.56 75 TYR B N 1
ATOM 2640 C CA . TYR B 1 75 ? 6.422 29.031 10.594 1 97.56 75 TYR B CA 1
ATOM 2641 C C . TYR B 1 75 ? 6.484 27.719 9.836 1 97.56 75 TYR B C 1
ATOM 2643 O O . TYR B 1 75 ? 5.859 26.734 10.234 1 97.56 75 TYR B O 1
ATOM 2651 N N . ASN B 1 76 ? 7.25 27.703 8.797 1 98.38 76 ASN B N 1
ATOM 2652 C CA . ASN B 1 76 ? 7.324 26.516 7.953 1 98.38 76 ASN B CA 1
ATOM 2653 C C . ASN B 1 76 ? 8.055 25.375 8.656 1 98.38 76 ASN B C 1
ATOM 2655 O O . ASN B 1 76 ? 7.656 24.203 8.539 1 98.38 76 ASN B O 1
ATOM 2659 N N . LEU B 1 77 ? 9.102 25.672 9.391 1 98.5 77 LEU B N 1
ATOM 2660 C CA . LEU B 1 77 ? 9.812 24.656 10.148 1 98.5 77 LEU B CA 1
ATOM 2661 C C . LEU B 1 77 ? 8.891 24 11.172 1 98.5 77 LEU B C 1
ATOM 2663 O O . LEU B 1 77 ? 8.852 22.766 11.273 1 98.5 77 LEU B O 1
ATOM 2667 N N . ALA B 1 78 ? 8.133 24.812 11.867 1 98.56 78 ALA B N 1
ATOM 2668 C CA . ALA B 1 78 ? 7.199 24.281 12.859 1 98.56 78 ALA B CA 1
ATOM 2669 C C . ALA B 1 78 ? 6.129 23.422 12.195 1 98.56 78 ALA B C 1
ATOM 2671 O O . ALA B 1 78 ? 5.734 22.391 12.742 1 98.56 78 ALA B O 1
ATOM 2672 N N . THR B 1 79 ? 5.629 23.828 11.055 1 97.75 79 THR B N 1
ATOM 2673 C CA . THR B 1 79 ? 4.621 23.078 10.32 1 97.75 79 THR B CA 1
ATOM 2674 C C . THR B 1 79 ? 5.168 21.703 9.914 1 97.75 79 THR B C 1
ATOM 2676 O O . THR B 1 79 ? 4.477 20.688 10.047 1 97.75 79 THR B O 1
ATOM 2679 N N . VAL B 1 80 ? 6.41 21.688 9.438 1 98 80 VAL B N 1
ATOM 2680 C CA . VAL B 1 80 ? 7.047 20.438 9.039 1 98 80 VAL B CA 1
ATOM 2681 C C . VAL B 1 80 ? 7.242 19.547 10.266 1 98 80 VAL B C 1
ATOM 2683 O O . VAL B 1 80 ? 7.035 18.328 10.195 1 98 80 VAL B O 1
ATOM 2686 N N . GLU B 1 81 ? 7.648 20.094 11.375 1 97 81 GLU B N 1
ATOM 2687 C CA . GLU B 1 81 ? 7.789 19.328 12.609 1 97 81 GLU B CA 1
ATOM 2688 C C . GLU B 1 81 ? 6.461 18.703 13.023 1 97 81 GLU B C 1
ATOM 2690 O O . GLU B 1 81 ? 6.426 17.547 13.477 1 97 81 GLU B O 1
ATOM 2695 N N . LEU B 1 82 ? 5.387 19.453 12.875 1 95.62 82 LEU B N 1
ATOM 2696 C CA . LEU B 1 82 ? 4.062 18.922 13.18 1 95.62 82 LEU B CA 1
ATOM 2697 C C . LEU B 1 82 ? 3.693 17.797 12.219 1 95.62 82 LEU B C 1
ATOM 2699 O O . LEU B 1 82 ? 3.133 16.781 12.641 1 95.62 82 LEU B O 1
ATOM 2703 N N . ASP B 1 83 ? 3.977 17.953 10.938 1 93.06 83 ASP B N 1
ATOM 2704 C CA . ASP B 1 83 ? 3.703 16.938 9.938 1 93.06 83 ASP B CA 1
ATOM 2705 C C . ASP B 1 83 ? 4.484 15.648 10.242 1 93.06 83 ASP B C 1
ATOM 2707 O O . ASP B 1 83 ? 4.02 14.547 9.945 1 93.06 83 ASP B O 1
ATOM 2711 N N . GLU B 1 84 ? 5.578 15.852 10.867 1 92.19 84 GLU B N 1
ATOM 2712 C CA . GLU B 1 84 ? 6.398 14.719 11.281 1 92.19 84 GLU B CA 1
ATOM 2713 C C . GLU B 1 84 ? 5.938 14.164 12.625 1 92.19 84 GLU B C 1
ATOM 2715 O O . GLU B 1 84 ? 6.602 13.305 13.211 1 92.19 84 GLU B O 1
ATOM 2720 N N . ASN B 1 85 ? 4.898 14.695 13.164 1 90.94 85 ASN B N 1
ATOM 2721 C CA . ASN B 1 85 ? 4.281 14.289 14.422 1 90.94 85 ASN B CA 1
ATOM 2722 C C . ASN B 1 85 ? 5.188 14.594 15.609 1 90.94 85 ASN B C 1
ATOM 2724 O O . ASN B 1 85 ? 5.309 13.781 16.531 1 90.94 85 ASN B O 1
ATOM 2728 N N . ARG B 1 86 ? 5.867 15.664 15.578 1 95.44 86 ARG B N 1
ATOM 2729 C CA . ARG B 1 86 ? 6.68 16.172 16.688 1 95.44 86 ARG B CA 1
ATOM 2730 C C . ARG B 1 86 ? 6.125 17.484 17.219 1 95.44 86 ARG B C 1
ATOM 2732 O O . ARG B 1 86 ? 6.781 18.516 17.141 1 95.44 86 ARG B O 1
ATOM 2739 N N . PRO B 1 87 ? 4.961 17.422 17.828 1 96.62 87 PRO B N 1
ATOM 2740 C CA . PRO B 1 87 ? 4.277 18.656 18.25 1 96.62 87 PRO B CA 1
ATOM 2741 C C . PRO B 1 87 ? 5.043 19.406 19.328 1 96.62 87 PRO B C 1
ATOM 2743 O O . PRO B 1 87 ? 4.977 20.641 19.391 1 96.62 87 PRO B O 1
ATOM 2746 N N . GLN B 1 88 ? 5.797 18.719 20.172 1 97.94 88 GLN B N 1
ATOM 2747 C CA . GLN B 1 88 ? 6.598 19.406 21.172 1 97.94 88 GLN B CA 1
ATOM 2748 C C . GLN B 1 88 ? 7.688 20.25 20.516 1 97.94 88 GLN B C 1
ATOM 2750 O O . GLN B 1 88 ? 7.922 21.391 20.922 1 97.94 88 GLN B O 1
ATOM 2755 N N . ASP B 1 89 ? 8.359 19.641 19.516 1 98.12 89 ASP B N 1
ATOM 2756 C CA . ASP B 1 89 ? 9.375 20.391 18.781 1 98.12 89 ASP B CA 1
ATOM 2757 C C . ASP B 1 89 ? 8.758 21.609 18.078 1 98.12 89 ASP B C 1
ATOM 2759 O O . ASP B 1 89 ? 9.352 22.688 18.078 1 98.12 89 ASP B O 1
ATOM 2763 N N . ALA B 1 90 ? 7.602 21.438 17.5 1 98.44 90 ALA B N 1
ATOM 2764 C CA . ALA B 1 90 ? 6.906 22.531 16.828 1 98.44 90 ALA B CA 1
ATOM 2765 C C . ALA B 1 90 ? 6.633 23.688 17.797 1 98.44 90 ALA B C 1
ATOM 2767 O O . ALA B 1 90 ? 6.852 24.844 17.469 1 98.44 90 ALA B O 1
ATOM 2768 N N . LEU B 1 91 ? 6.203 23.375 19.047 1 98.12 91 LEU B N 1
ATOM 2769 C CA . LEU B 1 91 ? 5.926 24.406 20.031 1 98.12 91 LEU B CA 1
ATOM 2770 C C . LEU B 1 91 ? 7.199 25.156 20.406 1 98.12 91 LEU B C 1
ATOM 2772 O O . LEU B 1 91 ? 7.18 26.375 20.562 1 98.12 91 LEU B O 1
ATOM 2776 N N . ALA B 1 92 ? 8.242 24.375 20.547 1 98.06 92 ALA B N 1
ATOM 2777 C CA . ALA B 1 92 ? 9.523 25.016 20.875 1 98.06 92 ALA B CA 1
ATOM 2778 C C . ALA B 1 92 ? 9.969 25.953 19.766 1 98.06 92 ALA B C 1
ATOM 2780 O O . ALA B 1 92 ? 10.43 27.062 20.031 1 98.06 92 ALA B O 1
ATOM 2781 N N . THR B 1 93 ? 9.867 25.484 18.547 1 98.56 93 THR B N 1
ATOM 2782 C CA . THR B 1 93 ? 10.227 26.297 17.391 1 98.56 93 THR B CA 1
ATOM 2783 C C . THR B 1 93 ? 9.367 27.562 17.328 1 98.56 93 THR B C 1
ATOM 2785 O O . THR B 1 93 ? 9.875 28.656 17.062 1 98.56 93 THR B O 1
ATOM 2788 N N . ILE B 1 94 ? 8.086 27.469 17.562 1 97.94 94 ILE B N 1
ATOM 2789 C CA . ILE B 1 94 ? 7.16 28.594 17.547 1 97.94 94 ILE B CA 1
ATOM 2790 C C . ILE B 1 94 ? 7.57 29.609 18.609 1 97.94 94 ILE B C 1
ATOM 2792 O O . ILE B 1 94 ? 7.641 30.812 18.344 1 97.94 94 ILE B O 1
ATOM 2796 N N . THR B 1 95 ? 7.859 29.156 19.797 1 96.69 95 THR B N 1
ATOM 2797 C CA . THR B 1 95 ? 8.258 30.016 20.891 1 96.69 95 THR B CA 1
ATOM 2798 C C . THR B 1 95 ? 9.539 30.781 20.547 1 96.69 95 THR B C 1
ATOM 2800 O O . THR B 1 95 ? 9.625 32 20.734 1 96.69 95 THR B O 1
ATOM 2803 N N . ALA B 1 96 ? 10.484 30 20.062 1 97 96 ALA B N 1
ATOM 2804 C CA . ALA B 1 96 ? 11.758 30.625 19.688 1 97 96 ALA B CA 1
ATOM 2805 C C . ALA B 1 96 ? 11.57 31.641 18.562 1 97 96 ALA B C 1
ATOM 2807 O O . ALA B 1 96 ? 12.203 32.688 18.562 1 97 96 ALA B O 1
ATOM 2808 N N . THR B 1 97 ? 10.742 31.312 17.594 1 97.81 97 THR B N 1
ATOM 2809 C CA . THR B 1 97 ? 10.469 32.219 16.469 1 97.81 97 THR B CA 1
ATOM 2810 C C . THR B 1 97 ? 9.82 33.5 16.969 1 97.81 97 THR B C 1
ATOM 2812 O O . THR B 1 97 ? 10.227 34.594 16.578 1 97.81 97 THR B O 1
ATOM 2815 N N . ARG B 1 98 ? 8.859 33.469 17.859 1 96.31 98 ARG B N 1
ATOM 2816 C CA . ARG B 1 98 ? 8.203 34.625 18.406 1 96.31 98 ARG B CA 1
ATOM 2817 C C . ARG B 1 98 ? 9.195 35.5 19.156 1 96.31 98 ARG B C 1
ATOM 2819 O O . ARG B 1 98 ? 9.141 36.75 19.062 1 96.31 98 ARG B O 1
ATOM 2826 N N . SER B 1 99 ? 10.016 34.875 19.906 1 95.44 99 SER B N 1
ATOM 2827 C CA . SER B 1 99 ? 11.039 35.625 20.641 1 95.44 99 SER B CA 1
ATOM 2828 C C . SER B 1 99 ? 11.938 36.375 19.672 1 95.44 99 SER B C 1
ATOM 2830 O O . SER B 1 99 ? 12.258 37.562 19.922 1 95.44 99 SER B O 1
ATOM 2832 N N . ALA B 1 100 ? 12.336 35.719 18.609 1 95.94 100 ALA B N 1
ATOM 2833 C CA . ALA B 1 100 ? 13.195 36.375 17.625 1 95.94 100 ALA B CA 1
ATOM 2834 C C . ALA B 1 100 ? 12.469 37.531 16.953 1 95.94 100 ALA B C 1
ATOM 2836 O O . ALA B 1 100 ? 13.086 38.562 16.656 1 95.94 100 ALA B O 1
ATOM 2837 N N . LEU B 1 101 ? 11.273 37.375 16.734 1 96.19 101 LEU B N 1
ATOM 2838 C CA . LEU B 1 101 ? 10.492 38.438 16.141 1 96.19 101 LEU B CA 1
ATOM 2839 C C . LEU B 1 101 ? 10.328 39.594 17.109 1 96.19 101 LEU B C 1
ATOM 2841 O O . LEU B 1 101 ? 10.43 40.75 16.719 1 96.19 101 LEU B O 1
ATOM 2845 N N . GLN B 1 102 ? 10.133 39.312 18.328 1 94.56 102 GLN B N 1
ATOM 2846 C CA . GLN B 1 102 ? 9.914 40.312 19.359 1 94.56 102 GLN B CA 1
ATOM 2847 C C . GLN B 1 102 ? 11.141 41.219 19.5 1 94.56 102 GLN B C 1
ATOM 2849 O O . GLN B 1 102 ? 11.008 42.438 19.594 1 94.56 102 GLN B O 1
ATOM 2854 N N . VAL B 1 103 ? 12.242 40.656 19.469 1 95.06 103 VAL B N 1
ATOM 2855 C CA . VAL B 1 103 ? 13.461 41.438 19.656 1 95.06 103 VAL B CA 1
ATOM 2856 C C . VAL B 1 103 ? 13.672 42.344 18.453 1 95.06 103 VAL B C 1
ATOM 2858 O O . VAL B 1 103 ? 14.383 43.375 18.562 1 95.06 103 VAL B O 1
ATOM 2861 N N . ARG B 1 104 ? 12.938 42.062 17.422 1 94.56 104 ARG B N 1
ATOM 2862 C CA . ARG B 1 104 ? 13.086 42.844 16.203 1 94.56 104 ARG B CA 1
ATOM 2863 C C . ARG B 1 104 ? 11.875 43.75 15.984 1 94.56 104 ARG B C 1
ATOM 2865 O O . ARG B 1 104 ? 11.664 44.25 14.875 1 94.56 104 ARG B O 1
ATOM 2872 N N . GLY B 1 105 ? 11.062 43.875 17.016 1 92.56 105 GLY B N 1
ATOM 2873 C CA . GLY B 1 105 ? 10.008 44.875 17.062 1 92.56 105 GLY B CA 1
ATOM 2874 C C . GLY B 1 105 ? 8.68 44.344 16.531 1 92.56 105 GLY B C 1
ATOM 2875 O O . GLY B 1 105 ? 7.727 45.094 16.375 1 92.56 105 GLY B O 1
ATOM 2876 N N . GLN B 1 106 ? 8.641 43.219 16.078 1 88.56 106 GLN B N 1
ATOM 2877 C CA . GLN B 1 106 ? 7.379 42.625 15.656 1 88.56 106 GLN B CA 1
ATOM 2878 C C . GLN B 1 106 ? 6.707 41.875 16.812 1 88.56 106 GLN B C 1
ATOM 2880 O O . GLN B 1 106 ? 6.93 40.688 17.016 1 88.56 106 GLN B O 1
ATOM 2885 N N . ALA B 1 107 ? 6.074 42.625 17.672 1 70.81 107 ALA B N 1
ATOM 2886 C CA . ALA B 1 107 ? 5.461 42.062 18.891 1 70.81 107 ALA B CA 1
ATOM 2887 C C . ALA B 1 107 ? 4.031 41.594 18.609 1 70.81 107 ALA B C 1
ATOM 2889 O O . ALA B 1 107 ? 3.469 40.812 19.391 1 70.81 107 ALA B O 1
ATOM 2890 N N . GLY B 1 108 ? 3.518 41.906 17.484 1 70.5 108 GLY B N 1
ATOM 2891 C CA . GLY B 1 108 ? 2.109 41.594 17.281 1 70.5 108 GLY B CA 1
ATOM 2892 C C . GLY B 1 108 ? 1.851 40.125 17 1 70.5 108 GLY B C 1
ATOM 2893 O O . GLY B 1 108 ? 2.787 39.344 16.938 1 70.5 108 GLY B O 1
ATOM 2894 N N . ASP B 1 109 ? 0.638 39.875 16.984 1 76.25 109 ASP B N 1
ATOM 2895 C CA . ASP B 1 109 ? 0.108 38.531 16.766 1 76.25 109 ASP B CA 1
ATOM 2896 C C . ASP B 1 109 ? 0.422 38.031 15.352 1 76.25 109 ASP B C 1
ATOM 2898 O O . ASP B 1 109 ? 0.41 38.812 14.398 1 76.25 109 ASP B O 1
ATOM 2902 N N . ASP B 1 110 ? 1.059 36.969 15.281 1 90.94 110 ASP B N 1
ATOM 2903 C CA . ASP B 1 110 ? 1.234 36.25 14.016 1 90.94 110 ASP B CA 1
ATOM 2904 C C . ASP B 1 110 ? 0.241 35.125 13.891 1 90.94 110 ASP B C 1
ATOM 2906 O O . ASP B 1 110 ? 0.401 34.062 14.539 1 90.94 110 ASP B O 1
ATOM 2910 N N . ALA B 1 111 ? -0.713 35.344 13.016 1 93.88 111 ALA B N 1
ATOM 2911 C CA . ALA B 1 111 ? -1.823 34.406 12.906 1 93.88 111 ALA B CA 1
ATOM 2912 C C . ALA B 1 111 ? -1.346 33.031 12.398 1 93.88 111 ALA B C 1
ATOM 2914 O O . ALA B 1 111 ? -1.894 32 12.766 1 93.88 111 ALA B O 1
ATOM 2915 N N . GLY B 1 112 ? -0.339 33.062 11.547 1 96.31 112 GLY B N 1
ATOM 2916 C CA . GLY B 1 112 ? 0.238 31.797 11.094 1 96.31 112 GLY B CA 1
ATOM 2917 C C . GLY B 1 112 ? 0.844 30.984 12.219 1 96.31 112 GLY B C 1
ATOM 2918 O O . GLY B 1 112 ? 0.603 29.781 12.32 1 96.31 112 GLY B O 1
ATOM 2919 N N . LEU B 1 113 ? 1.638 31.609 13.031 1 97.56 113 LEU B N 1
ATOM 2920 C CA . LEU B 1 113 ? 2.227 30.938 14.18 1 97.56 113 LEU B CA 1
ATOM 2921 C C . LEU B 1 113 ? 1.146 30.5 15.156 1 97.56 113 LEU B C 1
ATOM 2923 O O . LEU B 1 113 ? 1.261 29.438 15.781 1 97.56 113 LEU B O 1
ATOM 2927 N N . ASP B 1 114 ? 0.058 31.297 15.344 1 98 114 ASP B N 1
ATOM 2928 C CA . ASP B 1 114 ? -1.069 30.906 16.188 1 98 114 ASP B CA 1
ATOM 2929 C C . ASP B 1 114 ? -1.696 29.609 15.672 1 98 114 ASP B C 1
ATOM 2931 O O . ASP B 1 114 ? -2.041 28.719 16.453 1 98 114 ASP B O 1
ATOM 2935 N N . LEU B 1 115 ? -1.845 29.5 14.375 1 98.19 115 LEU B N 1
ATOM 2936 C CA . LEU B 1 115 ? -2.471 28.328 13.773 1 98.19 115 LEU B CA 1
ATOM 2937 C C . LEU B 1 115 ? -1.646 27.078 14.047 1 98.19 115 LEU B C 1
ATOM 2939 O O . LEU B 1 115 ? -2.182 26.062 14.5 1 98.19 115 LEU B O 1
ATOM 2943 N N . VAL B 1 116 ? -0.364 27.125 13.773 1 98.44 116 VAL B N 1
ATOM 2944 C CA . VAL B 1 116 ? 0.491 25.969 13.984 1 98.44 116 VAL B CA 1
ATOM 2945 C C . VAL B 1 116 ? 0.546 25.625 15.469 1 98.44 116 VAL B C 1
ATOM 2947 O O . VAL B 1 116 ? 0.583 24.453 15.844 1 98.44 116 VAL B O 1
ATOM 2950 N N . GLN B 1 117 ? 0.551 26.641 16.312 1 98.19 117 GLN B N 1
ATOM 2951 C CA . GLN B 1 117 ? 0.511 26.422 17.75 1 98.19 117 GLN B CA 1
ATOM 2952 C C . GLN B 1 117 ? -0.764 25.703 18.156 1 98.19 117 GLN B C 1
ATOM 2954 O O . GLN B 1 117 ? -0.722 24.781 18.984 1 98.19 117 GLN B O 1
ATOM 2959 N N . ALA B 1 118 ? -1.902 26.156 17.625 1 98.62 118 ALA B N 1
ATOM 2960 C CA . ALA B 1 118 ? -3.172 25.5 17.922 1 98.62 118 ALA B CA 1
ATOM 2961 C C . ALA B 1 118 ? -3.113 24.016 17.562 1 98.62 118 ALA B C 1
ATOM 2963 O O . ALA B 1 118 ? -3.521 23.172 18.359 1 98.62 118 ALA B O 1
ATOM 2964 N N . GLY B 1 119 ? -2.592 23.75 16.359 1 98.12 119 GLY B N 1
ATOM 2965 C CA . GLY B 1 119 ? -2.463 22.375 15.93 1 98.12 119 GLY B CA 1
ATOM 2966 C C . GLY B 1 119 ? -1.574 21.547 16.844 1 98.12 119 GLY B C 1
ATOM 2967 O O . GLY B 1 119 ? -1.929 20.422 17.219 1 98.12 119 GLY B O 1
ATOM 2968 N N . ALA B 1 120 ? -0.398 22.062 17.172 1 98.06 120 ALA B N 1
ATOM 2969 C CA . ALA B 1 120 ? 0.541 21.359 18.031 1 98.06 120 ALA B CA 1
ATOM 2970 C C . ALA B 1 120 ? -0.071 21.094 19.406 1 98.06 120 ALA B C 1
ATOM 2972 O O . ALA B 1 120 ? 0.006 19.969 19.922 1 98.06 120 ALA B O 1
ATOM 2973 N N . LEU B 1 121 ? -0.708 22.078 20 1 98.38 121 LEU B N 1
ATOM 2974 C CA . LEU B 1 121 ? -1.32 21.953 21.328 1 98.38 121 LEU B CA 1
ATOM 2975 C C . LEU B 1 121 ? -2.471 20.953 21.297 1 98.38 121 LEU B C 1
ATOM 2977 O O . LEU B 1 121 ? -2.629 20.156 22.219 1 98.38 121 LEU B O 1
ATOM 2981 N N . TYR B 1 122 ? -3.275 21 20.25 1 97.19 122 TYR B N 1
ATOM 2982 C CA . TYR B 1 122 ? -4.367 20.047 20.109 1 97.19 122 TYR B CA 1
ATOM 2983 C C . TYR B 1 122 ? -3.844 18.609 20.094 1 97.19 122 TYR B C 1
ATOM 2985 O O . TYR B 1 122 ? -4.395 17.734 20.766 1 97.19 122 TYR B O 1
ATOM 2993 N N . ARG B 1 123 ? -2.74 18.375 19.312 1 94.62 123 ARG B N 1
ATOM 2994 C CA . ARG B 1 123 ? -2.16 17.031 19.219 1 94.62 123 ARG B CA 1
ATOM 2995 C C . ARG B 1 123 ? -1.582 16.594 20.562 1 94.62 123 ARG B C 1
ATOM 2997 O O . ARG B 1 123 ? -1.5 15.391 20.828 1 94.62 123 ARG B O 1
ATOM 3004 N N . LEU B 1 124 ? -1.232 17.516 21.391 1 95.12 124 LEU B N 1
ATOM 3005 C CA . LEU B 1 124 ? -0.674 17.203 22.703 1 95.12 124 LEU B CA 1
ATOM 3006 C C . LEU B 1 124 ? -1.78 17.062 23.75 1 95.12 124 LEU B C 1
ATOM 3008 O O . LEU B 1 124 ? -1.507 16.75 24.906 1 95.12 124 LEU B O 1
ATOM 3012 N N . GLY B 1 125 ? -3.037 17.391 23.391 1 94.31 125 GLY B N 1
ATOM 3013 C CA . GLY B 1 125 ? -4.164 17.266 24.312 1 94.31 125 GLY B CA 1
ATOM 3014 C C . GLY B 1 125 ? -4.332 18.453 25.219 1 94.31 125 GLY B C 1
ATOM 3015 O O . GLY B 1 125 ? -5.113 18.422 26.172 1 94.31 125 GLY B O 1
ATOM 3016 N N . ARG B 1 126 ? -3.568 19.406 24.969 1 97.31 126 ARG B N 1
ATOM 3017 C CA . ARG B 1 126 ? -3.707 20.656 25.734 1 97.31 126 ARG B CA 1
ATOM 3018 C C . ARG B 1 126 ? -4.816 21.531 25.172 1 97.31 126 ARG B C 1
ATOM 3020 O O . ARG B 1 126 ? -4.555 22.609 24.656 1 97.31 126 ARG B O 1
ATOM 3027 N N . ASN B 1 127 ? -6.039 21.172 25.359 1 96.75 127 ASN B N 1
ATOM 3028 C CA . ASN B 1 127 ? -7.199 21.641 24.609 1 96.75 127 ASN B CA 1
ATOM 3029 C C . ASN B 1 127 ? -7.531 23.094 24.922 1 96.75 127 ASN B C 1
ATOM 3031 O O . ASN B 1 127 ? -7.891 23.859 24.016 1 96.75 127 ASN B O 1
ATOM 3035 N N . ALA B 1 128 ? -7.422 23.484 26.156 1 97.25 128 ALA B N 1
ATOM 3036 C CA . ALA B 1 128 ? -7.766 24.859 26.5 1 97.25 128 ALA B CA 1
ATOM 3037 C C . ALA B 1 128 ? -6.824 25.844 25.812 1 97.25 128 ALA B C 1
ATOM 3039 O O . ALA B 1 128 ? -7.27 26.844 25.25 1 97.25 128 ALA B O 1
ATOM 3040 N N . GLU B 1 129 ? -5.551 25.531 25.891 1 98.19 129 GLU B N 1
ATOM 3041 C CA . GLU B 1 129 ? -4.57 26.391 25.219 1 98.19 129 GLU B CA 1
ATOM 3042 C C . GLU B 1 129 ? -4.738 26.328 23.703 1 98.19 129 GLU B C 1
ATOM 3044 O O . GLU B 1 129 ? -4.598 27.359 23.031 1 98.19 129 GLU B O 1
ATOM 3049 N N . ALA B 1 130 ? -5 25.156 23.172 1 98.62 130 ALA B N 1
ATOM 3050 C CA . ALA B 1 130 ? -5.242 24.984 21.734 1 98.62 130 ALA B CA 1
ATOM 3051 C C . ALA B 1 130 ? -6.43 25.828 21.281 1 98.62 130 ALA B C 1
ATOM 3053 O O . ALA B 1 130 ? -6.375 26.469 20.234 1 98.62 130 ALA B O 1
ATOM 3054 N N . ALA B 1 131 ? -7.453 25.859 22.109 1 98.19 131 ALA B N 1
ATOM 3055 C CA . ALA B 1 131 ? -8.656 26.609 21.781 1 98.19 131 ALA B CA 1
ATOM 3056 C C . ALA B 1 131 ? -8.359 28.109 21.688 1 98.19 131 ALA B C 1
ATOM 3058 O O . ALA B 1 131 ? -8.852 28.781 20.781 1 98.19 131 ALA B O 1
ATOM 3059 N N . SER B 1 132 ? -7.582 28.594 22.609 1 98.12 132 SER B N 1
ATOM 3060 C CA . SER B 1 132 ? -7.223 30 22.594 1 98.12 132 SER B CA 1
ATOM 3061 C C . SER B 1 132 ? -6.422 30.359 21.344 1 98.12 132 SER B C 1
ATOM 3063 O O . SER B 1 132 ? -6.691 31.359 20.688 1 98.12 132 SER B O 1
ATOM 3065 N N . ALA B 1 133 ? -5.434 29.5 21.031 1 98.19 133 ALA B N 1
ATOM 3066 C CA . ALA B 1 133 ? -4.625 29.719 19.844 1 98.19 133 ALA B CA 1
ATOM 3067 C C . ALA B 1 133 ? -5.473 29.609 18.578 1 98.19 133 ALA B C 1
ATOM 3069 O O . ALA B 1 133 ? -5.301 30.391 17.625 1 98.19 133 ALA B O 1
ATOM 3070 N N . ALA B 1 134 ? -6.383 28.656 18.516 1 98.69 134 ALA B N 1
ATOM 3071 C CA . ALA B 1 134 ? -7.258 28.469 17.359 1 98.69 134 ALA B CA 1
ATOM 3072 C C . ALA B 1 134 ? -8.172 29.672 17.172 1 98.69 134 ALA B C 1
ATOM 3074 O O . ALA B 1 134 ? -8.445 30.078 16.031 1 98.69 134 ALA B O 1
ATOM 3075 N N . ALA B 1 135 ? -8.648 30.219 18.266 1 98.12 135 ALA B N 1
ATOM 3076 C CA . ALA B 1 135 ? -9.508 31.391 18.188 1 98.12 135 ALA B CA 1
ATOM 3077 C C . ALA B 1 135 ? -8.758 32.562 17.578 1 98.12 135 ALA B C 1
ATOM 3079 O O . ALA B 1 135 ? -9.312 33.312 16.781 1 98.12 135 ALA B O 1
ATOM 3080 N N . ARG B 1 136 ? -7.508 32.75 18 1 97.62 136 ARG B N 1
ATOM 3081 C CA . ARG B 1 136 ? -6.695 33.812 17.422 1 97.62 136 ARG B CA 1
ATOM 3082 C C . ARG B 1 136 ? -6.477 33.594 15.93 1 97.62 136 ARG B C 1
ATOM 3084 O O . ARG B 1 136 ? -6.574 34.531 15.133 1 97.62 136 ARG B O 1
ATOM 3091 N N . ALA B 1 137 ? -6.191 32.375 15.508 1 98.12 137 ALA B N 1
ATOM 3092 C CA . ALA B 1 137 ? -6.008 32.062 14.094 1 98.12 137 ALA B CA 1
ATOM 3093 C C . ALA B 1 137 ? -7.301 32.25 13.312 1 98.12 137 ALA B C 1
ATOM 3095 O O . ALA B 1 137 ? -7.281 32.781 12.188 1 98.12 137 ALA B O 1
ATOM 3096 N N . ALA B 1 138 ? -8.445 31.906 13.914 1 98.25 138 ALA B N 1
ATOM 3097 C CA . ALA B 1 138 ? -9.742 32 13.25 1 98.25 138 ALA B CA 1
ATOM 3098 C C . ALA B 1 138 ? -10.109 33.469 12.977 1 98.25 138 ALA B C 1
ATOM 3100 O O . ALA B 1 138 ? -10.945 33.75 12.125 1 98.25 138 ALA B O 1
ATOM 3101 N N . ALA B 1 139 ? -9.523 34.375 13.719 1 96.62 139 ALA B N 1
ATOM 3102 C CA . ALA B 1 139 ? -9.797 35.812 13.57 1 96.62 139 ALA B CA 1
ATOM 3103 C C . ALA B 1 139 ? -8.836 36.469 12.586 1 96.62 139 ALA B C 1
ATOM 3105 O O . ALA B 1 139 ? -8.844 37.688 12.414 1 96.62 139 ALA B O 1
ATOM 3106 N N . ALA B 1 140 ? -8.023 35.656 11.93 1 96.06 140 ALA B N 1
ATOM 3107 C CA . ALA B 1 140 ? -7.008 36.188 11.023 1 96.06 140 ALA B CA 1
ATOM 3108 C C . ALA B 1 140 ? -7.648 36.812 9.789 1 96.06 140 ALA B C 1
ATOM 3110 O O . ALA B 1 140 ? -8.734 36.406 9.367 1 96.06 140 ALA B O 1
ATOM 3111 N N . GLN B 1 141 ? -6.98 37.781 9.203 1 94.5 141 GLN B N 1
ATOM 3112 C CA . GLN B 1 141 ? -7.395 38.375 7.938 1 94.5 141 GLN B CA 1
ATOM 3113 C C . GLN B 1 141 ? -7.148 37.406 6.777 1 94.5 141 GLN B C 1
ATOM 3115 O O . GLN B 1 141 ? -7.914 37.406 5.809 1 94.5 141 GLN B O 1
ATOM 3120 N N . ASP B 1 142 ? -6.035 36.688 6.844 1 94.44 142 ASP B N 1
ATOM 3121 C CA . ASP B 1 142 ? -5.773 35.656 5.844 1 94.44 142 ASP B CA 1
ATOM 3122 C C . ASP B 1 142 ? -6.832 34.562 5.895 1 94.44 142 ASP B C 1
ATOM 3124 O O . ASP B 1 142 ? -6.926 33.812 6.879 1 94.44 142 ASP B O 1
ATOM 3128 N N . VAL B 1 143 ? -7.562 34.344 4.844 1 94.88 143 VAL B N 1
ATOM 3129 C CA . VAL B 1 143 ? -8.75 33.5 4.848 1 94.88 143 VAL B CA 1
ATOM 3130 C C . VAL B 1 143 ? -8.336 32.031 4.984 1 94.88 143 VAL B C 1
ATOM 3132 O O . VAL B 1 143 ? -9.086 31.219 5.52 1 94.88 143 VAL B O 1
ATOM 3135 N N . ASP B 1 144 ? -7.152 31.688 4.445 1 95.31 144 ASP B N 1
ATOM 3136 C CA . ASP B 1 144 ? -6.676 30.312 4.605 1 95.31 144 ASP B CA 1
ATOM 3137 C C . ASP B 1 144 ? -6.395 30 6.074 1 95.31 144 ASP B C 1
ATOM 3139 O O . ASP B 1 144 ? -6.75 28.922 6.562 1 95.31 144 ASP B O 1
ATOM 3143 N N . ILE B 1 145 ? -5.758 30.938 6.773 1 96.44 145 ILE B N 1
ATOM 3144 C CA . ILE B 1 145 ? -5.449 30.766 8.188 1 96.44 145 ILE B CA 1
ATOM 3145 C C . ILE B 1 145 ? -6.738 30.75 9 1 96.44 145 ILE B C 1
ATOM 3147 O O . ILE B 1 145 ? -6.918 29.906 9.883 1 96.44 145 ILE B O 1
ATOM 3151 N N . ALA B 1 146 ? -7.617 31.641 8.672 1 97.56 146 ALA B N 1
ATOM 3152 C CA . ALA B 1 146 ? -8.883 31.734 9.398 1 97.56 146 ALA B CA 1
ATOM 3153 C C . ALA B 1 146 ? -9.688 30.438 9.25 1 97.56 146 ALA B C 1
ATOM 3155 O O . ALA B 1 146 ? -10.242 29.938 10.227 1 97.56 146 ALA B O 1
ATOM 3156 N N . GLU B 1 147 ? -9.773 29.938 8.023 1 98.38 147 GLU B N 1
ATOM 3157 C CA . GLU B 1 147 ? -10.508 28.703 7.777 1 98.38 147 GLU B CA 1
ATOM 3158 C C . GLU B 1 147 ? -9.953 27.562 8.609 1 98.38 147 GLU B C 1
ATOM 3160 O O . GLU B 1 147 ? -10.711 26.844 9.266 1 98.38 147 GLU B O 1
ATOM 3165 N N . LYS B 1 148 ? -8.625 27.406 8.617 1 98.31 148 LYS B N 1
ATOM 3166 C CA . LYS B 1 148 ? -8.008 26.312 9.367 1 98.31 148 LYS B CA 1
ATOM 3167 C C . LYS B 1 148 ? -8.156 26.516 10.875 1 98.31 148 LYS B C 1
ATOM 3169 O O . LYS B 1 148 ? -8.297 25.562 11.633 1 98.31 148 LYS B O 1
ATOM 3174 N N . GLY B 1 149 ? -8.055 27.75 11.273 1 98.69 149 GLY B N 1
ATOM 3175 C CA . GLY B 1 149 ? -8.344 28.047 12.664 1 98.69 149 GLY B CA 1
ATOM 3176 C C . GLY B 1 149 ? -9.734 27.625 13.094 1 98.69 149 GLY B C 1
ATOM 3177 O O . GLY B 1 149 ? -9.906 27.016 14.156 1 98.69 149 GLY B O 1
ATOM 3178 N N . GLN B 1 150 ? -10.742 27.953 12.258 1 98.81 150 GLN B N 1
ATOM 3179 C CA . GLN B 1 150 ? -12.109 27.516 12.539 1 98.81 150 GLN B CA 1
ATOM 3180 C C . GLN B 1 150 ? -12.211 26 12.602 1 98.81 150 GLN B C 1
ATOM 3182 O O . GLN B 1 150 ? -12.883 25.453 13.477 1 98.81 150 GLN B O 1
ATOM 3187 N N . PHE B 1 151 ? -11.578 25.391 11.789 1 98.81 151 PHE B N 1
ATOM 3188 C CA . PHE B 1 151 ? -11.617 23.938 11.766 1 98.81 151 PHE B CA 1
ATOM 3189 C C . PHE B 1 151 ? -11.102 23.359 13.086 1 98.81 151 PHE B C 1
ATOM 3191 O O . PHE B 1 151 ? -11.742 22.5 13.68 1 98.81 151 PHE B O 1
ATOM 3198 N N . ILE B 1 152 ? -9.898 23.797 13.492 1 98.75 152 ILE B N 1
ATOM 3199 C CA . ILE B 1 152 ? -9.328 23.297 14.742 1 98.75 152 ILE B CA 1
ATOM 3200 C C . ILE B 1 152 ? -10.258 23.641 15.906 1 98.75 152 ILE B C 1
ATOM 3202 O O . ILE B 1 152 ? -10.445 22.828 16.812 1 98.75 152 ILE B O 1
ATOM 3206 N N . ARG B 1 153 ? -10.875 24.828 15.883 1 98.69 153 ARG B N 1
ATOM 3207 C CA . ARG B 1 153 ? -11.875 25.188 16.891 1 98.69 153 ARG B CA 1
ATOM 3208 C C . ARG B 1 153 ? -13.008 24.172 16.938 1 98.69 153 ARG B C 1
ATOM 3210 O O . ARG B 1 153 ? -13.453 23.781 18.016 1 98.69 153 ARG B O 1
ATOM 3217 N N . GLY B 1 154 ? -13.438 23.781 15.781 1 98.81 154 GLY B N 1
ATOM 3218 C CA . GLY B 1 154 ? -14.492 22.781 15.688 1 98.81 154 GLY B CA 1
ATOM 3219 C C . GLY B 1 154 ? -14.086 21.438 16.266 1 98.81 154 GLY B C 1
ATOM 3220 O O . GLY B 1 154 ? -14.875 20.781 16.953 1 98.81 154 GLY B O 1
ATOM 3221 N N . LEU B 1 155 ? -12.867 20.984 15.953 1 98.56 155 LEU B N 1
ATOM 3222 C CA . LEU B 1 155 ? -12.383 19.719 16.484 1 98.56 155 LEU B CA 1
ATOM 3223 C C . LEU B 1 155 ? -12.375 19.734 18.016 1 98.56 155 LEU B C 1
ATOM 3225 O O . LEU B 1 155 ? -12.844 18.797 18.656 1 98.56 155 LEU B O 1
ATOM 3229 N N . ILE B 1 156 ? -11.852 20.781 18.578 1 98.38 156 ILE B N 1
ATOM 3230 C CA . ILE B 1 156 ? -11.75 20.922 20.016 1 98.38 156 ILE B CA 1
ATOM 3231 C C . ILE B 1 156 ? -13.156 20.938 20.625 1 98.38 156 ILE B C 1
ATOM 3233 O O . ILE B 1 156 ? -13.398 20.297 21.656 1 98.38 156 ILE B O 1
ATOM 3237 N N . ALA B 1 157 ? -14.047 21.688 20.016 1 98.5 157 ALA B N 1
ATOM 3238 C CA . ALA B 1 157 ? -15.43 21.766 20.5 1 98.5 157 ALA B CA 1
ATOM 3239 C C . ALA B 1 157 ? -16.094 20.391 20.5 1 98.5 157 ALA B C 1
ATOM 3241 O O . ALA B 1 157 ? -16.766 20.031 21.469 1 98.5 157 ALA B O 1
ATOM 3242 N N . ASP B 1 158 ? -15.891 19.641 19.453 1 98.12 158 ASP B N 1
ATOM 3243 C CA . ASP B 1 158 ? -16.453 18.297 19.359 1 98.12 158 ASP B CA 1
ATOM 3244 C C . ASP B 1 158 ? -15.898 17.391 20.453 1 98.12 158 ASP B C 1
ATOM 3246 O O . ASP B 1 158 ? -16.656 16.688 21.141 1 98.12 158 ASP B O 1
ATOM 3250 N N . ASP B 1 159 ? -14.594 17.406 20.625 1 95.88 159 ASP B N 1
ATOM 3251 C CA . ASP B 1 159 ? -13.938 16.578 21.641 1 95.88 159 ASP B CA 1
ATOM 3252 C C . ASP B 1 159 ? -14.469 16.891 23.031 1 95.88 159 ASP B C 1
ATOM 3254 O O . ASP B 1 159 ? -14.594 15.984 23.875 1 95.88 159 ASP B O 1
ATOM 3258 N N . GLY B 1 160 ? -14.789 18.125 23.25 1 96.25 160 GLY B N 1
ATOM 3259 C CA . GLY B 1 160 ? -15.211 18.547 24.578 1 96.25 160 GLY B CA 1
ATOM 3260 C C . GLY B 1 160 ? -16.719 18.547 24.75 1 96.25 160 GLY B C 1
ATOM 3261 O O . GLY B 1 160 ? -17.219 18.891 25.828 1 96.25 160 GLY B O 1
ATOM 3262 N N . GLY B 1 161 ? -17.484 18.281 23.734 1 97 161 GLY B N 1
ATOM 3263 C CA . GLY B 1 161 ? -18.938 18.266 23.812 1 97 161 GLY B CA 1
ATOM 3264 C C . GLY B 1 161 ? -19.547 19.656 23.812 1 97 161 GLY B C 1
ATOM 3265 O O . GLY B 1 161 ? -20.656 19.844 24.312 1 97 161 GLY B O 1
ATOM 3266 N N . ASP B 1 162 ? -18.766 20.578 23.359 1 97.88 162 ASP B N 1
ATOM 3267 C CA . ASP B 1 162 ? -19.281 21.938 23.25 1 97.88 162 ASP B CA 1
ATOM 3268 C C . ASP B 1 162 ? -20.078 22.125 21.969 1 97.88 162 ASP B C 1
ATOM 3270 O O . ASP B 1 162 ? -19.578 22.672 20.984 1 97.88 162 ASP B O 1
ATOM 3274 N N . GLN B 1 163 ? -21.344 21.875 22 1 97.94 163 GLN B N 1
ATOM 3275 C CA . GLN B 1 163 ? -22.203 21.828 20.828 1 97.94 163 GLN B CA 1
ATOM 3276 C C . GLN B 1 163 ? -22.406 23.234 20.234 1 97.94 163 GLN B C 1
ATOM 3278 O O . GLN B 1 163 ? -22.516 23.391 19.031 1 97.94 163 GLN B O 1
ATOM 3283 N N . ALA B 1 164 ? -22.469 24.156 21.109 1 97.94 164 ALA B N 1
ATOM 3284 C CA . ALA B 1 164 ? -22.703 25.516 20.641 1 97.94 164 ALA B CA 1
ATOM 3285 C C . ALA B 1 164 ? -21.547 25.984 19.734 1 97.94 164 ALA B C 1
ATOM 3287 O O . ALA B 1 164 ? -21.781 26.516 18.656 1 97.94 164 ALA B O 1
ATOM 3288 N N . THR B 1 165 ? -20.344 25.812 20.203 1 98.25 165 THR B N 1
ATOM 3289 C CA . THR B 1 165 ? -19.188 26.203 19.422 1 98.25 165 THR B CA 1
ATOM 3290 C C . THR B 1 165 ? -19.109 25.375 18.125 1 98.25 165 THR B C 1
ATOM 3292 O O . THR B 1 165 ? -18.812 25.922 17.062 1 98.25 165 THR B O 1
ATOM 3295 N N . LEU B 1 166 ? -19.312 24.094 18.172 1 98.62 166 LEU B N 1
ATOM 3296 C CA . LEU B 1 166 ? -19.297 23.25 16.984 1 98.62 166 LEU B CA 1
ATOM 3297 C C . LEU B 1 166 ? -20.312 23.734 15.961 1 98.62 166 LEU B C 1
ATOM 3299 O O . LEU B 1 166 ? -20.016 23.797 14.766 1 98.62 166 LEU B O 1
ATOM 3303 N N . ALA B 1 167 ? -21.484 24.094 16.438 1 98.19 167 ALA B N 1
ATOM 3304 C CA . ALA B 1 167 ? -22.531 24.609 15.555 1 98.19 167 ALA B CA 1
ATOM 3305 C C . ALA B 1 167 ? -22.094 25.906 14.898 1 98.19 167 ALA B C 1
ATOM 3307 O O . ALA B 1 167 ? -22.359 26.141 13.719 1 98.19 167 ALA B O 1
ATOM 3308 N N . SER B 1 168 ? -21.5 26.734 15.703 1 98.38 168 SER B N 1
ATOM 3309 C CA . SER B 1 168 ? -21 28 15.164 1 98.38 168 SER B CA 1
ATOM 3310 C C . SER B 1 168 ? -19.969 27.766 14.078 1 98.38 168 SER B C 1
ATOM 3312 O O . SER B 1 168 ? -19.953 28.469 13.062 1 98.38 168 SER B O 1
ATOM 3314 N N . VAL B 1 169 ? -19.047 26.859 14.258 1 98.75 169 VAL B N 1
ATOM 3315 C CA . VAL B 1 169 ? -18.031 26.531 13.273 1 98.75 169 VAL B CA 1
ATOM 3316 C C . VAL B 1 169 ? -18.688 25.938 12.023 1 98.75 169 VAL B C 1
ATOM 3318 O O . VAL B 1 169 ? -18.312 26.281 10.898 1 98.75 169 VAL B O 1
ATOM 3321 N N . ALA B 1 170 ? -19.625 25.031 12.227 1 98.06 170 ALA B N 1
ATOM 3322 C CA . ALA B 1 170 ? -20.344 24.469 11.094 1 98.06 170 ALA B CA 1
ATOM 3323 C C . ALA B 1 170 ? -21.031 25.578 10.281 1 98.06 170 ALA B C 1
ATOM 3325 O O . ALA B 1 170 ? -21.047 25.531 9.055 1 98.06 170 ALA B O 1
ATOM 3326 N N . ALA B 1 171 ? -21.594 26.5 10.977 1 97.5 171 ALA B N 1
ATOM 3327 C CA . ALA B 1 171 ? -22.234 27.625 10.312 1 97.5 171 ALA B CA 1
ATOM 3328 C C . ALA B 1 171 ? -21.234 28.422 9.5 1 97.5 171 ALA B C 1
ATOM 3330 O O . ALA B 1 171 ? -21.531 28.891 8.406 1 97.5 171 ALA B O 1
ATOM 3331 N N . TYR B 1 172 ? -20.078 28.656 10.062 1 98 172 TYR B N 1
ATOM 3332 C CA . TYR B 1 172 ? -19 29.312 9.328 1 98 172 TYR B CA 1
ATOM 3333 C C . TYR B 1 172 ? -18.734 28.609 8.008 1 98 172 TYR B C 1
ATOM 3335 O O . TYR B 1 172 ? -18.672 29.234 6.953 1 98 172 TYR B O 1
ATOM 3343 N N . PHE B 1 173 ? -18.578 27.281 8.039 1 97.81 173 PHE B N 1
ATOM 3344 C CA . PHE B 1 173 ? -18.234 26.531 6.844 1 97.81 173 PHE B CA 1
ATOM 3345 C C . PHE B 1 173 ? -19.391 26.531 5.848 1 97.81 173 PHE B C 1
ATOM 3347 O O . PHE B 1 173 ? -19.172 26.484 4.637 1 97.81 173 PHE B O 1
ATOM 3354 N N . ALA B 1 174 ? -20.594 26.609 6.34 1 94.56 174 ALA B N 1
ATOM 3355 C CA . ALA B 1 174 ? -21.75 26.672 5.465 1 94.56 174 ALA B CA 1
ATOM 3356 C C . ALA B 1 174 ? -21.766 27.969 4.656 1 94.56 174 ALA B C 1
ATOM 3358 O O . ALA B 1 174 ? -22.438 28.047 3.629 1 94.56 174 ALA B O 1
ATOM 3359 N N . THR B 1 175 ? -21.078 28.969 5.094 1 94.94 175 THR B N 1
ATOM 3360 C CA . THR B 1 175 ? -21.047 30.234 4.379 1 94.94 175 THR B CA 1
ATOM 3361 C C . THR B 1 175 ? -20.062 30.172 3.207 1 94.94 175 THR B C 1
ATOM 3363 O O . THR B 1 175 ? -20.078 31.047 2.338 1 94.94 175 THR B O 1
ATOM 3366 N N . LEU B 1 176 ? -19.141 29.219 3.273 1 93 176 LEU B N 1
ATOM 3367 C CA . LEU B 1 176 ? -18.172 29.078 2.199 1 93 176 LEU B CA 1
ATOM 3368 C C . LEU B 1 176 ? -18.812 28.422 0.971 1 93 176 LEU B C 1
ATOM 3370 O O . LEU B 1 176 ? -18.844 27.203 0.854 1 93 176 LEU B O 1
ATOM 3374 N N . THR B 1 177 ? -19.391 29.234 0.141 1 86.25 177 THR B N 1
ATOM 3375 C CA . THR B 1 177 ? -20.156 28.75 -1.007 1 86.25 177 THR B CA 1
ATOM 3376 C C . THR B 1 177 ? -19.375 28.969 -2.301 1 86.25 177 THR B C 1
ATOM 3378 O O . THR B 1 177 ? -18.359 29.688 -2.316 1 86.25 177 THR B O 1
ATOM 3381 N N . GLY B 1 178 ? -19.75 28.312 -3.311 1 88.62 178 GLY B N 1
ATOM 3382 C CA . GLY B 1 178 ? -19.109 28.438 -4.613 1 88.62 178 GLY B CA 1
ATOM 3383 C C . GLY B 1 178 ? -17.906 27.516 -4.773 1 88.62 178 GLY B C 1
ATOM 3384 O O . GLY B 1 178 ? -17.922 26.391 -4.277 1 88.62 178 GLY B O 1
ATOM 3385 N N . LYS B 1 179 ? -17.016 27.922 -5.656 1 91.75 179 LYS B N 1
ATOM 3386 C CA . LYS B 1 179 ? -15.797 27.156 -5.898 1 91.75 179 LYS B CA 1
ATOM 3387 C C . LYS B 1 179 ? -14.758 27.406 -4.809 1 91.75 179 LYS B C 1
ATOM 3389 O O . LYS B 1 179 ? -14.203 28.5 -4.711 1 91.75 179 LYS B O 1
ATOM 3394 N N . VAL B 1 180 ? -14.688 26.531 -3.908 1 93.75 180 VAL B N 1
ATOM 3395 C CA . VAL B 1 180 ? -13.703 26.625 -2.842 1 93.75 180 VAL B CA 1
ATOM 3396 C C . VAL B 1 180 ? -12.633 25.547 -3.02 1 93.75 180 VAL B C 1
ATOM 3398 O O . VAL B 1 180 ? -12.867 24.547 -3.705 1 93.75 180 VAL B O 1
ATOM 3401 N N . PRO B 1 181 ? -11.438 25.781 -2.4 1 94.19 181 PRO B N 1
ATOM 3402 C CA . PRO B 1 181 ? -10.422 24.734 -2.445 1 94.19 181 PRO B CA 1
ATOM 3403 C C . PRO B 1 181 ? -10.93 23.391 -1.897 1 94.19 181 PRO B C 1
ATOM 3405 O O . PRO B 1 181 ? -11.719 23.375 -0.947 1 94.19 181 PRO B O 1
ATOM 3408 N N . ALA B 1 182 ? -10.508 22.297 -2.488 1 95.06 182 ALA B N 1
ATOM 3409 C CA . ALA B 1 182 ? -10.961 20.969 -2.107 1 95.06 182 ALA B CA 1
ATOM 3410 C C . ALA B 1 182 ? -10.766 20.719 -0.614 1 95.06 182 ALA B C 1
ATOM 3412 O O . ALA B 1 182 ? -11.617 20.109 0.039 1 95.06 182 ALA B O 1
ATOM 3413 N N . GLY B 1 183 ? -9.648 21.266 -0.047 1 96.56 183 GLY B N 1
ATOM 3414 C CA . GLY B 1 183 ? -9.391 21.094 1.373 1 96.56 183 GLY B CA 1
ATOM 3415 C C . GLY B 1 183 ? -10.43 21.75 2.254 1 96.56 183 GLY B C 1
ATOM 3416 O O . GLY B 1 183 ? -10.789 21.219 3.311 1 96.56 183 GLY B O 1
ATOM 3417 N N . TRP B 1 184 ? -10.93 22.859 1.801 1 97.62 184 TRP B N 1
ATOM 3418 C CA . TRP B 1 184 ? -11.984 23.547 2.543 1 97.62 184 TRP B CA 1
ATOM 3419 C C . TRP B 1 184 ? -13.281 22.734 2.5 1 97.62 184 TRP B C 1
ATOM 3421 O O . TRP B 1 184 ? -14.016 22.672 3.49 1 97.62 184 TRP B O 1
ATOM 3431 N N . SER B 1 185 ? -13.531 22.172 1.351 1 97.31 185 SER B N 1
ATOM 3432 C CA . SER B 1 185 ? -14.711 21.328 1.218 1 97.31 185 SER B CA 1
ATOM 3433 C C . SER B 1 185 ? -14.641 20.125 2.154 1 97.31 185 SER B C 1
ATOM 3435 O O . SER B 1 185 ? -15.648 19.75 2.764 1 97.31 185 SER B O 1
ATOM 3437 N N . ALA B 1 186 ? -13.461 19.562 2.268 1 98.19 186 ALA B N 1
ATOM 3438 C CA . ALA B 1 186 ? -13.297 18.422 3.178 1 98.19 186 ALA B CA 1
ATOM 3439 C C . ALA B 1 186 ? -13.523 18.844 4.625 1 98.19 186 ALA B C 1
ATOM 3441 O O . ALA B 1 186 ? -14.203 18.156 5.383 1 98.19 186 ALA B O 1
ATOM 3442 N N . ASP B 1 187 ? -12.969 19.984 5.008 1 98.69 187 ASP B N 1
ATOM 3443 C CA . ASP B 1 187 ? -13.188 20.516 6.352 1 98.69 187 ASP B CA 1
ATOM 3444 C C . ASP B 1 187 ? -14.672 20.766 6.605 1 98.69 187 ASP B C 1
ATOM 3446 O O . ASP B 1 187 ? -15.195 20.406 7.664 1 98.69 187 ASP B O 1
ATOM 3450 N N . ALA B 1 188 ? -15.336 21.312 5.641 1 98.44 188 ALA B N 1
ATOM 3451 C CA . ALA B 1 188 ? -16.75 21.625 5.766 1 98.44 188 ALA B CA 1
ATOM 3452 C C . ALA B 1 188 ? -17.578 20.359 5.949 1 98.44 188 ALA B C 1
ATOM 3454 O O . ALA B 1 188 ? -18.453 20.297 6.82 1 98.44 188 ALA B O 1
ATOM 3455 N N . ARG B 1 189 ? -17.281 19.391 5.164 1 98.5 189 ARG B N 1
ATOM 3456 C CA . ARG B 1 189 ? -18.031 18.141 5.23 1 98.5 189 ARG B CA 1
ATOM 3457 C C . ARG B 1 189 ? -17.797 17.438 6.559 1 98.5 189 ARG B C 1
ATOM 3459 O O . ARG B 1 189 ? -18.719 16.875 7.145 1 98.5 189 ARG B O 1
ATOM 3466 N N . GLU B 1 190 ? -16.547 17.453 6.984 1 98.81 190 GLU B N 1
ATOM 3467 C CA . GLU B 1 190 ? -16.281 16.844 8.281 1 98.81 190 GLU B CA 1
ATOM 3468 C C . GLU B 1 190 ? -17 17.578 9.406 1 98.81 190 GLU B C 1
ATOM 3470 O O . GLU B 1 190 ? -17.578 16.953 10.297 1 98.81 190 GLU B O 1
ATOM 3475 N N . MET B 1 191 ? -17 18.906 9.398 1 98.81 191 MET B N 1
ATOM 3476 C CA . MET B 1 191 ? -17.672 19.672 10.445 1 98.81 191 MET B CA 1
ATOM 3477 C C . MET B 1 191 ? -19.188 19.469 10.391 1 98.81 191 MET B C 1
ATOM 3479 O O . MET B 1 191 ? -19.844 19.375 11.43 1 98.81 191 MET B O 1
ATOM 3483 N N . ALA B 1 192 ? -19.719 19.375 9.18 1 98.5 192 ALA B N 1
ATOM 3484 C CA . ALA B 1 192 ? -21.141 19.094 9.047 1 98.5 192 ALA B CA 1
ATOM 3485 C C . ALA B 1 192 ? -21.5 17.734 9.656 1 98.5 192 ALA B C 1
ATOM 3487 O O . ALA B 1 192 ? -22.5 17.609 10.375 1 98.5 192 ALA B O 1
ATOM 3488 N N . ALA B 1 193 ? -20.703 16.766 9.344 1 98.88 193 ALA B N 1
ATOM 3489 C CA . ALA B 1 193 ? -20.922 15.422 9.883 1 98.88 193 ALA B CA 1
ATOM 3490 C C . ALA B 1 193 ? -20.891 15.43 11.406 1 98.88 193 ALA B C 1
ATOM 3492 O O . ALA B 1 193 ? -21.797 14.891 12.062 1 98.88 193 ALA B O 1
ATOM 3493 N N . ARG B 1 194 ? -19.844 16.062 11.945 1 98.81 194 ARG B N 1
ATOM 3494 C CA . ARG B 1 194 ? -19.703 16.141 13.398 1 98.81 194 ARG B CA 1
ATOM 3495 C C . ARG B 1 194 ? -20.891 16.875 14.023 1 98.81 194 ARG B C 1
ATOM 3497 O O . ARG B 1 194 ? -21.406 16.453 15.07 1 98.81 194 ARG B O 1
ATOM 3504 N N . ASN B 1 195 ? -21.297 17.922 13.414 1 98.75 195 ASN B N 1
ATOM 3505 C CA . ASN B 1 195 ? -22.422 18.688 13.93 1 98.75 195 ASN B CA 1
ATOM 3506 C C . ASN B 1 195 ? -23.719 17.875 13.922 1 98.75 195 ASN B C 1
ATOM 3508 O O . ASN B 1 195 ? -24.484 17.922 14.883 1 98.75 195 ASN B O 1
ATOM 3512 N N . LEU B 1 196 ? -23.969 17.156 12.836 1 98.69 196 LEU B N 1
ATOM 3513 C CA . LEU B 1 196 ? -25.141 16.297 12.758 1 98.69 196 LEU B CA 1
ATOM 3514 C C . LEU B 1 196 ? -25.125 15.25 13.875 1 98.69 196 LEU B C 1
ATOM 3516 O O . LEU B 1 196 ? -26.156 15.023 14.531 1 98.69 196 LEU B O 1
ATOM 3520 N N . LEU B 1 197 ? -24 14.68 14.109 1 98.56 197 LEU B N 1
ATOM 3521 C CA . LEU B 1 197 ? -23.891 13.648 15.125 1 98.56 197 LEU B CA 1
ATOM 3522 C C . LEU B 1 197 ? -24.109 14.227 16.516 1 98.56 197 LEU B C 1
ATOM 3524 O O . LEU B 1 197 ? -24.766 13.609 17.359 1 98.56 197 LEU B O 1
ATOM 3528 N N . ALA B 1 198 ? -23.562 15.406 16.766 1 98 198 ALA B N 1
ATOM 3529 C CA . ALA B 1 198 ? -23.625 16.031 18.078 1 98 198 ALA B CA 1
ATOM 3530 C C . ALA B 1 198 ? -25.031 16.516 18.391 1 98 198 ALA B C 1
ATOM 3532 O O . ALA B 1 198 ? -25.453 16.547 19.547 1 98 198 ALA B O 1
ATOM 3533 N N . THR B 1 199 ? -25.844 16.797 17.359 1 96.81 199 THR B N 1
ATOM 3534 C CA . THR B 1 199 ? -27.156 17.422 17.578 1 96.81 199 THR B CA 1
ATOM 3535 C C . THR B 1 199 ? -28.281 16.438 17.328 1 96.81 199 THR B C 1
ATOM 3537 O O . THR B 1 199 ? -29.453 16.797 17.312 1 96.81 199 THR B O 1
ATOM 3540 N N . GLY B 1 200 ? -27.922 15.234 17.062 1 96.38 200 GLY B N 1
ATOM 3541 C CA . GLY B 1 200 ? -28.938 14.211 16.828 1 96.38 200 GLY B CA 1
ATOM 3542 C C . GLY B 1 200 ? -29.547 14.289 15.438 1 96.38 200 GLY B C 1
ATOM 3543 O O . GLY B 1 200 ? -30.703 13.898 15.242 1 96.38 200 GLY B O 1
ATOM 3544 N N . GLY B 1 201 ? -28.812 14.898 14.539 1 97.88 201 GLY B N 1
ATOM 3545 C CA . GLY B 1 201 ? -29.266 14.938 13.148 1 97.88 201 GLY B CA 1
ATOM 3546 C C . GLY B 1 201 ? -29.125 13.602 12.445 1 97.88 201 GLY B C 1
ATOM 3547 O O . GLY B 1 201 ? -28.984 12.562 13.094 1 97.88 201 GLY B O 1
ATOM 3548 N N . SER B 1 202 ? -29.281 13.602 11.133 1 98.56 202 SER B N 1
ATOM 3549 C CA . SER B 1 202 ? -29.234 12.383 10.328 1 98.56 202 SER B CA 1
ATOM 3550 C C . SER B 1 202 ? -27.859 11.734 10.383 1 98.56 202 SER B C 1
ATOM 3552 O O . SER B 1 202 ? -26.891 12.25 9.82 1 98.56 202 SER B O 1
ATOM 3554 N N . ALA B 1 203 ? -27.812 10.555 10.969 1 98.62 203 ALA B N 1
ATOM 3555 C CA . ALA B 1 203 ? -26.562 9.789 11.023 1 98.62 203 ALA B CA 1
ATOM 3556 C C . ALA B 1 203 ? -26.125 9.352 9.633 1 98.62 203 ALA B C 1
ATOM 3558 O O . ALA B 1 203 ? -24.938 9.289 9.336 1 98.62 203 ALA B O 1
ATOM 3559 N N . ARG B 1 204 ? -27.094 9.031 8.766 1 98.62 204 ARG B N 1
ATOM 3560 C CA . ARG B 1 204 ? -26.781 8.602 7.41 1 98.62 204 ARG B CA 1
ATOM 3561 C C . ARG B 1 204 ? -26.125 9.727 6.621 1 98.62 204 ARG B C 1
ATOM 3563 O O . ARG B 1 204 ? -25.125 9.5 5.918 1 98.62 204 ARG B O 1
ATOM 3570 N N . THR B 1 205 ? -26.672 10.945 6.785 1 98.75 205 THR B N 1
ATOM 3571 C CA . THR B 1 205 ? -26.078 12.094 6.117 1 98.75 205 THR B CA 1
ATOM 3572 C C . THR B 1 205 ? -24.672 12.375 6.66 1 98.75 205 THR B C 1
ATOM 3574 O O . THR B 1 205 ? -23.75 12.664 5.898 1 98.75 205 THR B O 1
ATOM 3577 N N . ALA B 1 206 ? -24.5 12.281 7.938 1 98.88 206 ALA B N 1
ATOM 3578 C CA . ALA B 1 206 ? -23.188 12.453 8.555 1 98.88 206 ALA B CA 1
ATOM 3579 C C . ALA B 1 206 ? -22.172 11.445 8.016 1 98.88 206 ALA B C 1
ATOM 3581 O O . ALA B 1 206 ? -21.031 11.797 7.734 1 98.88 206 ALA B O 1
ATOM 3582 N N . TRP B 1 207 ? -22.625 10.227 7.871 1 98.88 207 TRP B N 1
ATOM 3583 C CA . TRP B 1 207 ? -21.812 9.148 7.336 1 98.88 207 TRP B CA 1
ATOM 3584 C C . TRP B 1 207 ? -21.312 9.484 5.938 1 98.88 207 TRP B C 1
ATOM 3586 O O . TRP B 1 207 ? -20.109 9.43 5.668 1 98.88 207 TRP B O 1
ATOM 3596 N N . GLN B 1 208 ? -22.203 9.891 5.141 1 98.75 208 GLN B N 1
ATOM 3597 C CA . GLN B 1 208 ? -21.859 10.211 3.76 1 98.75 208 GLN B CA 1
ATOM 3598 C C . GLN B 1 208 ? -20.922 11.414 3.691 1 98.75 208 GLN B C 1
ATOM 3600 O O . GLN B 1 208 ? -19.953 11.414 2.92 1 98.75 208 GLN B O 1
ATOM 3605 N N . ASP B 1 209 ? -21.188 12.453 4.48 1 98.69 209 ASP B N 1
ATOM 3606 C CA . ASP B 1 209 ? -20.328 13.641 4.508 1 98.69 209 ASP B CA 1
ATOM 3607 C C . ASP B 1 209 ? -18.922 13.289 4.945 1 98.69 209 ASP B C 1
ATOM 3609 O O . ASP B 1 209 ? -17.938 13.75 4.348 1 98.69 209 ASP B O 1
ATOM 3613 N N . ALA B 1 210 ? -18.828 12.484 5.953 1 98.88 210 ALA B N 1
ATOM 3614 C CA . ALA B 1 210 ? -17.516 12.109 6.465 1 98.88 210 ALA B CA 1
ATOM 3615 C C . ALA B 1 210 ? -16.75 11.281 5.438 1 98.88 210 ALA B C 1
ATOM 3617 O O . ALA B 1 210 ? -15.539 11.453 5.281 1 98.88 210 ALA B O 1
ATOM 3618 N N . LEU B 1 211 ? -17.453 10.383 4.734 1 98.81 211 LEU B N 1
ATOM 3619 C CA . LEU B 1 211 ? -16.781 9.578 3.713 1 98.81 211 LEU B CA 1
ATOM 3620 C C . LEU B 1 211 ? -16.312 10.453 2.557 1 98.81 211 LEU B C 1
ATOM 3622 O O . LEU B 1 211 ? -15.258 10.211 1.974 1 98.81 211 LEU B O 1
ATOM 3626 N N . GLN B 1 212 ? -17.109 11.438 2.225 1 98.56 212 GLN B N 1
ATOM 3627 C CA . GLN B 1 212 ? -16.688 12.359 1.169 1 98.56 212 GLN B CA 1
ATOM 3628 C C . GLN B 1 212 ? -15.469 13.156 1.589 1 98.56 212 GLN B C 1
ATOM 3630 O O . GLN B 1 212 ? -14.562 13.383 0.784 1 98.56 212 GLN B O 1
ATOM 3635 N N . ALA B 1 213 ? -15.422 13.617 2.832 1 98.69 213 ALA B N 1
ATOM 3636 C CA . ALA B 1 213 ? -14.227 14.281 3.348 1 98.69 213 ALA B CA 1
ATOM 3637 C C . ALA B 1 213 ? -13.008 13.359 3.25 1 98.69 213 ALA B C 1
ATOM 3639 O O . ALA B 1 213 ? -11.938 13.789 2.816 1 98.69 213 ALA B O 1
ATOM 3640 N N . ALA B 1 214 ? -13.188 12.086 3.648 1 98.62 214 ALA B N 1
ATOM 3641 C CA . ALA B 1 214 ? -12.102 11.117 3.59 1 98.62 214 ALA B CA 1
ATOM 3642 C C . ALA B 1 214 ? -11.586 10.953 2.162 1 98.62 214 ALA B C 1
ATOM 3644 O O . ALA B 1 214 ? -10.375 10.883 1.937 1 98.62 214 ALA B O 1
ATOM 3645 N N . THR B 1 215 ? -12.469 10.883 1.223 1 98 215 THR B N 1
ATOM 3646 C CA . THR B 1 215 ? -12.086 10.711 -0.176 1 98 215 THR B CA 1
ATOM 3647 C C . THR B 1 215 ? -11.25 11.891 -0.659 1 98 215 THR B C 1
ATOM 3649 O O . THR B 1 215 ? -10.242 11.711 -1.339 1 98 215 THR B O 1
ATOM 3652 N N . ILE B 1 216 ? -11.68 13.109 -0.334 1 97.06 216 ILE B N 1
ATOM 3653 C CA . ILE B 1 216 ? -10.945 14.305 -0.738 1 97.06 216 ILE B CA 1
ATOM 3654 C C . ILE B 1 216 ? -9.555 14.281 -0.11 1 97.06 216 ILE B C 1
ATOM 3656 O O . ILE B 1 216 ? -8.555 14.547 -0.786 1 97.06 216 ILE B O 1
ATOM 3660 N N . ARG B 1 217 ? -9.469 13.945 1.168 1 97.44 217 ARG B N 1
ATOM 3661 C CA . ARG B 1 217 ? -8.188 13.891 1.872 1 97.44 217 ARG B CA 1
ATOM 3662 C C . ARG B 1 217 ? -7.277 12.828 1.273 1 97.44 217 ARG B C 1
ATOM 3664 O O . ARG B 1 217 ? -6.066 13.016 1.179 1 97.44 217 ARG B O 1
ATOM 3671 N N . GLN B 1 218 ? -7.84 11.695 0.9 1 96.44 218 GLN B N 1
ATOM 3672 C CA . GLN B 1 218 ? -7.074 10.648 0.23 1 96.44 218 GLN B CA 1
ATOM 3673 C C . GLN B 1 218 ? -6.426 11.18 -1.047 1 96.44 218 GLN B C 1
ATOM 3675 O O . GLN B 1 218 ? -5.238 10.945 -1.286 1 96.44 218 GLN B O 1
ATOM 3680 N N . GLN B 1 219 ? -7.18 11.938 -1.786 1 94.19 219 GLN B N 1
ATOM 3681 C CA . GLN B 1 219 ? -6.703 12.484 -3.051 1 94.19 219 GLN B CA 1
ATOM 3682 C C . GLN B 1 219 ? -5.598 13.508 -2.82 1 94.19 219 GLN B C 1
ATOM 3684 O O . GLN B 1 219 ? -4.688 13.648 -3.643 1 94.19 219 GLN B O 1
ATOM 3689 N N . GLN B 1 220 ? -5.652 14.117 -1.711 1 92.5 220 GLN B N 1
ATOM 3690 C CA . GLN B 1 220 ? -4.672 15.148 -1.391 1 92.5 220 GLN B CA 1
ATOM 3691 C C . GLN B 1 220 ? -3.451 14.555 -0.699 1 92.5 220 GLN B C 1
ATOM 3693 O O . GLN B 1 220 ? -2.529 15.273 -0.319 1 92.5 220 GLN B O 1
ATOM 3698 N N . VAL B 1 221 ? -3.484 13.289 -0.463 1 92.19 221 VAL B N 1
ATOM 3699 C CA . VAL B 1 221 ? -2.414 12.562 0.215 1 92.19 221 VAL B CA 1
ATOM 3700 C C . VAL B 1 221 ? -2.275 13.07 1.648 1 92.19 221 VAL B C 1
ATOM 3702 O O . VAL B 1 221 ? -1.161 13.203 2.162 1 92.19 221 VAL B O 1
ATOM 3705 N N . ASP B 1 222 ? -3.391 13.477 2.242 1 92.94 222 ASP B N 1
ATOM 3706 C CA . ASP B 1 222 ? -3.482 13.875 3.641 1 92.94 222 ASP B CA 1
ATOM 3707 C C . ASP B 1 222 ? -4.062 12.758 4.5 1 92.94 222 ASP B C 1
ATOM 3709 O O . ASP B 1 222 ? -5.234 12.805 4.879 1 92.94 222 ASP B O 1
ATOM 3713 N N . TYR B 1 223 ? -3.242 11.797 4.848 1 94.38 223 TYR B N 1
ATOM 3714 C CA . TYR B 1 223 ? -3.75 10.523 5.352 1 94.38 223 TYR B CA 1
ATOM 3715 C C . TYR B 1 223 ? -4.133 10.641 6.824 1 94.38 223 TYR B C 1
ATOM 3717 O O . TYR B 1 223 ? -5.043 9.945 7.289 1 94.38 223 TYR B O 1
ATOM 3725 N N . ARG B 1 224 ? -3.479 11.492 7.551 1 93.62 224 ARG B N 1
ATOM 3726 C CA . ARG B 1 224 ? -3.893 11.688 8.938 1 93.62 224 ARG B CA 1
ATOM 3727 C C . ARG B 1 224 ? -5.32 12.227 9.008 1 93.62 224 ARG B C 1
ATOM 3729 O O . ARG B 1 224 ? -6.141 11.711 9.773 1 93.62 224 ARG B O 1
ATOM 3736 N N . ASP B 1 225 ? -5.59 13.25 8.227 1 96.5 225 ASP B N 1
ATOM 3737 C CA . ASP B 1 225 ? -6.93 13.82 8.203 1 96.5 225 ASP B CA 1
ATOM 3738 C C . ASP B 1 225 ? -7.934 12.844 7.594 1 96.5 225 ASP B C 1
ATOM 3740 O O . ASP B 1 225 ? -9.102 12.812 7.992 1 96.5 225 ASP B O 1
ATOM 3744 N N . MET B 1 226 ? -7.469 12.07 6.605 1 97.75 226 MET B N 1
ATOM 3745 C CA . MET B 1 226 ? -8.32 11.031 6.043 1 97.75 226 MET B CA 1
ATOM 3746 C C . MET B 1 226 ? -8.758 10.047 7.121 1 97.75 226 MET B C 1
ATOM 3748 O O . MET B 1 226 ? -9.945 9.727 7.234 1 97.75 226 MET B O 1
ATOM 3752 N N . ALA B 1 227 ? -7.777 9.602 7.906 1 98.06 227 ALA B N 1
ATOM 3753 C CA . ALA B 1 227 ? -8.078 8.648 8.969 1 98.06 227 ALA B CA 1
ATOM 3754 C C . ALA B 1 227 ? -9.078 9.234 9.969 1 98.06 227 ALA B C 1
ATOM 3756 O O . ALA B 1 227 ? -9.992 8.539 10.422 1 98.06 227 ALA B O 1
ATOM 3757 N N . ARG B 1 228 ? -8.898 10.43 10.273 1 98 228 ARG B N 1
ATOM 3758 C CA . ARG B 1 228 ? -9.828 11.094 11.188 1 98 228 ARG B CA 1
ATOM 3759 C C . ARG B 1 228 ? -11.242 11.109 10.609 1 98 228 ARG B C 1
ATOM 3761 O O . ARG B 1 228 ? -12.211 10.828 11.32 1 98 228 ARG B O 1
ATOM 3768 N N . ALA B 1 229 ? -11.359 11.43 9.344 1 98.81 229 ALA B N 1
ATOM 3769 C CA . ALA B 1 229 ? -12.664 11.445 8.695 1 98.81 229 ALA B CA 1
ATOM 3770 C C . ALA B 1 229 ? -13.281 10.055 8.68 1 98.81 229 ALA B C 1
ATOM 3772 O O . ALA B 1 229 ? -14.492 9.898 8.859 1 98.81 229 ALA B O 1
ATOM 3773 N N . LEU B 1 230 ? -12.422 9.047 8.461 1 98.81 230 LEU B N 1
ATOM 3774 C CA . LEU B 1 230 ? -12.914 7.672 8.539 1 98.81 230 LEU B CA 1
ATOM 3775 C C . LEU B 1 230 ? -13.438 7.363 9.938 1 98.81 230 LEU B C 1
ATOM 3777 O O . LEU B 1 230 ? -14.453 6.668 10.086 1 98.81 230 LEU B O 1
ATOM 3781 N N . GLY B 1 231 ? -12.758 7.867 10.906 1 98.69 231 GLY B N 1
ATOM 3782 C CA . GLY B 1 231 ? -13.242 7.703 12.266 1 98.69 231 GLY B CA 1
ATOM 3783 C C . GLY B 1 231 ? -14.609 8.328 12.492 1 98.69 231 GLY B C 1
ATOM 3784 O O . GLY B 1 231 ? -15.461 7.746 13.156 1 98.69 231 GLY B O 1
ATOM 3785 N N . VAL B 1 232 ? -14.828 9.5 11.961 1 98.88 232 VAL B N 1
ATOM 3786 C CA . VAL B 1 232 ? -16.125 10.172 12.07 1 98.88 232 VAL B CA 1
ATOM 3787 C C . VAL B 1 232 ? -17.188 9.367 11.336 1 98.88 232 VAL B C 1
ATOM 3789 O O . VAL B 1 232 ? -18.297 9.203 11.828 1 98.88 232 VAL B O 1
ATOM 3792 N N . ALA B 1 233 ? -16.828 8.836 10.172 1 98.88 233 ALA B N 1
ATOM 3793 C CA . ALA B 1 233 ? -17.75 7.984 9.422 1 98.88 233 ALA B CA 1
ATOM 3794 C C . ALA B 1 233 ? -18.156 6.754 10.227 1 98.88 233 ALA B C 1
ATOM 3796 O O . ALA B 1 233 ? -19.312 6.332 10.195 1 98.88 233 ALA B O 1
ATOM 3797 N N . ALA B 1 234 ? -17.156 6.246 10.891 1 98.69 234 ALA B N 1
ATOM 3798 C CA . ALA B 1 234 ? -17.438 5.07 11.719 1 98.69 234 ALA B CA 1
ATOM 3799 C C . ALA B 1 234 ? -18.438 5.398 12.828 1 98.69 234 ALA B C 1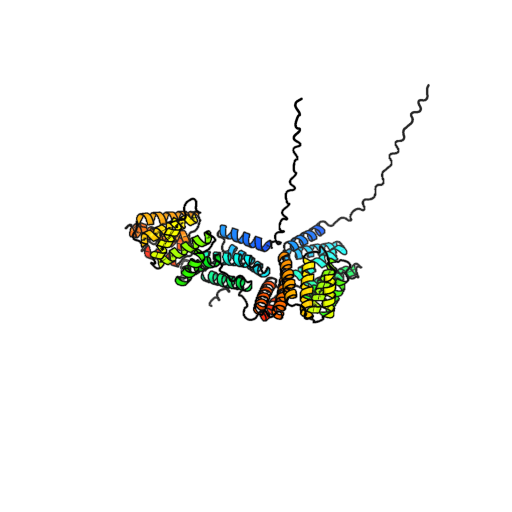
ATOM 3801 O O . ALA B 1 234 ? -19.359 4.633 13.078 1 98.69 234 ALA B O 1
ATOM 3802 N N . MET B 1 235 ? -18.25 6.496 13.484 1 98.56 235 MET B N 1
ATOM 3803 C CA . MET B 1 235 ? -19.188 6.934 14.516 1 98.56 235 MET B CA 1
ATOM 3804 C C . MET B 1 235 ? -20.578 7.105 13.938 1 98.56 235 MET B C 1
ATOM 3806 O O . MET B 1 235 ? -21.562 6.703 14.555 1 98.56 235 MET B O 1
ATOM 3810 N N . ALA B 1 236 ? -20.641 7.684 12.812 1 98.88 236 ALA B N 1
ATOM 3811 C CA . ALA B 1 236 ? -21.938 7.902 12.156 1 98.88 236 ALA B CA 1
ATOM 3812 C C . ALA B 1 236 ? -22.594 6.574 11.805 1 98.88 236 ALA B C 1
ATOM 3814 O O . ALA B 1 236 ? -23.797 6.402 11.992 1 98.88 236 ALA B O 1
ATOM 3815 N N . ALA B 1 237 ? -21.797 5.66 11.289 1 98.75 237 ALA B N 1
ATOM 3816 C CA . ALA B 1 237 ? -22.328 4.34 10.961 1 98.75 237 ALA B CA 1
ATOM 3817 C C . ALA B 1 237 ? -22.891 3.648 12.203 1 98.75 237 ALA B C 1
ATOM 3819 O O . ALA B 1 237 ? -23.938 3.01 12.148 1 98.75 237 ALA B O 1
ATOM 3820 N N . SER B 1 238 ? -22.141 3.77 13.289 1 98.19 238 SER B N 1
ATOM 3821 C CA . SER B 1 238 ? -22.609 3.207 14.555 1 98.19 238 SER B CA 1
ATOM 3822 C C . SER B 1 238 ? -23.938 3.816 14.969 1 98.19 238 SER B C 1
ATOM 3824 O O . SER B 1 238 ? -24.875 3.094 15.312 1 98.19 238 SER B O 1
ATOM 3826 N N . LYS B 1 239 ? -24.078 5.09 14.875 1 98.31 239 LYS B N 1
ATOM 3827 C CA . LYS B 1 239 ? -25.312 5.789 15.25 1 98.31 239 LYS B CA 1
ATOM 3828 C C . LYS B 1 239 ? -26.453 5.441 14.297 1 98.31 239 LYS B C 1
ATOM 3830 O O . LYS B 1 239 ? -27.625 5.461 14.688 1 98.31 239 LYS B O 1
ATOM 3835 N N . ALA B 1 240 ? -26.078 5.105 13.117 1 98.31 240 ALA B N 1
ATOM 3836 C CA . ALA B 1 240 ? -27.078 4.711 12.117 1 98.31 240 ALA B CA 1
ATOM 3837 C C . ALA B 1 240 ? -27.484 3.25 12.305 1 98.31 240 ALA B C 1
ATOM 3839 O O . ALA B 1 240 ? -28.344 2.744 11.578 1 98.31 240 ALA B O 1
ATOM 3840 N N . GLY B 1 241 ? -26.844 2.551 13.25 1 98.06 241 GLY B N 1
ATOM 3841 C CA . GLY B 1 241 ? -27.219 1.19 13.594 1 98.06 241 GLY B CA 1
ATOM 3842 C C . GLY B 1 241 ? -26.469 0.141 12.797 1 98.06 241 GLY B C 1
ATOM 3843 O O . GLY B 1 241 ? -26.812 -1.042 12.836 1 98.06 241 GLY B O 1
ATOM 3844 N N . ASP B 1 242 ? -25.562 0.519 11.984 1 98 242 ASP B N 1
ATOM 3845 C CA . ASP B 1 242 ? -24.766 -0.437 11.219 1 98 242 ASP B CA 1
ATOM 3846 C C . ASP B 1 242 ? -23.453 -0.742 11.922 1 98 242 ASP B C 1
ATOM 3848 O O . ASP B 1 242 ? -22.406 -0.211 11.539 1 98 242 ASP B O 1
ATOM 3852 N N . ALA B 1 243 ? -23.484 -1.654 12.812 1 96.06 243 ALA B N 1
ATOM 3853 C CA . ALA B 1 243 ? -22.328 -1.979 13.656 1 96.06 243 ALA B CA 1
ATOM 3854 C C . ALA B 1 243 ? -21.203 -2.584 12.844 1 96.06 243 ALA B C 1
ATOM 3856 O O . ALA B 1 243 ? -20.016 -2.359 13.141 1 96.06 243 ALA B O 1
ATOM 3857 N N . GLN B 1 244 ? -21.562 -3.346 11.844 1 94.5 244 GLN B N 1
ATOM 3858 C CA . GLN B 1 244 ? -20.547 -3.977 11.016 1 94.5 244 GLN B CA 1
ATOM 3859 C C . GLN B 1 244 ? -19.766 -2.936 10.219 1 94.5 244 GLN B C 1
ATOM 3861 O O . GLN B 1 244 ? -18.531 -2.957 10.195 1 94.5 244 GLN B O 1
ATOM 3866 N N . ALA B 1 245 ? -20.484 -2.037 9.609 1 96.19 245 ALA B N 1
ATOM 3867 C CA . ALA B 1 245 ? -19.812 -0.969 8.867 1 96.19 245 ALA B CA 1
ATOM 3868 C C . ALA B 1 245 ? -18.969 -0.101 9.789 1 96.19 245 ALA B C 1
ATOM 3870 O O . ALA B 1 245 ? -17.875 0.313 9.43 1 96.19 245 ALA B O 1
ATOM 3871 N N . ALA B 1 246 ? -19.484 0.181 10.977 1 97.81 246 ALA B N 1
ATOM 3872 C CA . ALA B 1 246 ? -18.734 0.979 11.938 1 97.81 246 ALA B CA 1
ATOM 3873 C C . ALA B 1 246 ? -17.406 0.311 12.289 1 97.81 246 ALA B C 1
ATOM 3875 O O . ALA B 1 246 ? -16.359 0.96 12.281 1 97.81 246 ALA B O 1
ATOM 3876 N N . ALA B 1 247 ? -17.453 -0.967 12.531 1 95.88 247 ALA B N 1
ATOM 3877 C CA . ALA B 1 247 ? -16.25 -1.707 12.906 1 95.88 247 ALA B CA 1
ATOM 3878 C C . ALA B 1 247 ? -15.234 -1.714 11.766 1 95.88 247 ALA B C 1
ATOM 3880 O O . ALA B 1 247 ? -14.031 -1.542 11.992 1 95.88 247 ALA B O 1
ATOM 3881 N N . GLN B 1 248 ? -15.695 -1.913 10.562 1 95.44 248 GLN B N 1
ATOM 3882 C CA . GLN B 1 248 ? -14.812 -1.912 9.406 1 95.44 248 GLN B CA 1
ATOM 3883 C C . GLN B 1 248 ? -14.164 -0.543 9.203 1 95.44 248 GLN B C 1
ATOM 3885 O O . GLN B 1 248 ? -12.969 -0.448 8.945 1 95.44 248 GLN B O 1
ATOM 3890 N N . LEU B 1 249 ? -14.953 0.512 9.352 1 97.88 249 LEU B N 1
ATOM 3891 C CA . LEU B 1 249 ? -14.438 1.868 9.195 1 97.88 249 LEU B CA 1
ATOM 3892 C C . LEU B 1 249 ? -13.445 2.209 10.297 1 97.88 249 LEU B C 1
ATOM 3894 O O . LEU B 1 249 ? -12.43 2.857 10.047 1 97.88 249 LEU B O 1
ATOM 3898 N N . TYR B 1 250 ? -13.68 1.779 11.508 1 97.31 250 TYR B N 1
ATOM 3899 C CA . TYR B 1 250 ? -12.719 1.992 12.586 1 97.31 250 TYR B CA 1
ATOM 3900 C C . TYR B 1 250 ? -11.422 1.242 12.32 1 97.31 250 TYR B C 1
ATOM 3902 O O . TYR B 1 250 ? -10.336 1.75 12.602 1 97.31 250 TYR B O 1
ATOM 3910 N N . THR B 1 251 ? -11.539 0.021 11.797 1 96.06 251 THR B N 1
ATOM 3911 C CA . THR B 1 251 ? -10.336 -0.731 11.445 1 96.06 251 THR B CA 1
ATOM 3912 C C . THR B 1 251 ? -9.523 0.006 10.391 1 96.06 251 THR B C 1
ATOM 3914 O O . THR B 1 251 ? -8.305 0.133 10.508 1 96.06 251 THR B O 1
ATOM 3917 N N . ARG B 1 252 ? -10.227 0.47 9.367 1 96.69 252 ARG B N 1
ATOM 3918 C CA . ARG B 1 252 ? -9.578 1.228 8.305 1 96.69 252 ARG B CA 1
ATOM 3919 C C . ARG B 1 252 ? -8.922 2.488 8.852 1 96.69 252 ARG B C 1
ATOM 3921 O O . ARG B 1 252 ? -7.766 2.783 8.523 1 96.69 252 ARG B O 1
ATOM 3928 N N . ALA B 1 253 ? -9.625 3.234 9.688 1 97.81 253 ALA B N 1
ATOM 3929 C CA . ALA B 1 253 ? -9.078 4.441 10.312 1 97.81 253 ALA B CA 1
ATOM 3930 C C . ALA B 1 253 ? -7.844 4.117 11.148 1 97.81 253 ALA B C 1
ATOM 3932 O O . ALA B 1 253 ? -6.836 4.824 11.078 1 97.81 253 ALA B O 1
ATOM 3933 N N . SER B 1 254 ? -7.965 3.051 11.914 1 96.31 254 SER B N 1
ATOM 3934 C CA . SER B 1 254 ? -6.875 2.637 12.797 1 96.31 254 SER B CA 1
ATOM 3935 C C . SER B 1 254 ? -5.621 2.297 11.992 1 96.31 254 SER B C 1
ATOM 3937 O O . SER B 1 254 ? -4.531 2.781 12.305 1 96.31 254 SER B O 1
ATOM 3939 N N . GLN B 1 255 ? -5.797 1.516 10.984 1 95 255 GLN B N 1
ATOM 3940 C CA . GLN B 1 255 ? -4.656 1.097 10.18 1 95 255 GLN B CA 1
ATOM 3941 C C . GLN B 1 255 ? -4.012 2.289 9.477 1 95 255 GLN B C 1
ATOM 3943 O O . GLN B 1 255 ? -2.783 2.408 9.453 1 95 255 GLN B O 1
ATOM 3948 N N . SER B 1 256 ? -4.797 3.123 8.93 1 96.31 256 SER B N 1
ATOM 3949 C CA . SER B 1 256 ? -4.277 4.305 8.25 1 96.31 256 SER B CA 1
ATOM 3950 C C . SER B 1 256 ? -3.539 5.219 9.227 1 96.31 256 SER B C 1
ATOM 3952 O O . SER B 1 256 ? -2.434 5.684 8.93 1 96.31 256 SER B O 1
ATOM 3954 N N . ALA B 1 257 ? -4.145 5.484 10.367 1 95.31 257 ALA B N 1
ATOM 3955 C CA . ALA B 1 257 ? -3.51 6.336 11.375 1 95.31 257 ALA B CA 1
ATOM 3956 C C . ALA B 1 257 ? -2.172 5.754 11.82 1 95.31 257 ALA B C 1
ATOM 3958 O O . ALA B 1 257 ? -1.191 6.484 11.977 1 95.31 257 ALA B O 1
ATOM 3959 N N . GLY B 1 258 ? -2.209 4.465 12.047 1 93.19 258 GLY B N 1
ATOM 3960 C CA . GLY B 1 258 ? -0.969 3.811 12.438 1 93.19 258 GLY B CA 1
ATOM 3961 C C . GLY B 1 258 ? 0.148 3.998 11.422 1 93.19 258 GLY B C 1
ATOM 3962 O O . GLY B 1 258 ? 1.275 4.332 11.797 1 93.19 258 GLY B O 1
ATOM 3963 N N . GLN B 1 259 ? -0.197 3.855 10.195 1 91.69 259 GLN B N 1
ATOM 3964 C CA . GLN B 1 259 ? 0.805 4 9.148 1 91.69 259 GLN B CA 1
ATOM 3965 C C . GLN B 1 259 ? 1.222 5.457 8.984 1 91.69 259 GLN B C 1
ATOM 3967 O O . GLN B 1 259 ? 2.357 5.746 8.602 1 91.69 259 GLN B O 1
ATOM 3972 N N . ALA B 1 260 ? 0.323 6.348 9.305 1 89.81 260 ALA B N 1
ATOM 3973 C CA . ALA B 1 260 ? 0.622 7.773 9.227 1 89.81 260 ALA B CA 1
ATOM 3974 C C . ALA B 1 260 ? 1.359 8.25 10.477 1 89.81 260 ALA B C 1
ATOM 3976 O O . ALA B 1 260 ? 1.685 9.43 10.602 1 89.81 260 ALA B O 1
ATOM 3977 N N . GLY B 1 261 ? 1.593 7.398 11.453 1 88.12 261 GLY B N 1
ATOM 3978 C CA . GLY B 1 261 ? 2.42 7.711 12.609 1 88.12 261 GLY B CA 1
ATOM 3979 C C . GLY B 1 261 ? 1.617 8.18 13.805 1 88.12 261 GLY B C 1
ATOM 3980 O O . GLY B 1 261 ? 2.188 8.547 14.836 1 88.12 261 GLY B O 1
ATOM 3981 N N . ASP B 1 262 ? 0.324 8.242 13.695 1 91.44 262 ASP B N 1
ATOM 3982 C CA . ASP B 1 262 ? -0.525 8.609 14.82 1 91.44 262 ASP B CA 1
ATOM 3983 C C . ASP B 1 262 ? -0.921 7.379 15.633 1 91.44 262 ASP B C 1
ATOM 3985 O O . ASP B 1 262 ? -2.047 6.891 15.523 1 91.44 262 ASP B O 1
ATOM 3989 N N . LYS B 1 263 ? -0.123 7.023 16.516 1 90.88 263 LYS B N 1
ATOM 3990 C CA . LYS B 1 263 ? -0.294 5.777 17.266 1 90.88 263 LYS B CA 1
ATOM 3991 C C . LYS B 1 263 ? -1.454 5.883 18.25 1 90.88 263 LYS B C 1
ATOM 3993 O O . LYS B 1 263 ? -2.16 4.902 18.484 1 90.88 263 LYS B O 1
ATOM 3998 N N . VAL B 1 264 ? -1.629 7.031 18.797 1 90.75 264 VAL B N 1
ATOM 3999 C CA . VAL B 1 264 ? -2.684 7.23 19.781 1 90.75 264 VAL B CA 1
ATOM 4000 C C . VAL B 1 264 ? -4.051 7.039 19.125 1 90.75 264 VAL B C 1
ATOM 4002 O O . VAL B 1 264 ? -4.887 6.289 19.641 1 90.75 264 VAL B O 1
ATOM 4005 N N . ALA B 1 265 ? -4.25 7.668 18.031 1 93.44 265 ALA B N 1
ATOM 4006 C CA . ALA B 1 265 ? -5.508 7.512 17.312 1 93.44 265 ALA B CA 1
ATOM 4007 C C . ALA B 1 265 ? -5.684 6.078 16.828 1 93.44 265 ALA B C 1
ATOM 4009 O O . ALA B 1 265 ? -6.785 5.527 16.875 1 93.44 265 ALA B O 1
ATOM 4010 N N . ALA B 1 266 ? -4.609 5.504 16.328 1 94.31 266 ALA B N 1
ATOM 4011 C CA . ALA B 1 266 ? -4.664 4.125 15.844 1 94.31 266 ALA B CA 1
ATOM 4012 C C . ALA B 1 266 ? -5.168 3.182 16.922 1 94.31 266 ALA B C 1
ATOM 4014 O O . ALA B 1 266 ? -6.047 2.354 16.688 1 94.31 266 ALA B O 1
ATOM 4015 N N . GLU B 1 267 ? -4.637 3.334 18.094 1 94.12 267 GLU B N 1
ATOM 4016 C CA . GLU B 1 267 ? -5.027 2.473 19.203 1 94.12 267 GLU B CA 1
ATOM 4017 C C . GLU B 1 267 ? -6.48 2.709 19.594 1 94.12 267 GLU B C 1
ATOM 4019 O O . GLU B 1 267 ? -7.219 1.758 19.859 1 94.12 267 GLU B O 1
ATOM 4024 N N . ARG B 1 268 ? -6.844 3.902 19.688 1 94.31 268 ARG B N 1
ATOM 4025 C CA . ARG B 1 268 ? -8.219 4.242 20.047 1 94.31 268 ARG B CA 1
ATOM 4026 C C . ARG B 1 268 ? -9.203 3.596 19.078 1 94.31 268 ARG B C 1
ATOM 4028 O O . ARG B 1 268 ? -10.172 2.961 19.5 1 94.31 268 ARG B O 1
ATOM 4035 N N . TRP B 1 269 ? -8.977 3.734 17.812 1 96.19 269 TRP B N 1
ATOM 4036 C CA . TRP B 1 269 ? -9.914 3.217 16.828 1 96.19 269 TRP B CA 1
ATOM 4037 C C . TRP B 1 269 ? -9.828 1.697 16.734 1 96.19 269 TRP B C 1
ATOM 4039 O O . TRP B 1 269 ? -10.812 1.032 16.406 1 96.19 269 TRP B O 1
ATOM 4049 N N . ALA B 1 270 ? -8.656 1.166 17 1 94.88 270 ALA B N 1
ATOM 4050 C CA . ALA B 1 270 ? -8.578 -0.289 17.094 1 94.88 270 ALA B CA 1
ATOM 4051 C C . ALA B 1 270 ? -9.5 -0.811 18.203 1 94.88 270 ALA B C 1
ATOM 4053 O O . ALA B 1 270 ? -10.188 -1.821 18.016 1 94.88 270 ALA B O 1
ATOM 4054 N N . ARG B 1 271 ? -9.5 -0.167 19.344 1 95.38 271 ARG B N 1
ATOM 4055 C CA . ARG B 1 271 ? -10.367 -0.554 20.453 1 95.38 271 ARG B CA 1
ATOM 4056 C C . ARG B 1 271 ? -11.836 -0.437 20.062 1 95.38 271 ARG B C 1
ATOM 4058 O O . ARG B 1 271 ? -12.641 -1.308 20.391 1 95.38 271 ARG B O 1
ATOM 4065 N N . GLN B 1 272 ? -12.148 0.57 19.375 1 95.38 272 GLN B N 1
ATOM 4066 C CA . GLN B 1 272 ? -13.523 0.787 18.953 1 95.38 272 GLN B CA 1
ATOM 4067 C C . GLN B 1 272 ? -13.961 -0.251 17.922 1 95.38 272 GLN B C 1
ATOM 4069 O O . GLN B 1 272 ? -15.133 -0.627 17.875 1 95.38 272 GLN B O 1
ATOM 4074 N N . ALA B 1 273 ? -13.016 -0.578 17.062 1 94.56 273 ALA B N 1
ATOM 4075 C CA . ALA B 1 273 ? -13.32 -1.578 16.047 1 94.56 273 ALA B CA 1
ATOM 4076 C C . ALA B 1 273 ? -13.57 -2.943 16.672 1 94.56 273 ALA B C 1
ATOM 4078 O O . ALA B 1 273 ? -14.32 -3.758 16.125 1 94.56 273 ALA B O 1
ATOM 4079 N N . GLY B 1 274 ? -12.938 -3.18 17.859 1 87.81 274 GLY B N 1
ATOM 4080 C CA . GLY B 1 274 ? -13.047 -4.484 18.5 1 87.81 274 GLY B CA 1
ATOM 4081 C C . GLY B 1 274 ? -12.094 -5.512 17.906 1 87.81 274 GLY B C 1
ATOM 4082 O O . GLY B 1 274 ? -11.023 -5.164 17.406 1 87.81 274 GLY B O 1
ATOM 4083 N N . SER B 1 275 ? -12.297 -6.832 18.109 1 66 275 SER B N 1
ATOM 4084 C CA . SER B 1 275 ? -11.406 -7.961 17.844 1 66 275 SER B CA 1
ATOM 4085 C C . SER B 1 275 ? -11.172 -8.141 16.344 1 66 275 SER B C 1
ATOM 4087 O O . SER B 1 275 ? -10.367 -8.984 15.93 1 66 275 SER B O 1
ATOM 4089 N N . SER B 1 276 ? -11.812 -7.449 15.547 1 60.16 276 SER B N 1
ATOM 4090 C CA . SER B 1 276 ? -11.648 -7.773 14.133 1 60.16 276 SER B CA 1
ATOM 4091 C C . SER B 1 276 ? -10.406 -7.105 13.555 1 60.16 276 SER B C 1
ATOM 4093 O O . SER B 1 276 ? -10.367 -6.762 12.375 1 60.16 276 SER B O 1
ATOM 4095 N N . ALA B 1 277 ? -9.414 -6.934 14.43 1 61.06 277 ALA B N 1
ATOM 4096 C CA . ALA B 1 277 ? -8.352 -6.121 13.836 1 61.06 277 ALA B CA 1
ATOM 4097 C C . ALA B 1 277 ? -7.602 -6.906 12.758 1 61.06 277 ALA B C 1
ATOM 4099 O O . ALA B 1 277 ? -7.102 -8 13.023 1 61.06 277 ALA B O 1
ATOM 4100 N N . ALA B 1 278 ? -7.848 -6.504 11.5 1 65.12 278 ALA B N 1
ATOM 4101 C CA . ALA B 1 278 ? -7.164 -7.082 10.344 1 65.12 278 ALA B CA 1
ATOM 4102 C C . ALA B 1 278 ? -5.648 -6.992 10.5 1 65.12 278 ALA B C 1
ATOM 4104 O O . ALA B 1 278 ? -5.129 -5.984 10.992 1 65.12 278 ALA B O 1
ATOM 4105 N N . VAL B 1 279 ? -5.062 -8.07 10.406 1 75.44 279 VAL B N 1
ATOM 4106 C CA . VAL B 1 279 ? -3.605 -8.125 10.438 1 75.44 279 VAL B CA 1
ATOM 4107 C C . VAL B 1 279 ? -3.029 -7.336 9.266 1 75.44 279 VAL B C 1
ATOM 4109 O O . VAL B 1 279 ? -3.559 -7.391 8.156 1 75.44 279 VAL B O 1
ATOM 4112 N N . ASP B 1 280 ? -2.059 -6.539 9.492 1 81.5 280 ASP B N 1
ATOM 4113 C CA . ASP B 1 280 ? -1.342 -5.793 8.461 1 81.5 280 ASP B CA 1
ATOM 4114 C C . ASP B 1 280 ? -0.462 -6.723 7.629 1 81.5 280 ASP B C 1
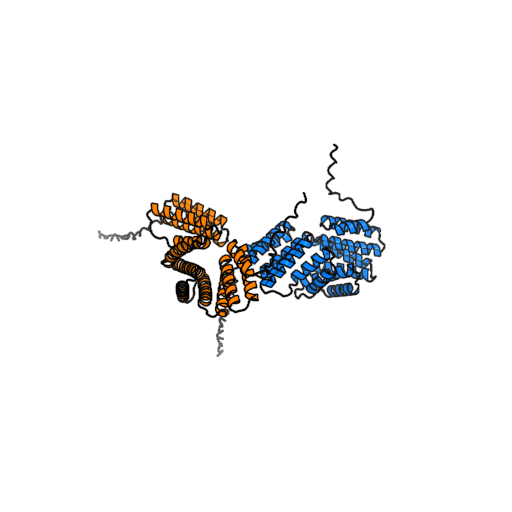ATOM 4116 O O . ASP B 1 280 ? 0.507 -7.289 8.133 1 81.5 280 ASP B O 1
ATOM 4120 N N . PRO B 1 281 ? -0.721 -6.812 6.371 1 85.75 281 PRO B N 1
ATOM 4121 C CA . PRO B 1 281 ? 0.041 -7.746 5.535 1 85.75 281 PRO B CA 1
ATOM 4122 C C . PRO B 1 281 ? 1.489 -7.305 5.332 1 85.75 281 PRO B C 1
ATOM 4124 O O . PRO B 1 281 ? 2.316 -8.086 4.863 1 85.75 281 PRO B O 1
ATOM 4127 N N . PHE B 1 282 ? 1.847 -6.125 5.68 1 91.5 282 PHE B N 1
ATOM 4128 C CA . PHE B 1 282 ? 3.129 -5.586 5.242 1 91.5 282 PHE B CA 1
ATOM 4129 C C . PHE B 1 282 ? 4.074 -5.406 6.426 1 91.5 282 PHE B C 1
ATOM 4131 O O . PHE B 1 282 ? 5.145 -4.812 6.285 1 91.5 282 PHE B O 1
ATOM 4138 N N . VAL B 1 283 ? 3.643 -5.953 7.59 1 84.62 283 VAL B N 1
ATOM 4139 C CA . VAL B 1 283 ? 4.539 -5.961 8.742 1 84.62 283 VAL B CA 1
ATOM 4140 C C . VAL B 1 283 ? 5.664 -6.969 8.516 1 84.62 283 VAL B C 1
ATOM 4142 O O . VAL B 1 283 ? 5.434 -8.047 7.961 1 84.62 283 VAL B O 1
ATOM 4145 N N . LEU B 1 284 ? 6.879 -6.645 8.828 1 78.81 284 LEU B N 1
ATOM 4146 C CA . LEU B 1 284 ? 8 -7.574 8.719 1 78.81 284 LEU B CA 1
ATOM 4147 C C . LEU B 1 284 ? 7.789 -8.789 9.617 1 78.81 284 LEU B C 1
ATOM 4149 O O . LEU B 1 284 ? 7.312 -8.656 10.75 1 78.81 284 LEU B O 1
ATOM 4153 N N . PRO B 1 285 ? 8.023 -9.984 8.914 1 66.19 285 PRO B N 1
ATOM 4154 C CA . PRO B 1 285 ? 7.934 -11.164 9.781 1 66.19 285 PRO B CA 1
ATOM 4155 C C . PRO B 1 285 ? 8.93 -11.117 10.938 1 66.19 285 PRO B C 1
ATOM 4157 O O . PRO B 1 285 ? 10.031 -10.57 10.789 1 66.19 285 PRO B O 1
ATOM 4160 N N . ALA B 1 286 ? 8.5 -11.414 12.117 1 61.78 286 ALA B N 1
ATOM 4161 C CA . ALA B 1 286 ? 9.391 -11.453 13.273 1 61.78 286 ALA B CA 1
ATOM 4162 C C . ALA B 1 286 ? 10.578 -12.383 13.023 1 61.78 286 ALA B C 1
ATOM 4164 O O . ALA B 1 286 ? 10.43 -13.438 12.414 1 61.78 286 ALA B O 1
ATOM 4165 N N . ALA B 1 287 ? 11.789 -11.812 13.07 1 60.31 287 ALA B N 1
ATOM 4166 C CA . ALA B 1 287 ? 12.977 -12.664 13.008 1 60.31 287 ALA B CA 1
ATOM 4167 C C . ALA B 1 287 ? 12.797 -13.914 13.867 1 60.31 287 ALA B C 1
ATOM 4169 O O . ALA B 1 287 ? 12.258 -13.852 14.977 1 60.31 287 ALA B O 1
ATOM 4170 N N . PRO B 1 288 ? 12.992 -15.109 13.148 1 45.97 288 PRO B N 1
ATOM 4171 C CA . PRO B 1 288 ? 12.914 -16.25 14.055 1 45.97 288 PRO B CA 1
ATOM 4172 C C . PRO B 1 288 ? 13.805 -16.094 15.281 1 45.97 288 PRO B C 1
ATOM 4174 O O . PRO B 1 288 ? 14.914 -15.562 15.188 1 45.97 288 PRO B O 1
ATOM 4177 N N . ALA B 1 289 ? 13.297 -16.203 16.406 1 44.38 289 ALA B N 1
ATOM 4178 C CA . ALA B 1 289 ? 14.086 -16.203 17.641 1 44.38 289 ALA B CA 1
ATOM 4179 C C . ALA B 1 289 ? 15.297 -17.125 17.516 1 44.38 289 ALA B C 1
ATOM 4181 O O . ALA B 1 289 ? 15.18 -18.25 17.047 1 44.38 289 ALA B O 1
ATOM 4182 N N . ARG B 1 290 ? 16.469 -16.516 17.375 1 40.5 290 ARG B N 1
ATOM 4183 C CA . ARG B 1 290 ? 17.656 -17.359 17.547 1 40.5 290 ARG B CA 1
ATOM 4184 C C . ARG B 1 290 ? 17.5 -18.312 18.719 1 40.5 290 ARG B C 1
ATOM 4186 O O . ARG B 1 290 ? 17.219 -17.875 19.844 1 40.5 290 ARG B O 1
ATOM 4193 N N . LYS B 1 291 ? 17.172 -19.469 18.328 1 37.75 291 LYS B N 1
ATOM 4194 C CA . LYS B 1 291 ? 17.469 -20.344 19.438 1 37.75 291 LYS B CA 1
ATOM 4195 C C . LYS B 1 291 ? 18.891 -20.125 19.969 1 37.75 291 LYS B C 1
ATOM 4197 O O . LYS B 1 291 ? 19.859 -20.141 19.203 1 37.75 291 LYS B O 1
ATOM 4202 N N . LYS B 1 292 ? 18.984 -19.578 21.172 1 26.64 292 LYS B N 1
ATOM 4203 C CA . LYS B 1 292 ? 20.219 -19.766 21.938 1 26.64 292 LYS B CA 1
ATOM 4204 C C . LYS B 1 292 ? 20.625 -21.234 21.969 1 26.64 292 LYS B C 1
ATOM 4206 O O . LYS B 1 292 ? 19.766 -22.109 22.156 1 26.64 292 LYS B O 1
#

Radius of gyration: 34.99 Å; Cα contacts (8 Å, |Δi|>4): 830; chains: 2; bounding box: 73×136×95 Å

Foldseek 3Di:
DPPPPPPPPPPPPPPPPPPPPPPDPPDPVLLVVLCVVLVVCVVVVVLVSNLVSLVVSLVVCVVVLPLVSNLVSLLSNLVSCVLVVNLVVSLVSLVVSQVSNVVSPNNDDDLSSLLSNLSSCVSVVVLVSSLVSLVSQLPDPPPVSNLSSLLSNLVSCLVVLVLVSLVVSLVVLVPPDDDDDLLSQLSNLQSVLSNCLSVVHQLVSSLVSLQSSLVSCVVVVNQLSNLVSLQSNLSSCVVVVNLQSSLVSLLVSLVSCVVSPNNVSNVVSPVSSPPPNDDDPPDDPDDPPDDD/DDPPPPPPPPPPPPPPDPPPPPPPPPDPVLLVVLCVVLVVCVLVVVLVSNLVSLVVSLVVCVVVLPLVSVLVSLLSNLVSCVLVVNLVVSLVSLVVSQVSNVVSPNNDDDLSSLLSNLSSCVSVVVLVSSLVSLVSQLPDPPPVSVLSSLLSNLVSCLVVLVLVSLVVSLVVLVVPDDDDPLLSQLSNLQSVLSNCLSVVHQLVSSLVSLCSSLVSCVVVVNQLSSLVSLQSNLSSCVVVVNLQSSLVSLLVSLVSCVVSPNNVSNVVSPVSSPPPNDDDPPDDDDDPPPPD

Organism: NCBI:txid265959